Protein AF-A0A495SPI2-F1 (afdb_monomer_lite)

Radius of gyration: 34.05 Å; chains: 1; bounding box: 79×66×116 Å

Foldseek 3Di:
DDVVVLLVVLLVLLLLQLLLLQVLLVLLQPQADLLQLLLLLLLQQAVLLVVLCVVVVDDDDDPLLVLLLLLLQQQRALLSSLLSNLSNQAQLLLLLLLLLLLVLLLVVLLCVVVVDDDDPLLVVLSVLLVVLNVLLCVQQPDPRPPSSSVSSVSSSNSNSNSVSSCVVVVPPDDQSNSSSSSSNSSSVVSPVVSCVPVNDRDDDDPRNVVSSVSSRVRNRNSSSVSNSVSVVRDDPVSSLVSSLSNSVSSNVCSCPPVVGPDDPSNVSSSVSNVSSVVSNDDDPDDDDPPDDPPPDPDPDDDDDDDDDDDDDDDDDDDDDDDDDDDDDDDDDDDDDDDPDDDDDDDDDDDDDDDDDDPPDDDPDDDPWQPVLVVLLVVLVVLLVVLLVLLVVLLVVLPDDDDPDDLVSLVSLLVSLVQVLVQLCLCLVFVVVVCCVQPVVCVVVVVVLVVLSVVLNVLSVVLNVLSVVCVVDDPNVSSVVNSVSSVVNSVSSVVSSVSCSVSSSVSSSPDDGPPPDPDNSGDRPDD

Structure (mmCIF, N/CA/C/O backbone):
data_AF-A0A495SPI2-F1
#
_entry.id   AF-A0A495SPI2-F1
#
loop_
_atom_site.group_PDB
_atom_site.id
_atom_site.type_symbol
_atom_site.label_atom_id
_atom_site.label_alt_id
_atom_site.label_comp_id
_atom_site.label_asym_id
_atom_site.label_entity_id
_atom_site.label_seq_id
_atom_site.pdbx_PDB_ins_code
_atom_site.Cartn_x
_atom_site.Cartn_y
_atom_site.Cartn_z
_atom_site.occupancy
_atom_site.B_iso_or_equiv
_atom_site.auth_seq_id
_atom_site.auth_comp_id
_atom_site.auth_asym_id
_atom_site.auth_atom_id
_atom_site.pdbx_PDB_model_num
ATOM 1 N N . MET A 1 1 ? -23.209 20.870 2.955 1.00 46.62 1 MET A N 1
ATOM 2 C CA . MET A 1 1 ? -22.526 19.973 2.000 1.00 46.62 1 MET A CA 1
ATOM 3 C C . MET A 1 1 ? -22.854 18.555 2.412 1.00 46.62 1 MET A C 1
ATOM 5 O O . MET A 1 1 ? -22.662 18.233 3.578 1.00 46.62 1 MET A O 1
ATOM 9 N N . SER A 1 2 ? -23.469 17.769 1.532 1.00 42.53 2 SER A N 1
ATOM 10 C CA . SER A 1 2 ? -23.944 16.421 1.883 1.00 42.53 2 SER A CA 1
ATOM 11 C C . SER A 1 2 ? -22.758 15.476 2.140 1.00 42.53 2 SER A C 1
ATOM 13 O O . SER A 1 2 ? -21.680 15.668 1.574 1.00 42.53 2 SER A O 1
ATOM 15 N N . SER A 1 3 ? -22.927 14.433 2.960 1.00 52.72 3 SER A N 1
ATOM 16 C CA . SER A 1 3 ? -21.869 13.434 3.221 1.00 52.72 3 SER A CA 1
ATOM 17 C C . SER A 1 3 ? -21.358 12.745 1.939 1.00 52.72 3 SER A C 1
ATOM 19 O O . SER A 1 3 ? -20.235 12.242 1.892 1.00 52.72 3 SER A O 1
ATOM 21 N N . MET A 1 4 ? -22.139 12.786 0.852 1.00 51.81 4 MET A N 1
ATOM 22 C CA . MET A 1 4 ? -21.718 12.351 -0.482 1.00 51.81 4 MET A CA 1
ATOM 23 C C . MET A 1 4 ? -20.670 13.281 -1.114 1.00 51.81 4 MET A C 1
ATOM 25 O O . MET A 1 4 ? -19.678 12.790 -1.651 1.00 51.81 4 MET A O 1
ATOM 29 N N . GLU A 1 5 ? -20.822 14.605 -1.006 1.00 54.84 5 GLU A N 1
ATOM 30 C CA . GLU A 1 5 ? -19.817 15.575 -1.478 1.00 54.84 5 GLU A CA 1
ATOM 31 C C . GLU A 1 5 ? -18.524 15.489 -0.650 1.00 54.84 5 GLU A C 1
ATOM 33 O O . GLU A 1 5 ? -17.414 15.578 -1.184 1.00 54.84 5 GLU A O 1
ATOM 38 N N . ALA A 1 6 ? -18.661 15.250 0.659 1.00 56.28 6 ALA A N 1
ATOM 39 C CA . ALA A 1 6 ? -17.537 15.097 1.579 1.00 56.28 6 ALA A CA 1
ATOM 40 C C . ALA A 1 6 ? -16.719 13.814 1.343 1.00 56.28 6 ALA A C 1
ATOM 42 O O . ALA A 1 6 ? -15.523 13.811 1.641 1.00 56.28 6 ALA A O 1
ATOM 43 N N . ASN A 1 7 ? -17.324 12.763 0.780 1.00 67.62 7 ASN A N 1
ATOM 44 C CA . ASN A 1 7 ? -16.627 11.555 0.330 1.00 67.62 7 ASN A CA 1
ATOM 45 C C . ASN A 1 7 ? -16.029 11.730 -1.073 1.00 67.62 7 ASN A C 1
ATOM 47 O O . ASN A 1 7 ? -14.881 11.349 -1.303 1.00 67.62 7 ASN A O 1
ATOM 51 N N . ALA A 1 8 ? -16.754 12.369 -1.999 1.00 74.50 8 ALA A N 1
ATOM 52 C CA . ALA A 1 8 ? -16.294 12.588 -3.372 1.00 74.50 8 ALA A CA 1
ATOM 53 C C . ALA A 1 8 ? -14.965 13.365 -3.443 1.00 74.50 8 ALA A C 1
ATOM 55 O O . ALA A 1 8 ? -14.090 13.011 -4.234 1.00 74.50 8 ALA A O 1
ATOM 56 N N . ARG A 1 9 ? -14.760 14.357 -2.561 1.00 86.31 9 ARG A N 1
ATOM 57 C CA . ARG A 1 9 ? -13.507 15.140 -2.503 1.00 86.31 9 ARG A CA 1
ATOM 58 C C . ARG A 1 9 ? -12.257 14.303 -2.205 1.00 86.31 9 ARG A C 1
ATOM 60 O O . ARG A 1 9 ? -11.163 14.705 -2.585 1.00 86.31 9 ARG A O 1
ATOM 67 N N . TRP A 1 10 ? -12.401 13.160 -1.530 1.00 89.88 10 TRP A N 1
ATOM 68 C CA . TRP A 1 10 ? -11.277 12.286 -1.178 1.00 89.88 10 TRP A CA 1
ATOM 69 C C . TRP A 1 10 ? -11.071 11.155 -2.183 1.00 89.88 10 TRP A C 1
ATOM 71 O O . TRP A 1 10 ? -9.970 10.613 -2.256 1.00 89.88 10 TRP A O 1
ATOM 81 N N . VAL A 1 11 ? -12.078 10.829 -2.999 1.00 91.75 11 VAL A N 1
ATOM 82 C CA . VAL A 1 11 ? -11.985 9.768 -4.013 1.00 91.75 11 VAL A CA 1
ATOM 83 C C . VAL A 1 11 ? -10.895 10.073 -5.035 1.00 91.75 11 VAL A C 1
ATOM 85 O O . VAL A 1 11 ? -10.032 9.227 -5.253 1.00 91.75 11 VAL A O 1
ATOM 88 N N . LEU A 1 12 ? -10.889 11.274 -5.622 1.00 91.62 12 LEU A N 1
ATOM 89 C CA . LEU A 1 12 ? -9.932 11.624 -6.677 1.00 91.62 12 LEU A CA 1
ATOM 90 C C . LEU A 1 12 ? -8.471 11.636 -6.178 1.00 91.62 12 LEU A C 1
ATOM 92 O O . LEU A 1 12 ? -7.644 10.965 -6.798 1.00 91.62 12 LEU A O 1
ATOM 96 N N . PRO A 1 13 ? -8.129 12.285 -5.043 1.00 93.00 13 PRO A N 1
ATOM 97 C CA . PRO A 1 13 ? -6.793 12.162 -4.463 1.00 93.00 13 PRO A CA 1
ATOM 98 C C . PRO A 1 13 ? -6.424 10.711 -4.146 1.00 93.00 13 PRO A C 1
ATOM 100 O O . PRO A 1 13 ? -5.323 10.278 -4.460 1.00 93.00 13 PRO A O 1
ATOM 103 N N . THR A 1 14 ? -7.341 9.928 -3.573 1.00 93.31 14 THR A N 1
ATOM 104 C CA . THR A 1 14 ? -7.055 8.526 -3.227 1.00 93.31 14 THR A CA 1
ATOM 105 C C . THR A 1 14 ? -6.810 7.673 -4.469 1.00 93.31 14 THR A C 1
ATOM 107 O O . THR A 1 14 ? -5.932 6.819 -4.440 1.00 93.31 14 THR A O 1
ATOM 110 N N . ALA A 1 15 ? -7.540 7.921 -5.561 1.00 95.12 15 ALA A N 1
ATOM 111 C CA . ALA A 1 15 ? -7.383 7.239 -6.844 1.00 95.12 15 ALA A CA 1
ATOM 112 C C . ALA A 1 15 ? -6.045 7.556 -7.532 1.00 95.12 15 ALA A C 1
ATOM 114 O O . ALA A 1 15 ? -5.514 6.702 -8.240 1.00 95.12 15 ALA A O 1
ATOM 115 N N . LEU A 1 16 ? -5.463 8.738 -7.288 1.00 96.50 16 LEU A N 1
ATOM 116 C CA . LEU A 1 16 ? -4.146 9.114 -7.812 1.00 96.50 16 LEU A CA 1
ATOM 117 C C . LEU A 1 16 ? -3.073 8.080 -7.449 1.00 96.50 16 LEU A C 1
ATOM 119 O O . LEU A 1 16 ? -2.232 7.754 -8.279 1.00 96.50 16 LEU A O 1
ATOM 123 N N . ALA A 1 17 ? -3.102 7.560 -6.222 1.00 96.25 17 ALA A N 1
ATOM 124 C CA . ALA A 1 17 ? -2.085 6.640 -5.733 1.00 96.25 17 ALA A CA 1
ATOM 125 C C . ALA A 1 17 ? -2.021 5.321 -6.532 1.00 96.25 17 ALA A C 1
ATOM 127 O O . ALA A 1 17 ? -0.969 5.047 -7.110 1.00 96.25 17 ALA A O 1
ATOM 128 N N . PRO A 1 18 ? -3.104 4.527 -6.655 1.00 96.06 18 PRO A N 1
ATOM 129 C CA . PRO A 1 18 ? -3.091 3.318 -7.466 1.00 96.06 18 PRO A CA 1
ATOM 130 C C . PRO A 1 18 ? -2.877 3.602 -8.957 1.00 96.06 18 PRO A C 1
ATOM 132 O O . PRO A 1 18 ? -2.177 2.824 -9.596 1.00 96.06 18 PRO A O 1
ATOM 135 N N . LEU A 1 19 ? -3.375 4.718 -9.510 1.00 97.69 19 LEU A N 1
ATOM 136 C CA . LEU A 1 19 ? -3.049 5.117 -10.889 1.00 97.69 19 LEU A CA 1
ATOM 137 C C . LEU A 1 19 ? -1.534 5.333 -11.063 1.00 97.69 19 LEU A C 1
ATOM 139 O O . LEU A 1 19 ? -0.933 4.817 -12.002 1.00 97.69 19 LEU A O 1
ATOM 143 N N . ALA A 1 20 ? -0.898 6.055 -10.136 1.00 97.88 20 ALA A N 1
ATOM 144 C CA . ALA A 1 20 ? 0.532 6.333 -10.190 1.00 97.88 20 ALA A CA 1
ATOM 145 C C . ALA A 1 20 ? 1.385 5.075 -9.963 1.00 97.88 20 ALA A C 1
ATOM 147 O O . ALA A 1 20 ? 2.401 4.892 -10.628 1.00 97.88 20 ALA A O 1
ATOM 148 N N . TRP A 1 21 ? 0.969 4.171 -9.070 1.00 96.75 21 TRP A N 1
ATOM 149 C CA . TRP A 1 21 ? 1.623 2.870 -8.897 1.00 96.75 21 TRP A CA 1
ATOM 150 C C . TRP A 1 21 ? 1.516 2.002 -10.152 1.00 96.75 21 TRP A C 1
ATOM 152 O O . TRP A 1 21 ? 2.513 1.412 -10.561 1.00 96.75 21 TRP A O 1
ATOM 162 N N . GLY A 1 22 ? 0.348 1.984 -10.799 1.00 95.62 22 GLY A N 1
ATOM 163 C CA . GLY A 1 22 ? 0.119 1.224 -12.026 1.00 95.62 22 GLY A CA 1
ATOM 164 C C . GLY A 1 22 ? 0.915 1.765 -13.213 1.00 95.62 22 GLY A C 1
ATOM 165 O O . GLY A 1 22 ? 1.506 1.005 -13.975 1.00 95.62 22 GLY A O 1
ATOM 166 N N . ALA A 1 23 ? 1.011 3.086 -13.338 1.00 97.25 23 ALA A N 1
ATOM 167 C CA . ALA A 1 23 ? 1.857 3.719 -14.344 1.00 97.25 23 ALA A CA 1
ATOM 168 C C . ALA A 1 23 ? 3.355 3.532 -14.080 1.00 97.25 23 ALA A C 1
ATOM 170 O O . ALA A 1 23 ? 4.150 3.523 -15.018 1.00 97.25 23 ALA A O 1
ATOM 171 N N . ASN A 1 24 ? 3.753 3.307 -12.827 1.00 97.44 24 ASN A N 1
ATOM 172 C CA . ASN A 1 24 ? 5.152 3.095 -12.492 1.00 97.44 24 ASN A CA 1
ATOM 173 C C . ASN A 1 24 ? 5.740 1.802 -13.082 1.00 97.44 24 ASN A C 1
ATOM 175 O O . ASN A 1 24 ? 6.947 1.769 -13.311 1.00 97.44 24 ASN A O 1
ATOM 179 N N . TYR A 1 25 ? 4.934 0.763 -13.343 1.00 95.31 25 TYR A N 1
ATOM 180 C CA . TYR A 1 25 ? 5.411 -0.432 -14.059 1.00 95.31 25 TYR A CA 1
ATOM 181 C C . TYR A 1 25 ? 5.932 -0.050 -15.446 1.00 95.31 25 TYR A C 1
ATOM 183 O O . TYR A 1 25 ? 7.090 -0.315 -15.753 1.00 95.31 25 TYR A O 1
ATOM 191 N N . TYR A 1 26 ? 5.110 0.678 -16.210 1.00 95.75 26 TYR A N 1
ATOM 192 C CA . TYR A 1 26 ? 5.465 1.177 -17.537 1.00 95.75 26 TYR A CA 1
ATOM 193 C C . TYR A 1 26 ? 6.668 2.120 -17.476 1.00 95.75 26 TYR A C 1
ATOM 195 O O . TYR A 1 26 ? 7.631 1.941 -18.210 1.00 95.75 26 TYR A O 1
ATOM 203 N N . VAL A 1 27 ? 6.659 3.097 -16.559 1.00 97.00 27 VAL A N 1
ATOM 204 C CA . VAL A 1 27 ? 7.773 4.054 -16.438 1.00 97.00 27 VAL A CA 1
ATOM 205 C C . VAL A 1 27 ? 9.096 3.348 -16.130 1.00 97.00 27 VAL A C 1
ATOM 207 O O . VAL A 1 27 ? 10.132 3.729 -16.671 1.00 97.00 27 VAL A O 1
ATOM 210 N N . THR A 1 28 ? 9.060 2.309 -15.292 1.00 96.50 28 THR A N 1
ATOM 211 C CA . THR A 1 28 ? 10.251 1.515 -14.965 1.00 96.50 28 THR A CA 1
ATOM 212 C C . THR A 1 28 ? 10.744 0.730 -16.175 1.00 96.50 28 THR A C 1
ATOM 214 O O . THR A 1 28 ? 11.932 0.794 -16.471 1.00 96.50 28 THR A O 1
ATOM 217 N N . HIS A 1 29 ? 9.846 0.037 -16.877 1.00 94.50 29 HIS A N 1
ATOM 218 C CA . HIS A 1 29 ? 10.182 -0.778 -18.045 1.00 94.50 29 HIS A CA 1
ATOM 219 C C . HIS A 1 29 ? 10.704 0.065 -19.222 1.00 94.50 29 HIS A C 1
ATOM 221 O O . HIS A 1 29 ? 11.728 -0.253 -19.818 1.00 94.50 29 HIS A O 1
ATOM 227 N N . ALA A 1 30 ? 10.029 1.175 -19.533 1.00 94.12 30 ALA A N 1
ATOM 228 C CA . ALA A 1 30 ? 10.292 1.953 -20.740 1.00 94.12 30 ALA A CA 1
ATOM 229 C C . ALA A 1 30 ? 11.447 2.959 -20.602 1.00 94.12 30 ALA A C 1
ATOM 231 O O . ALA A 1 30 ? 12.122 3.249 -21.589 1.00 94.12 30 ALA A O 1
ATOM 232 N N . TYR A 1 31 ? 11.664 3.528 -19.408 1.00 95.50 31 TYR A N 1
ATOM 233 C CA . TYR A 1 31 ? 12.573 4.673 -19.245 1.00 95.50 31 TYR A CA 1
ATOM 234 C C . TYR A 1 31 ? 13.674 4.484 -18.205 1.00 95.50 31 TYR A C 1
ATOM 236 O O . TYR A 1 31 ? 14.594 5.301 -18.180 1.00 95.50 31 TYR A O 1
ATOM 244 N N . LEU A 1 32 ? 13.598 3.475 -17.328 1.00 95.44 32 LEU A N 1
ATOM 245 C CA . LEU A 1 32 ? 14.629 3.265 -16.309 1.00 95.44 32 LEU A CA 1
ATOM 246 C C . LEU A 1 32 ? 15.640 2.182 -16.733 1.00 95.44 32 LEU A C 1
ATOM 248 O O . LEU A 1 32 ? 15.271 1.225 -17.412 1.00 95.44 32 LEU A O 1
ATOM 252 N N . PRO A 1 33 ? 16.922 2.277 -16.330 1.00 93.31 33 PRO A N 1
ATOM 253 C CA . PRO A 1 33 ? 17.959 1.338 -16.770 1.00 93.31 33 PRO A CA 1
ATOM 254 C C . PRO A 1 33 ? 17.793 -0.079 -16.194 1.00 93.31 33 PRO A C 1
ATOM 256 O O . PRO A 1 33 ? 17.866 -0.276 -14.979 1.00 93.31 33 PRO A O 1
ATOM 259 N N . ALA A 1 34 ? 17.657 -1.099 -17.044 1.00 90.12 34 ALA A N 1
ATOM 260 C CA . ALA A 1 34 ? 17.408 -2.479 -16.604 1.00 90.12 34 ALA A CA 1
ATOM 261 C C . ALA A 1 34 ? 18.513 -3.086 -15.716 1.00 90.12 34 ALA A C 1
ATOM 263 O O . ALA A 1 34 ? 18.221 -3.883 -14.827 1.00 90.12 34 ALA A O 1
ATOM 264 N N . GLY A 1 35 ? 19.773 -2.683 -15.916 1.00 91.12 35 GLY A N 1
ATOM 265 C CA . GLY A 1 35 ? 20.934 -3.215 -15.189 1.00 91.12 35 GLY A CA 1
ATOM 266 C C . GLY A 1 35 ? 21.156 -2.655 -13.780 1.00 91.12 35 GLY A C 1
ATOM 267 O O . GLY A 1 35 ? 22.137 -3.031 -13.147 1.00 91.12 35 GLY A O 1
ATOM 268 N N . HIS A 1 36 ? 20.284 -1.762 -13.299 1.00 95.62 36 HIS A N 1
ATOM 269 C CA . HIS A 1 36 ? 20.496 -1.010 -12.057 1.00 95.62 36 HIS A CA 1
ATOM 270 C C . HIS A 1 36 ? 19.317 -1.090 -11.062 1.00 95.62 36 HIS A C 1
ATOM 272 O O . HIS A 1 36 ? 18.789 -0.052 -10.652 1.00 95.62 36 HIS A O 1
ATOM 278 N N . PRO A 1 37 ? 18.827 -2.287 -10.684 1.00 96.62 37 PRO A N 1
ATOM 279 C CA . PRO A 1 37 ? 17.688 -2.424 -9.775 1.00 96.62 37 PRO A CA 1
ATOM 280 C C . PRO A 1 37 ? 17.934 -1.888 -8.354 1.00 96.62 37 PRO A C 1
ATOM 282 O O . PRO A 1 37 ? 17.003 -1.359 -7.740 1.00 96.62 37 PRO A O 1
ATOM 285 N N . LEU A 1 38 ? 19.154 -1.989 -7.817 1.00 97.88 38 LEU A N 1
ATOM 286 C CA . LEU A 1 38 ? 19.506 -1.455 -6.498 1.00 97.88 38 LEU A CA 1
ATOM 287 C C . LEU A 1 38 ? 19.513 0.072 -6.531 1.00 97.88 38 LEU A C 1
ATOM 289 O O . LEU A 1 38 ? 18.854 0.694 -5.696 1.00 97.88 38 LEU A O 1
ATOM 293 N N . TRP A 1 39 ? 20.178 0.686 -7.516 1.00 97.56 39 TRP A N 1
ATOM 294 C CA . TRP A 1 39 ? 20.103 2.136 -7.710 1.00 97.56 39 TRP A CA 1
ATOM 295 C C . TRP A 1 39 ? 18.679 2.601 -8.004 1.00 97.56 39 TRP A C 1
ATOM 297 O O . TRP A 1 39 ? 18.249 3.617 -7.460 1.00 97.56 39 TRP A O 1
ATOM 307 N N . GLY A 1 40 ? 17.919 1.832 -8.785 1.00 96.81 40 GLY A N 1
ATOM 308 C CA . GLY A 1 40 ? 16.515 2.095 -9.068 1.00 96.81 40 GLY A CA 1
ATOM 309 C C . GLY A 1 40 ? 15.676 2.199 -7.793 1.00 96.81 40 GLY A C 1
ATOM 310 O O . GLY A 1 40 ? 14.938 3.167 -7.591 1.00 96.81 40 GLY A O 1
ATOM 311 N N . ALA A 1 41 ? 15.848 1.239 -6.883 1.00 97.81 41 ALA A N 1
ATOM 312 C CA . ALA A 1 41 ? 15.189 1.234 -5.584 1.00 97.81 41 ALA A CA 1
ATOM 313 C C . ALA A 1 41 ? 15.683 2.360 -4.656 1.00 97.81 41 ALA A C 1
ATOM 315 O O . ALA A 1 41 ? 14.860 2.998 -3.998 1.00 97.81 41 ALA A O 1
ATOM 316 N N . VAL A 1 42 ? 16.990 2.653 -4.623 1.00 98.38 42 VAL A N 1
ATOM 317 C CA . VAL A 1 42 ? 17.571 3.748 -3.820 1.00 98.38 42 VAL A CA 1
ATOM 318 C C . VAL A 1 42 ? 17.037 5.106 -4.272 1.00 98.38 42 VAL A C 1
ATOM 320 O O . VAL A 1 42 ? 16.535 5.865 -3.444 1.00 98.38 42 VAL A O 1
ATOM 323 N N . LEU A 1 43 ? 17.103 5.403 -5.573 1.00 97.50 43 LEU A N 1
ATOM 324 C CA . LEU A 1 43 ? 16.685 6.684 -6.152 1.00 97.50 43 LEU A CA 1
ATOM 325 C C . LEU A 1 43 ? 15.173 6.907 -6.041 1.00 97.50 43 LEU A C 1
ATOM 327 O O . LEU A 1 43 ? 14.733 8.053 -5.937 1.00 97.50 43 LEU A O 1
ATOM 331 N N . ARG A 1 44 ? 14.387 5.825 -5.978 1.00 97.56 44 ARG A N 1
ATOM 332 C CA . ARG A 1 44 ? 12.956 5.855 -5.658 1.00 97.56 44 ARG A CA 1
ATOM 333 C C . ARG A 1 44 ? 12.696 6.094 -4.168 1.00 97.56 44 ARG A C 1
ATOM 335 O O . ARG A 1 44 ? 11.924 6.979 -3.806 1.00 97.56 44 ARG A O 1
ATOM 342 N N . ALA A 1 45 ? 13.301 5.283 -3.301 1.00 97.88 45 ALA A N 1
ATOM 343 C CA . ALA A 1 45 ? 12.960 5.220 -1.883 1.00 97.88 45 ALA A CA 1
ATOM 344 C C . ALA A 1 45 ? 13.574 6.346 -1.055 1.00 97.88 45 ALA A C 1
ATOM 346 O O . ALA A 1 45 ? 12.863 7.008 -0.299 1.00 97.88 45 ALA A O 1
ATOM 347 N N . LEU A 1 46 ? 14.888 6.556 -1.170 1.00 98.12 46 LEU A N 1
ATOM 348 C CA . LEU A 1 46 ? 15.623 7.431 -0.262 1.00 98.12 46 LEU A CA 1
ATOM 349 C C . LEU A 1 46 ? 15.179 8.896 -0.396 1.00 98.12 46 LEU A C 1
ATOM 351 O O . LEU A 1 46 ? 14.820 9.484 0.627 1.00 98.12 46 LEU A O 1
ATOM 355 N N . PRO A 1 47 ? 15.100 9.499 -1.601 1.00 98.31 47 PRO A N 1
ATOM 356 C CA . PRO A 1 47 ? 14.688 10.894 -1.706 1.00 98.31 47 PRO A CA 1
ATOM 357 C C . PRO A 1 47 ? 13.209 11.090 -1.343 1.00 98.31 47 PRO A C 1
ATOM 359 O O . PRO A 1 47 ? 12.870 12.082 -0.699 1.00 98.31 47 PRO A O 1
ATOM 362 N N . ALA A 1 48 ? 12.330 10.133 -1.673 1.00 98.06 48 ALA A N 1
ATOM 363 C CA . ALA A 1 48 ? 10.924 10.178 -1.266 1.00 98.06 48 ALA A CA 1
ATOM 364 C C . ALA A 1 48 ? 10.775 10.092 0.262 1.00 98.06 48 ALA A C 1
ATOM 366 O O . ALA A 1 48 ? 9.996 10.839 0.853 1.00 98.06 48 ALA A O 1
ATOM 367 N N . GLY A 1 49 ? 11.548 9.217 0.910 1.00 97.50 49 GLY A N 1
ATOM 368 C CA . GLY A 1 49 ? 11.589 9.078 2.362 1.00 97.50 49 GLY A CA 1
ATOM 369 C C . GLY A 1 49 ? 12.055 10.353 3.053 1.00 97.50 49 GLY A C 1
ATOM 370 O O . GLY A 1 49 ? 11.370 10.829 3.956 1.00 97.50 49 GLY A O 1
ATOM 371 N N . LEU A 1 50 ? 13.155 10.949 2.584 1.00 97.69 50 LEU A N 1
ATOM 372 C CA . LEU A 1 50 ? 13.682 12.208 3.119 1.00 97.69 50 LEU A CA 1
ATOM 373 C C . LEU A 1 50 ? 12.698 13.370 2.931 1.00 97.69 50 LEU A C 1
ATOM 375 O O . LEU A 1 50 ? 12.498 14.155 3.857 1.00 97.69 50 LEU A O 1
ATOM 379 N N . LEU A 1 51 ? 12.037 13.452 1.772 1.00 97.06 51 LEU A N 1
ATOM 380 C CA . LEU A 1 51 ? 11.004 14.453 1.505 1.00 97.06 51 LEU A CA 1
ATOM 381 C C . LEU A 1 51 ? 9.815 14.297 2.462 1.00 97.06 51 LEU A C 1
ATOM 383 O O . LEU A 1 51 ? 9.411 15.259 3.115 1.00 97.06 51 LEU A O 1
ATOM 387 N N . LEU A 1 52 ? 9.274 13.083 2.589 1.00 94.56 52 LEU A N 1
ATOM 388 C CA . LEU A 1 52 ? 8.168 12.815 3.508 1.00 94.56 52 LEU A CA 1
ATOM 389 C C . LEU A 1 52 ? 8.574 13.024 4.970 1.00 94.56 52 LEU A C 1
ATOM 391 O O . LEU A 1 52 ? 7.761 13.493 5.761 1.00 94.56 52 LEU A O 1
ATOM 395 N N . LEU A 1 53 ? 9.825 12.739 5.331 1.00 94.56 53 LEU A N 1
ATOM 396 C CA . LEU A 1 53 ? 10.344 12.965 6.675 1.00 94.56 53 LEU A CA 1
ATOM 397 C C . LEU A 1 53 ? 10.448 14.465 6.983 1.00 94.56 53 LEU A C 1
ATOM 399 O O . LEU A 1 53 ? 10.081 14.895 8.078 1.00 94.56 53 LEU A O 1
ATOM 403 N N . ALA A 1 54 ? 10.876 15.272 6.007 1.00 93.88 54 ALA A N 1
ATOM 404 C CA . ALA A 1 54 ? 10.918 16.730 6.114 1.00 93.88 54 ALA A CA 1
ATOM 405 C C . ALA A 1 54 ? 9.520 17.364 6.255 1.00 93.88 54 ALA A C 1
ATOM 407 O O . ALA A 1 54 ? 9.388 18.421 6.882 1.00 93.88 54 ALA A O 1
ATOM 408 N N . LEU A 1 55 ? 8.483 16.715 5.711 1.00 89.69 55 LEU A N 1
ATOM 409 C CA . LEU A 1 55 ? 7.081 17.116 5.862 1.00 89.69 55 LEU A CA 1
ATOM 410 C C . LEU A 1 55 ? 6.476 16.639 7.190 1.00 89.69 55 LEU A C 1
ATOM 412 O O . LEU A 1 55 ? 5.844 17.424 7.891 1.00 89.69 55 LEU A O 1
ATOM 416 N N . ALA A 1 56 ? 6.686 15.374 7.561 1.00 88.94 56 ALA A N 1
ATOM 417 C CA . ALA A 1 56 ? 6.108 14.780 8.765 1.00 88.94 56 ALA A CA 1
ATOM 418 C C . ALA A 1 56 ? 6.775 15.282 10.055 1.00 88.94 56 ALA A C 1
ATOM 420 O O . ALA A 1 56 ? 6.109 15.401 11.081 1.00 88.94 56 ALA A O 1
ATOM 421 N N . ARG A 1 57 ? 8.088 15.560 10.016 1.00 89.12 57 ARG A N 1
ATOM 422 C CA . ARG A 1 57 ? 8.911 16.115 11.113 1.00 89.12 57 ARG A CA 1
ATOM 423 C C . ARG A 1 57 ? 8.767 15.396 12.459 1.00 89.12 57 ARG A C 1
ATOM 425 O O . ARG A 1 57 ? 8.946 15.995 13.516 1.00 89.12 57 ARG A O 1
ATOM 432 N N . ARG A 1 58 ? 8.468 14.096 12.436 1.00 88.00 58 ARG A N 1
ATOM 433 C CA . ARG A 1 58 ? 8.316 13.257 13.633 1.00 88.00 58 ARG A CA 1
ATOM 434 C C . ARG A 1 58 ? 9.376 12.172 13.652 1.00 88.00 58 ARG A C 1
ATOM 436 O O . ARG A 1 58 ? 9.578 11.479 12.657 1.00 88.00 58 ARG A O 1
ATOM 443 N N . ARG A 1 59 ? 10.053 12.020 14.791 1.00 87.81 59 ARG A N 1
ATOM 444 C CA . ARG A 1 59 ? 11.053 10.966 14.999 1.00 87.81 59 ARG A CA 1
ATOM 445 C C . ARG A 1 59 ? 10.396 9.688 15.539 1.00 87.81 59 ARG A C 1
ATOM 447 O O . ARG A 1 59 ? 9.369 9.785 16.216 1.00 87.81 59 ARG A O 1
ATOM 454 N N . PRO A 1 60 ? 10.964 8.500 15.269 1.00 85.62 60 PRO A N 1
ATOM 455 C CA . PRO A 1 60 ? 10.522 7.266 15.890 1.00 85.62 60 PRO A CA 1
ATOM 456 C C . PRO A 1 60 ? 10.832 7.335 17.387 1.00 85.62 60 PRO A C 1
ATOM 458 O O . PRO A 1 60 ? 11.832 7.924 17.800 1.00 85.62 60 PRO A O 1
ATOM 461 N N . HIS A 1 61 ? 9.986 6.713 18.199 1.00 84.62 61 HIS A N 1
ATOM 462 C CA . HIS A 1 61 ? 10.173 6.604 19.643 1.00 84.62 61 HIS A CA 1
ATOM 463 C C . HIS A 1 61 ? 10.176 5.126 20.049 1.00 84.62 61 HIS A C 1
ATOM 465 O O . HIS A 1 61 ? 9.439 4.309 19.488 1.00 84.62 61 HIS A O 1
ATOM 471 N N . GLY A 1 62 ? 11.045 4.775 20.999 1.00 88.81 62 GLY A N 1
ATOM 472 C CA . GLY A 1 62 ? 11.185 3.415 21.520 1.00 88.81 62 GLY A CA 1
ATOM 473 C C . GLY A 1 62 ? 11.390 2.357 20.419 1.00 88.81 62 GLY A C 1
ATOM 474 O O . GLY A 1 62 ? 12.306 2.494 19.602 1.00 88.81 62 GLY A O 1
ATOM 475 N N . PRO A 1 63 ? 10.548 1.305 20.353 1.00 90.25 63 PRO A N 1
ATOM 476 C CA . PRO A 1 63 ? 10.736 0.187 19.426 1.00 90.25 63 PRO A CA 1
ATOM 477 C C . PRO A 1 63 ? 10.544 0.572 17.951 1.00 90.25 63 PRO A C 1
ATOM 479 O O . PRO A 1 63 ? 10.907 -0.197 17.062 1.00 90.25 63 PRO A O 1
ATOM 482 N N . TRP A 1 64 ? 10.000 1.756 17.653 1.00 90.62 64 TRP A N 1
ATOM 483 C CA . TRP A 1 64 ? 9.767 2.187 16.276 1.00 90.62 64 TRP A CA 1
ATOM 484 C C . TRP A 1 64 ? 11.041 2.430 15.466 1.00 90.62 64 TRP A C 1
ATOM 486 O O . TRP A 1 64 ? 10.957 2.428 14.241 1.00 90.62 64 TRP A O 1
ATOM 496 N N . TRP A 1 65 ? 12.211 2.563 16.098 1.00 92.56 65 TRP A N 1
ATOM 497 C CA . TRP A 1 65 ? 13.490 2.609 15.383 1.00 92.56 65 TRP A CA 1
ATOM 498 C C . TRP A 1 65 ? 13.754 1.319 14.605 1.00 92.56 65 TRP A C 1
ATOM 500 O O . TRP A 1 65 ? 13.848 1.337 13.378 1.00 92.56 65 TRP A O 1
ATOM 510 N N . TRP A 1 66 ? 13.800 0.182 15.301 1.00 94.81 66 TRP A N 1
ATOM 511 C CA . TRP A 1 66 ? 14.070 -1.102 14.656 1.00 94.81 66 TRP A CA 1
ATOM 512 C C . TRP A 1 66 ? 12.862 -1.605 13.859 1.00 94.81 66 TRP A C 1
ATOM 514 O O . TRP A 1 66 ? 13.052 -2.200 12.802 1.00 94.81 66 TRP A O 1
ATOM 524 N N . ARG A 1 67 ? 11.622 -1.327 14.301 1.00 94.62 67 ARG A N 1
ATOM 525 C CA . ARG A 1 67 ? 10.417 -1.689 13.531 1.00 94.62 67 ARG A CA 1
ATOM 526 C C . ARG A 1 67 ? 10.393 -0.966 12.189 1.00 94.62 67 ARG A C 1
ATOM 528 O O . ARG A 1 67 ? 10.138 -1.607 11.179 1.00 94.62 67 ARG A O 1
ATOM 535 N N . SER A 1 68 ? 10.702 0.333 12.151 1.00 94.00 68 SER A N 1
ATOM 536 C CA . SER A 1 68 ? 10.769 1.080 10.885 1.00 94.00 68 SER A CA 1
ATOM 537 C C . SER A 1 68 ? 11.919 0.603 10.003 1.00 94.00 68 SER A C 1
ATOM 539 O O . SER A 1 68 ? 11.744 0.540 8.792 1.00 94.00 68 SER A O 1
ATOM 541 N N . ALA A 1 69 ? 13.061 0.221 10.584 1.00 96.06 69 ALA A N 1
ATOM 542 C CA . ALA A 1 69 ? 14.169 -0.362 9.830 1.00 96.06 69 ALA A CA 1
ATOM 543 C C . ALA A 1 69 ? 13.800 -1.724 9.221 1.00 96.06 69 ALA A C 1
ATOM 545 O O . ALA A 1 69 ? 14.010 -1.939 8.034 1.00 96.06 69 ALA A O 1
ATOM 546 N N . LEU A 1 70 ? 13.181 -2.622 9.994 1.00 97.38 70 LEU A N 1
ATOM 547 C CA . LEU A 1 70 ? 12.746 -3.934 9.509 1.00 97.38 70 LEU A CA 1
ATOM 548 C C . LEU A 1 70 ? 11.626 -3.819 8.469 1.00 97.38 70 LEU A C 1
ATOM 550 O O . LEU A 1 70 ? 11.676 -4.468 7.428 1.00 97.38 70 LEU A O 1
ATOM 554 N N . LEU A 1 71 ? 10.624 -2.976 8.720 1.00 96.25 71 LEU A N 1
ATOM 555 C CA . LEU A 1 71 ? 9.572 -2.710 7.741 1.00 96.25 71 LEU A CA 1
ATOM 556 C C . LEU A 1 71 ? 10.137 -2.014 6.496 1.00 96.25 71 LEU A C 1
ATOM 558 O O . LEU A 1 71 ? 9.722 -2.334 5.389 1.00 96.25 71 LEU A O 1
ATOM 562 N N . GLY A 1 72 ? 11.127 -1.133 6.654 1.00 97.44 72 GLY A N 1
ATOM 563 C CA . GLY A 1 72 ? 11.877 -0.537 5.552 1.00 97.44 72 GLY A CA 1
ATOM 564 C C . GLY A 1 72 ? 12.660 -1.578 4.758 1.00 97.44 72 GLY A C 1
ATOM 565 O O . GLY A 1 72 ? 12.654 -1.540 3.535 1.00 97.44 72 GLY A O 1
ATOM 566 N N . LEU A 1 73 ? 13.260 -2.570 5.411 1.00 97.88 73 LEU A N 1
ATOM 567 C CA . LEU A 1 73 ? 13.921 -3.676 4.725 1.00 97.88 73 LEU A CA 1
ATOM 568 C C . LEU A 1 73 ? 12.922 -4.488 3.879 1.00 97.88 73 LEU A C 1
ATOM 570 O O . LEU A 1 73 ? 13.177 -4.750 2.706 1.00 97.88 73 LEU A O 1
ATOM 574 N N . LEU A 1 74 ? 11.777 -4.860 4.457 1.00 97.31 74 LEU A N 1
ATOM 575 C CA . LEU A 1 74 ? 10.801 -5.748 3.817 1.00 97.31 74 LEU A CA 1
ATOM 576 C C . LEU A 1 74 ? 9.947 -5.045 2.753 1.00 97.31 74 LEU A C 1
ATOM 578 O O . LEU A 1 74 ? 9.849 -5.535 1.632 1.00 97.31 74 LEU A O 1
ATOM 582 N N . ASN A 1 75 ? 9.343 -3.902 3.093 1.00 96.00 75 ASN A N 1
ATOM 583 C CA . ASN A 1 75 ? 8.357 -3.199 2.263 1.00 96.00 75 ASN A CA 1
ATOM 584 C C . ASN A 1 75 ? 8.955 -2.096 1.386 1.00 96.00 75 ASN A C 1
ATOM 586 O O . ASN A 1 75 ? 8.264 -1.607 0.496 1.00 96.00 75 ASN A O 1
ATOM 590 N N . THR A 1 76 ? 10.206 -1.697 1.621 1.00 96.38 76 THR A N 1
ATOM 591 C CA . THR A 1 76 ? 10.895 -0.718 0.771 1.00 96.38 76 THR A CA 1
ATOM 592 C C . THR A 1 76 ? 12.064 -1.369 0.057 1.00 96.38 76 THR A C 1
ATOM 594 O O . THR A 1 76 ? 12.047 -1.457 -1.160 1.00 96.38 76 THR A O 1
ATOM 597 N N . ALA A 1 77 ? 13.082 -1.825 0.786 1.00 97.75 77 ALA A N 1
ATOM 598 C CA . ALA A 1 77 ? 14.352 -2.220 0.198 1.00 97.75 77 ALA A CA 1
ATOM 599 C C . ALA A 1 77 ? 14.208 -3.452 -0.703 1.00 97.75 77 ALA A C 1
ATOM 601 O O . ALA A 1 77 ? 14.299 -3.354 -1.925 1.00 97.75 77 ALA A O 1
ATOM 602 N N . VAL A 1 78 ? 13.927 -4.611 -0.104 1.00 98.12 78 VAL A N 1
ATOM 603 C CA . VAL A 1 78 ? 13.798 -5.874 -0.840 1.00 98.12 78 VAL A CA 1
ATOM 604 C C . VAL A 1 78 ? 12.621 -5.800 -1.812 1.00 98.12 78 VAL A C 1
ATOM 606 O O . VAL A 1 78 ? 12.753 -6.192 -2.969 1.00 98.12 78 VAL A O 1
ATOM 609 N N . PHE A 1 79 ? 11.491 -5.236 -1.376 1.00 97.75 79 PHE A N 1
ATOM 610 C CA . PHE A 1 79 ? 10.314 -5.083 -2.226 1.00 97.75 79 PHE A CA 1
ATOM 611 C C . PHE A 1 79 ? 10.574 -4.227 -3.473 1.00 97.75 79 PHE A C 1
ATOM 613 O O . PHE A 1 79 ? 10.253 -4.683 -4.565 1.00 97.75 79 PHE A O 1
ATOM 620 N N . PHE A 1 80 ? 11.166 -3.030 -3.365 1.00 97.94 80 PHE A N 1
ATOM 621 C CA . PHE A 1 80 ? 11.388 -2.172 -4.539 1.00 97.94 80 PHE A CA 1
ATOM 622 C C . PHE A 1 80 ? 12.416 -2.759 -5.500 1.00 97.94 80 PHE A C 1
ATOM 624 O O . PHE A 1 80 ? 12.219 -2.642 -6.703 1.00 97.94 80 PHE A O 1
ATOM 631 N N . VAL A 1 81 ? 13.462 -3.426 -5.003 1.00 98.25 81 VAL A N 1
ATOM 632 C CA . VAL A 1 81 ? 14.441 -4.114 -5.864 1.00 98.25 81 VAL A CA 1
ATOM 633 C C . VAL A 1 81 ? 13.764 -5.224 -6.667 1.00 98.25 81 VAL A C 1
ATOM 635 O O . VAL A 1 81 ? 13.910 -5.287 -7.886 1.00 98.25 81 VAL A O 1
ATOM 638 N N . LEU A 1 82 ? 12.975 -6.075 -6.004 1.00 97.75 82 LEU A N 1
ATOM 639 C CA . LEU A 1 82 ? 12.253 -7.159 -6.672 1.00 97.75 82 LEU A CA 1
ATOM 640 C C . LEU A 1 82 ? 11.160 -6.635 -7.611 1.00 97.75 82 LEU A C 1
ATOM 642 O O . LEU A 1 82 ? 10.958 -7.201 -8.680 1.00 97.75 82 LEU A O 1
ATOM 646 N N . LEU A 1 83 ? 10.480 -5.546 -7.244 1.00 96.62 83 LEU A N 1
ATOM 647 C CA . LEU A 1 83 ? 9.481 -4.893 -8.087 1.00 96.62 83 LEU A CA 1
ATOM 648 C C . LEU A 1 83 ? 10.116 -4.268 -9.336 1.00 96.62 83 LEU A C 1
ATOM 650 O O . LEU A 1 83 ? 9.547 -4.364 -10.423 1.00 96.62 83 LEU A O 1
ATOM 654 N N . TYR A 1 84 ? 11.299 -3.666 -9.193 1.00 97.31 84 TYR A N 1
ATOM 655 C CA . TYR A 1 84 ? 12.075 -3.135 -10.310 1.00 97.31 84 TYR A CA 1
ATOM 656 C C . TYR A 1 84 ? 12.497 -4.261 -11.253 1.00 97.31 84 TYR A C 1
ATOM 658 O O . TYR A 1 84 ? 12.222 -4.194 -12.445 1.00 97.31 84 TYR A O 1
ATOM 666 N N . LEU A 1 85 ? 13.076 -5.340 -10.714 1.00 96.38 85 LEU A N 1
ATOM 667 C CA . LEU A 1 85 ? 13.429 -6.533 -11.488 1.00 96.38 85 LEU A CA 1
ATOM 668 C C . LEU A 1 85 ? 12.214 -7.126 -12.206 1.00 96.38 85 LEU A C 1
ATOM 670 O O . LEU A 1 85 ? 12.289 -7.417 -13.393 1.00 96.38 85 LEU A O 1
ATOM 674 N N . ALA A 1 86 ? 11.083 -7.274 -11.515 1.00 95.19 86 ALA A N 1
ATOM 675 C CA . ALA A 1 86 ? 9.853 -7.770 -12.120 1.00 95.19 86 ALA A CA 1
ATOM 676 C C . ALA A 1 86 ? 9.388 -6.873 -13.275 1.00 95.19 86 ALA A C 1
ATOM 678 O O . ALA A 1 86 ? 9.021 -7.394 -14.321 1.00 95.19 86 ALA A O 1
ATOM 679 N N . SER A 1 87 ? 9.452 -5.548 -13.111 1.00 94.75 87 SER A N 1
ATOM 680 C CA . SER A 1 87 ? 9.045 -4.586 -14.145 1.00 94.75 87 SER A CA 1
ATOM 681 C C . SER A 1 87 ? 9.988 -4.568 -15.350 1.00 94.75 87 SER A C 1
ATOM 683 O O . SER A 1 87 ? 9.544 -4.260 -16.441 1.00 94.75 87 SER A O 1
ATOM 685 N N . GLN A 1 88 ? 11.269 -4.906 -15.171 1.00 94.56 88 GLN A N 1
ATOM 686 C CA . GLN A 1 88 ? 12.248 -4.974 -16.264 1.00 94.56 88 GLN A CA 1
ATOM 687 C C . GLN A 1 88 ? 12.262 -6.327 -16.988 1.00 94.56 88 GLN A C 1
ATOM 689 O O . GLN A 1 88 ? 12.708 -6.425 -18.126 1.00 94.56 88 GLN A O 1
ATOM 694 N N . LEU A 1 89 ? 11.827 -7.396 -16.315 1.00 92.19 89 LEU A N 1
ATOM 695 C CA . LEU A 1 89 ? 11.873 -8.767 -16.838 1.00 92.19 89 LEU A CA 1
ATOM 696 C C . LEU A 1 89 ? 10.523 -9.265 -17.368 1.00 92.19 89 LEU A C 1
ATOM 698 O O . LEU A 1 89 ? 10.463 -10.342 -17.966 1.00 92.19 89 LEU A O 1
ATOM 702 N N . LEU A 1 90 ? 9.441 -8.535 -17.104 1.00 90.38 90 LEU A N 1
ATOM 703 C CA . LEU A 1 90 ? 8.092 -8.870 -17.540 1.00 90.38 90 LEU A CA 1
ATOM 704 C C . LEU A 1 90 ? 7.514 -7.732 -18.382 1.00 90.38 90 LEU A C 1
ATOM 706 O O . LEU A 1 90 ? 7.727 -6.573 -18.037 1.00 90.38 90 LEU A O 1
ATOM 710 N N . PRO A 1 91 ? 6.678 -8.055 -19.385 1.00 89.94 91 PRO A N 1
ATOM 711 C CA . PRO A 1 91 ? 5.792 -7.072 -19.994 1.00 89.94 91 PRO A CA 1
ATOM 712 C C . PRO A 1 91 ? 4.981 -6.331 -18.924 1.00 89.94 91 PRO A C 1
ATOM 714 O O . PRO A 1 91 ? 4.500 -6.954 -17.965 1.00 89.94 91 PRO A O 1
ATOM 717 N N . THR A 1 92 ? 4.787 -5.025 -19.100 1.00 90.12 92 THR A N 1
ATOM 718 C CA . THR A 1 92 ? 4.110 -4.149 -18.132 1.00 90.12 92 THR A CA 1
ATOM 719 C C . THR A 1 92 ? 2.741 -4.704 -17.712 1.00 90.12 92 THR A C 1
ATOM 721 O O . THR A 1 92 ? 2.421 -4.774 -16.519 1.00 90.12 92 THR A O 1
ATOM 724 N N . SER A 1 93 ? 1.937 -5.167 -18.675 1.00 87.00 93 SER A N 1
ATOM 725 C CA . SER A 1 93 ? 0.613 -5.750 -18.420 1.00 87.00 93 SER A CA 1
ATOM 726 C C . SER A 1 93 ? 0.675 -7.045 -17.597 1.00 87.00 93 SER A C 1
ATOM 728 O O . SER A 1 93 ? -0.187 -7.290 -16.743 1.00 87.00 93 SER A O 1
ATOM 730 N N . ALA A 1 94 ? 1.711 -7.863 -17.802 1.00 86.06 94 ALA A N 1
ATOM 731 C CA . ALA A 1 94 ? 1.926 -9.101 -17.064 1.00 86.06 94 ALA A CA 1
ATOM 732 C C . ALA A 1 94 ? 2.367 -8.817 -15.621 1.00 86.06 94 ALA A C 1
ATOM 734 O O . ALA A 1 94 ? 1.761 -9.356 -14.693 1.00 86.06 94 ALA A O 1
ATOM 735 N N . ALA A 1 95 ? 3.349 -7.928 -15.421 1.00 89.69 95 ALA A N 1
ATOM 736 C CA . ALA A 1 95 ? 3.809 -7.511 -14.093 1.00 89.69 95 ALA A CA 1
ATOM 737 C C . ALA A 1 95 ? 2.650 -6.973 -13.235 1.00 89.69 95 ALA A C 1
ATOM 739 O O . ALA A 1 95 ? 2.440 -7.418 -12.102 1.00 89.69 95 ALA A O 1
ATOM 740 N N . ALA A 1 96 ? 1.840 -6.078 -13.810 1.00 89.75 96 ALA A N 1
ATOM 741 C CA . ALA A 1 96 ? 0.683 -5.491 -13.145 1.00 89.75 96 ALA A CA 1
ATOM 742 C C . ALA A 1 96 ? -0.368 -6.546 -12.753 1.00 89.75 96 ALA A C 1
ATOM 744 O O . ALA A 1 96 ? -0.904 -6.514 -11.643 1.00 89.75 96 ALA A O 1
ATOM 745 N N . THR A 1 97 ? -0.639 -7.513 -13.635 1.00 86.62 97 THR A N 1
ATOM 746 C CA . THR A 1 97 ? -1.643 -8.558 -13.387 1.00 86.62 97 THR A CA 1
ATOM 747 C C . THR A 1 97 ? -1.188 -9.568 -12.336 1.00 86.62 97 THR A C 1
ATOM 749 O O . THR A 1 97 ? -1.992 -9.982 -11.503 1.00 86.62 97 THR A O 1
ATOM 752 N N . VAL A 1 98 ? 0.093 -9.951 -12.324 1.00 87.50 98 VAL A N 1
ATOM 753 C CA . VAL A 1 98 ? 0.638 -10.828 -11.274 1.00 87.50 98 VAL A CA 1
ATOM 754 C C . VAL A 1 98 ? 0.548 -10.126 -9.916 1.00 87.50 98 VAL A C 1
ATOM 756 O O . VAL A 1 98 ? -0.003 -10.690 -8.970 1.00 87.50 98 VAL A O 1
ATOM 759 N N . MET A 1 99 ? 0.993 -8.865 -9.826 1.00 89.50 99 MET A N 1
ATOM 760 C CA . MET A 1 99 ? 0.951 -8.093 -8.577 1.00 89.50 99 MET A CA 1
ATOM 761 C C . MET A 1 99 ? -0.477 -7.801 -8.090 1.00 89.50 99 MET A C 1
ATOM 763 O O . MET A 1 99 ? -0.699 -7.595 -6.891 1.00 89.50 99 MET A O 1
ATOM 767 N N . ALA A 1 100 ? -1.472 -7.826 -8.982 1.00 88.88 100 ALA A N 1
ATOM 768 C CA . ALA A 1 100 ? -2.881 -7.690 -8.618 1.00 88.88 100 ALA A CA 1
ATOM 769 C C . ALA A 1 100 ? -3.328 -8.752 -7.597 1.00 88.88 100 ALA A C 1
ATOM 771 O O . ALA A 1 100 ? -4.221 -8.490 -6.799 1.00 88.88 100 ALA A O 1
ATOM 772 N N . ALA A 1 101 ? -2.675 -9.919 -7.550 1.00 87.94 101 ALA A N 1
ATOM 773 C CA . ALA A 1 101 ? -2.955 -10.967 -6.569 1.00 87.94 101 ALA A CA 1
ATOM 774 C C . ALA A 1 101 ? -2.333 -10.720 -5.175 1.00 87.94 101 ALA A C 1
ATOM 776 O O . ALA A 1 101 ? -2.493 -11.549 -4.275 1.00 87.94 101 ALA A O 1
ATOM 777 N N . SER A 1 102 ? -1.655 -9.589 -4.946 1.00 89.12 102 SER A N 1
ATOM 778 C CA . SER A 1 102 ? -1.078 -9.222 -3.640 1.00 89.12 102 SER A CA 1
ATOM 779 C C . SER A 1 102 ? -2.057 -9.269 -2.453 1.00 89.12 102 SER A C 1
ATOM 781 O O . SER A 1 102 ? -1.636 -9.749 -1.398 1.00 89.12 102 SER A O 1
ATOM 783 N N . PRO A 1 103 ? -3.361 -8.919 -2.563 1.00 85.88 103 PRO A N 1
ATOM 784 C CA . PRO A 1 103 ? -4.293 -9.076 -1.442 1.00 85.88 103 PRO A CA 1
ATOM 785 C C . PRO A 1 103 ? -4.479 -10.539 -1.018 1.00 85.88 103 PRO A C 1
ATOM 787 O O . PRO A 1 103 ? -4.675 -10.824 0.163 1.00 85.88 103 PRO A O 1
ATOM 790 N N . LEU A 1 104 ? -4.383 -11.479 -1.966 1.00 84.12 104 LEU A N 1
ATOM 791 C CA . LEU A 1 104 ? -4.489 -12.915 -1.698 1.00 84.12 104 LEU A CA 1
ATOM 792 C C . LEU A 1 104 ? -3.235 -13.427 -0.989 1.00 84.12 104 LEU A C 1
ATOM 794 O O . LEU A 1 104 ? -3.340 -14.143 0.005 1.00 84.12 104 LEU A O 1
ATOM 798 N N . ALA A 1 105 ? -2.053 -13.007 -1.448 1.00 87.56 105 ALA A N 1
ATOM 799 C CA . ALA A 1 105 ? -0.793 -13.301 -0.769 1.00 87.56 105 ALA A CA 1
ATOM 800 C C . ALA A 1 105 ? -0.786 -12.745 0.665 1.00 87.56 105 ALA A C 1
ATOM 802 O O . ALA A 1 105 ? -0.415 -13.454 1.604 1.00 87.56 105 ALA A O 1
ATOM 803 N N . MET A 1 106 ? -1.281 -11.521 0.858 1.00 87.44 106 MET A N 1
ATOM 804 C CA . MET A 1 106 ? -1.414 -10.902 2.175 1.00 87.44 106 MET A CA 1
ATOM 805 C C . MET A 1 106 ? -2.366 -11.688 3.082 1.00 87.44 106 MET A C 1
ATOM 807 O O . MET A 1 106 ? -2.021 -11.954 4.231 1.00 87.44 106 MET A O 1
ATOM 811 N N . LEU A 1 107 ? -3.526 -12.118 2.574 1.00 85.19 107 LEU A N 1
ATOM 812 C CA . LEU A 1 107 ? -4.472 -12.959 3.314 1.00 85.19 107 LEU A CA 1
ATOM 813 C C . LEU A 1 107 ? -3.833 -14.280 3.769 1.00 85.19 107 LEU A C 1
ATOM 815 O O . LEU A 1 107 ? -3.950 -14.651 4.937 1.00 85.19 107 LEU A O 1
ATOM 819 N N . LEU A 1 108 ? -3.169 -14.992 2.855 1.00 84.94 108 LEU A N 1
ATOM 820 C CA . LEU A 1 108 ? -2.526 -16.277 3.148 1.00 84.94 108 LEU A CA 1
ATOM 821 C C . LEU A 1 108 ? -1.384 -16.114 4.158 1.00 84.94 108 LEU A C 1
ATOM 823 O O . LEU A 1 108 ? -1.251 -16.914 5.082 1.00 84.94 108 LEU A O 1
ATOM 827 N N . THR A 1 109 ? -0.613 -15.036 4.031 1.00 88.50 109 THR A N 1
ATOM 828 C CA . THR A 1 109 ? 0.477 -14.699 4.954 1.00 88.50 109 THR A CA 1
ATOM 829 C C . THR A 1 109 ? -0.060 -14.327 6.338 1.00 88.50 109 THR A C 1
ATOM 831 O O . THR A 1 109 ? 0.465 -14.777 7.356 1.00 88.50 109 THR A O 1
ATOM 834 N N . ALA A 1 110 ? -1.149 -13.554 6.396 1.00 86.50 110 ALA A N 1
ATOM 835 C CA . ALA A 1 110 ? -1.837 -13.221 7.639 1.00 86.50 110 ALA A CA 1
ATOM 836 C C . ALA A 1 110 ? -2.375 -14.478 8.330 1.00 86.50 110 ALA A C 1
ATOM 838 O O . ALA A 1 110 ? -2.214 -14.617 9.542 1.00 86.50 110 ALA A O 1
ATOM 839 N N . TRP A 1 111 ? -2.959 -15.413 7.575 1.00 87.06 111 TRP A N 1
ATOM 840 C CA . TRP A 1 111 ? -3.401 -16.700 8.107 1.00 87.06 111 TRP A CA 1
ATOM 841 C C . TRP A 1 111 ? -2.234 -17.517 8.674 1.00 87.06 111 TRP A C 1
ATOM 843 O O . TRP A 1 111 ? -2.306 -17.938 9.830 1.00 87.06 111 TRP A O 1
ATOM 853 N N . ALA A 1 112 ? -1.150 -17.683 7.911 1.00 86.94 112 ALA A N 1
ATOM 854 C CA . ALA A 1 112 ? 0.021 -18.453 8.329 1.00 86.94 112 ALA A CA 1
ATOM 855 C C . ALA A 1 112 ? 0.674 -17.889 9.603 1.00 86.94 112 ALA A C 1
ATOM 857 O O . ALA A 1 112 ? 1.051 -18.645 10.494 1.00 86.94 112 ALA A O 1
ATOM 858 N N . LEU A 1 113 ? 0.764 -16.560 9.723 1.00 84.44 113 LEU A N 1
ATOM 859 C CA . LEU A 1 113 ? 1.386 -15.903 10.875 1.00 84.44 113 LEU A CA 1
ATOM 860 C C . LEU A 1 113 ? 0.449 -15.767 12.084 1.00 84.44 113 LEU A C 1
ATOM 862 O O . LEU A 1 113 ? 0.932 -15.700 13.214 1.00 84.44 113 LEU A O 1
ATOM 866 N N . ALA A 1 114 ? -0.865 -15.603 11.879 1.00 77.50 114 ALA A N 1
ATOM 867 C CA . ALA A 1 114 ? -1.833 -15.278 12.940 1.00 77.50 114 ALA A CA 1
ATOM 868 C C . ALA A 1 114 ? -2.727 -16.451 13.368 1.00 77.50 114 ALA A C 1
ATOM 870 O O . ALA A 1 114 ? -3.511 -16.292 14.301 1.00 77.50 114 ALA A O 1
ATOM 871 N N . GLY A 1 115 ? -2.669 -17.594 12.681 1.00 73.31 115 GLY A N 1
ATOM 872 C CA . GLY A 1 115 ? -3.367 -18.830 13.052 1.00 73.31 115 GLY A CA 1
ATOM 873 C C . GLY A 1 115 ? -4.894 -18.815 12.896 1.00 73.31 115 GLY A C 1
ATOM 874 O O . GLY A 1 115 ? -5.531 -19.860 13.020 1.00 73.31 115 GLY A O 1
ATOM 875 N N . ARG A 1 116 ? -5.518 -17.669 12.585 1.00 65.44 116 ARG A N 1
ATOM 876 C CA . ARG A 1 116 ? -6.974 -17.576 12.387 1.00 65.44 116 ARG A CA 1
ATOM 877 C C . ARG A 1 116 ? -7.354 -18.031 10.986 1.00 65.44 116 ARG A C 1
ATOM 879 O O . ARG A 1 116 ? -6.963 -17.401 10.005 1.00 65.44 116 ARG A O 1
ATOM 886 N N . ARG A 1 117 ? -8.120 -19.119 10.895 1.00 73.62 117 ARG A N 1
ATOM 887 C CA . ARG A 1 117 ? -8.533 -19.697 9.610 1.00 73.62 117 ARG A CA 1
ATOM 888 C C . ARG A 1 117 ? -9.365 -18.694 8.796 1.00 73.62 117 ARG A C 1
ATOM 890 O O . ARG A 1 117 ? -10.332 -18.151 9.333 1.00 73.62 117 ARG A O 1
ATOM 897 N N . PRO A 1 118 ? -9.025 -18.454 7.517 1.00 75.25 118 PRO A N 1
ATOM 898 C CA . PRO A 1 118 ? -9.809 -17.586 6.655 1.00 75.25 118 PRO A CA 1
ATOM 899 C C . PRO A 1 118 ? -11.176 -18.216 6.373 1.00 75.25 118 PRO A C 1
ATOM 901 O O . PRO A 1 118 ? -11.316 -19.436 6.263 1.00 75.25 118 PRO A O 1
ATOM 904 N N . HIS A 1 119 ? -12.193 -17.367 6.234 1.00 81.00 119 HIS A N 1
ATOM 905 C CA . HIS A 1 119 ? -13.528 -17.801 5.840 1.00 81.00 119 HIS A CA 1
ATOM 906 C C . HIS A 1 119 ? -13.486 -18.497 4.467 1.00 81.00 119 HIS A C 1
ATOM 908 O O . HIS A 1 119 ? -12.695 -18.117 3.600 1.00 81.00 119 HIS A O 1
ATOM 914 N N . ARG A 1 120 ? -14.371 -19.481 4.231 1.00 83.44 120 ARG A N 1
ATOM 915 C CA . ARG A 1 120 ? -14.410 -20.258 2.973 1.00 83.44 120 ARG A CA 1
ATOM 916 C C . ARG A 1 120 ? -14.461 -19.366 1.729 1.00 83.44 120 ARG A C 1
ATOM 918 O O . ARG A 1 120 ? -13.796 -19.656 0.744 1.00 83.44 120 ARG A O 1
ATOM 925 N N . ALA A 1 121 ? -15.190 -18.252 1.801 1.00 81.56 121 ALA A N 1
ATOM 926 C CA . ALA A 1 121 ? -15.268 -17.269 0.717 1.00 81.56 121 ALA A CA 1
ATOM 927 C C . ALA A 1 121 ? -13.894 -16.688 0.331 1.00 81.56 121 ALA A C 1
ATOM 929 O O . ALA A 1 121 ? -13.598 -16.566 -0.854 1.00 81.56 121 ALA A O 1
ATOM 930 N N . HIS A 1 122 ? -13.033 -16.399 1.311 1.00 81.06 122 HIS A N 1
ATOM 931 C CA . HIS A 1 122 ? -11.695 -15.874 1.052 1.00 81.06 122 HIS A CA 1
ATOM 932 C C . HIS A 1 122 ? -10.766 -16.943 0.454 1.00 81.06 122 HIS A C 1
ATOM 934 O O . HIS A 1 122 ? -9.940 -16.629 -0.396 1.00 81.06 122 HIS A O 1
ATOM 940 N N . LEU A 1 123 ? -10.927 -18.213 0.852 1.00 83.94 123 LEU A N 1
ATOM 941 C CA . LEU A 1 123 ? -10.200 -19.339 0.248 1.00 83.94 123 LEU A CA 1
ATOM 942 C C . LEU A 1 123 ? -10.606 -19.555 -1.212 1.00 83.94 123 LEU A C 1
ATOM 944 O O . LEU A 1 123 ? -9.743 -19.711 -2.071 1.00 83.94 123 LEU A O 1
ATOM 948 N N . VAL A 1 124 ? -11.909 -19.511 -1.507 1.00 87.06 124 VAL A N 1
ATOM 949 C CA . VAL A 1 124 ? -12.414 -19.571 -2.886 1.00 87.06 124 VAL A CA 1
ATOM 950 C C . VAL A 1 124 ? -11.876 -18.393 -3.696 1.00 87.06 124 VAL A C 1
ATOM 952 O O . VAL A 1 124 ? -11.356 -18.602 -4.787 1.00 87.06 124 VAL A O 1
ATOM 955 N N . GLY A 1 125 ? -11.923 -17.175 -3.148 1.00 86.06 125 GLY A N 1
ATOM 956 C CA . GLY A 1 125 ? -11.347 -15.991 -3.787 1.00 86.06 125 GLY A CA 1
ATOM 957 C C . GLY A 1 125 ? -9.851 -16.141 -4.087 1.00 86.06 125 GLY A C 1
ATOM 958 O O . GLY A 1 125 ? -9.410 -15.794 -5.182 1.00 86.06 125 GLY A O 1
ATOM 959 N N . ALA A 1 126 ? -9.085 -16.737 -3.168 1.00 84.12 126 ALA A N 1
ATOM 960 C CA . ALA A 1 126 ? -7.668 -17.027 -3.369 1.00 84.12 126 ALA A CA 1
ATOM 961 C C . ALA A 1 126 ? -7.420 -18.024 -4.507 1.00 84.12 126 ALA A C 1
ATOM 963 O O . ALA A 1 126 ? -6.576 -17.768 -5.362 1.00 84.12 126 ALA A O 1
ATOM 964 N N . VAL A 1 127 ? -8.181 -19.121 -4.562 1.00 88.69 127 VAL A N 1
ATOM 965 C CA . VAL A 1 127 ? -8.082 -20.108 -5.650 1.00 88.69 127 VAL A CA 1
ATOM 966 C C . VAL A 1 127 ? -8.445 -19.477 -6.995 1.00 88.69 127 VAL A C 1
ATOM 968 O O . VAL A 1 127 ? -7.707 -19.640 -7.964 1.00 88.69 127 VAL A O 1
ATOM 971 N N . VAL A 1 128 ? -9.541 -18.714 -7.052 1.00 90.19 128 VAL A N 1
ATOM 972 C CA . VAL A 1 128 ? -9.991 -18.028 -8.274 1.00 90.19 128 VAL A CA 1
ATOM 973 C C . VAL A 1 128 ? -8.946 -17.022 -8.753 1.00 90.19 128 VAL A C 1
ATOM 975 O O . VAL A 1 128 ? -8.616 -17.000 -9.937 1.00 90.19 128 VAL A O 1
ATOM 978 N N . GLY A 1 129 ? -8.372 -16.224 -7.851 1.00 86.06 129 GLY A N 1
ATOM 979 C CA . GLY A 1 129 ? -7.356 -15.254 -8.245 1.00 86.06 129 GLY A CA 1
ATOM 980 C C . GLY A 1 129 ? -6.029 -15.893 -8.654 1.00 86.06 129 GLY A C 1
ATOM 981 O O . GLY A 1 129 ? -5.441 -15.462 -9.639 1.00 86.06 129 GLY A O 1
ATOM 982 N N . LEU A 1 130 ? -5.586 -16.965 -7.986 1.00 86.19 130 LEU A N 1
ATOM 983 C CA . LEU A 1 130 ? -4.409 -17.732 -8.419 1.00 86.19 130 LEU A CA 1
ATOM 984 C C . LEU A 1 130 ? -4.617 -18.363 -9.803 1.00 86.19 130 LEU A C 1
ATOM 986 O O . LEU A 1 130 ? -3.714 -18.314 -10.637 1.00 86.19 130 LEU A O 1
ATOM 990 N N . ALA A 1 131 ? -5.812 -18.895 -10.077 1.00 88.81 131 ALA A N 1
ATOM 991 C CA . ALA A 1 131 ? -6.174 -19.383 -11.406 1.00 88.81 131 ALA A CA 1
ATOM 992 C C . ALA A 1 131 ? -6.158 -18.253 -12.450 1.00 88.81 131 ALA A C 1
ATOM 994 O O . ALA A 1 131 ? -5.684 -18.456 -13.566 1.00 88.81 131 ALA A O 1
ATOM 995 N N . GLY A 1 132 ? -6.608 -17.051 -12.077 1.00 87.75 132 GLY A N 1
ATOM 996 C CA . GLY A 1 132 ? -6.514 -15.857 -12.914 1.00 87.75 132 GLY A CA 1
ATOM 997 C C . GLY A 1 132 ? -5.076 -15.481 -13.267 1.00 87.75 132 GLY A C 1
ATOM 998 O O . GLY A 1 132 ? -4.772 -15.285 -14.441 1.00 87.75 132 GLY A O 1
ATOM 999 N N . VAL A 1 133 ? -4.168 -15.469 -12.283 1.00 84.94 133 VAL A N 1
ATOM 1000 C CA . VAL A 1 133 ? -2.731 -15.241 -12.520 1.00 84.94 133 VAL A CA 1
ATOM 1001 C C . VAL A 1 133 ? -2.165 -16.296 -13.472 1.00 84.94 133 VAL A C 1
ATOM 1003 O O . VAL A 1 133 ? -1.521 -15.942 -14.457 1.00 84.94 133 VAL A O 1
ATOM 1006 N N . ALA A 1 134 ? -2.445 -17.581 -13.232 1.00 86.12 134 ALA A N 1
ATOM 1007 C CA . ALA A 1 134 ? -1.990 -18.664 -14.103 1.00 86.12 134 ALA A CA 1
ATOM 1008 C C . ALA A 1 134 ? -2.503 -18.503 -15.546 1.00 86.12 134 ALA A C 1
ATOM 1010 O O . ALA A 1 134 ? -1.742 -18.680 -16.496 1.00 86.12 134 ALA A O 1
ATOM 1011 N N . LEU A 1 135 ? -3.768 -18.111 -15.727 1.00 85.50 135 LEU A N 1
ATOM 1012 C CA . LEU A 1 135 ? -4.355 -17.896 -17.049 1.00 85.50 135 LEU A CA 1
ATOM 1013 C C . LEU A 1 135 ? -3.711 -16.718 -17.794 1.00 85.50 135 LEU A C 1
ATOM 1015 O O . LEU A 1 135 ? -3.458 -16.828 -18.996 1.00 85.50 135 LEU A O 1
ATOM 1019 N N . THR A 1 136 ? -3.393 -15.627 -17.094 1.00 81.44 136 THR A N 1
ATOM 1020 C CA . THR A 1 136 ? -2.655 -14.495 -17.673 1.00 81.44 136 THR A CA 1
ATOM 1021 C C . THR A 1 136 ? -1.287 -14.933 -18.191 1.00 81.44 136 THR A C 1
ATOM 1023 O O . THR A 1 136 ? -0.921 -14.578 -19.311 1.00 81.44 136 THR A O 1
ATOM 1026 N N . LEU A 1 137 ? -0.567 -15.757 -17.423 1.00 78.69 137 LEU A N 1
ATOM 1027 C CA . LEU A 1 137 ? 0.758 -16.275 -17.791 1.00 78.69 137 LEU A CA 1
ATOM 1028 C C . LEU A 1 137 ? 0.719 -17.240 -18.986 1.00 78.69 137 LEU A C 1
ATOM 1030 O O . LEU A 1 137 ? 1.656 -17.294 -19.775 1.00 78.69 137 LEU A O 1
ATOM 1034 N N . LEU A 1 138 ? -0.371 -17.989 -19.158 1.00 80.62 138 LEU A N 1
ATOM 1035 C CA . LEU A 1 138 ? -0.587 -18.806 -20.359 1.00 80.62 138 LEU A CA 1
ATOM 1036 C C . LEU A 1 138 ? -0.953 -17.958 -21.590 1.00 80.62 138 LEU A C 1
ATOM 1038 O O . LEU A 1 138 ? -0.888 -18.444 -22.720 1.00 80.62 138 LEU A O 1
ATOM 1042 N N . GLY A 1 139 ? -1.404 -16.719 -21.375 1.00 73.31 139 GLY A N 1
ATOM 1043 C CA . GLY A 1 139 ? -1.832 -15.786 -22.414 1.00 73.31 139 GLY A CA 1
ATOM 1044 C C . GLY A 1 139 ? -0.707 -14.953 -23.021 1.00 73.31 139 GLY A C 1
ATOM 1045 O O . GLY A 1 139 ? -0.793 -14.614 -24.199 1.00 73.31 139 GLY A O 1
ATOM 1046 N N . THR A 1 140 ? 0.342 -14.665 -22.253 1.00 69.69 140 THR A N 1
ATOM 1047 C CA . THR A 1 140 ? 1.548 -13.968 -22.715 1.00 69.69 140 THR A CA 1
ATOM 1048 C C . THR A 1 140 ? 2.263 -14.813 -23.770 1.00 69.69 140 THR A C 1
ATOM 1050 O O . THR A 1 140 ? 2.880 -15.823 -23.452 1.00 69.69 140 THR A O 1
ATOM 1053 N N . GLY A 1 141 ? 2.152 -14.428 -25.045 1.00 57.19 141 GLY A N 1
ATOM 1054 C CA . GLY A 1 141 ? 2.643 -15.187 -26.207 1.00 57.19 141 GLY A CA 1
ATOM 1055 C C . GLY A 1 141 ? 4.168 -15.289 -26.363 1.00 57.19 141 GLY A C 1
ATOM 1056 O O . GLY A 1 141 ? 4.630 -15.720 -27.415 1.00 57.19 141 GLY A O 1
ATOM 1057 N N . GLY A 1 142 ? 4.942 -14.898 -25.349 1.00 59.38 142 GLY A N 1
ATOM 1058 C CA . GLY A 1 142 ? 6.398 -15.029 -25.292 1.00 59.38 142 GLY A CA 1
ATOM 1059 C C . GLY A 1 142 ? 6.828 -15.855 -24.081 1.00 59.38 142 GLY A C 1
ATOM 1060 O O . GLY A 1 142 ? 6.050 -16.057 -23.149 1.00 59.38 142 GLY A O 1
ATOM 1061 N N . ALA A 1 143 ? 8.074 -16.335 -24.078 1.00 56.25 143 ALA A N 1
ATOM 1062 C CA . ALA A 1 143 ? 8.657 -16.977 -22.907 1.00 56.25 143 ALA A CA 1
ATOM 1063 C C . ALA A 1 143 ? 8.761 -15.946 -21.774 1.00 56.25 143 ALA A C 1
ATOM 1065 O O . ALA A 1 143 ? 9.726 -15.190 -21.697 1.00 56.25 143 ALA A O 1
ATOM 1066 N N . VAL A 1 144 ? 7.743 -15.887 -20.913 1.00 67.56 144 VAL A N 1
ATOM 1067 C CA . VAL A 1 144 ? 7.805 -15.115 -19.675 1.00 67.56 144 VAL A CA 1
ATOM 1068 C C . VAL A 1 144 ? 9.019 -15.609 -18.904 1.00 67.56 144 VAL A C 1
ATOM 1070 O O . VAL A 1 144 ? 9.087 -16.782 -18.527 1.00 67.56 144 VAL A O 1
ATOM 1073 N N . GLY A 1 145 ? 9.997 -14.729 -18.701 1.00 79.62 145 GLY A N 1
ATOM 1074 C CA . GLY A 1 145 ? 11.205 -15.082 -17.976 1.00 79.62 145 GLY A CA 1
ATOM 1075 C C . GLY A 1 145 ? 10.835 -15.533 -16.568 1.00 79.62 145 GLY A C 1
ATOM 1076 O O . GLY A 1 145 ? 10.287 -14.750 -15.790 1.00 79.62 145 GLY A O 1
ATOM 1077 N N . PHE A 1 146 ? 11.159 -16.781 -16.217 1.00 85.75 146 PHE A N 1
ATOM 1078 C CA . PHE A 1 146 ? 10.938 -17.322 -14.870 1.00 85.75 146 PHE A CA 1
ATOM 1079 C C . PHE A 1 146 ? 11.484 -16.381 -13.785 1.00 85.75 146 PHE A C 1
ATOM 1081 O O . PHE A 1 146 ? 10.855 -16.218 -12.744 1.00 85.75 146 PHE A O 1
ATOM 1088 N N . GLY A 1 147 ? 12.601 -15.696 -14.063 1.00 88.81 147 GLY A N 1
ATOM 1089 C CA . GLY A 1 147 ? 13.184 -14.690 -13.175 1.00 88.81 147 GLY A CA 1
ATOM 1090 C C . GLY A 1 147 ? 12.245 -13.524 -12.851 1.00 88.81 147 GLY A C 1
ATOM 1091 O O . GLY A 1 147 ? 12.124 -13.164 -11.684 1.00 88.81 147 GLY A O 1
ATOM 1092 N N . GLY A 1 148 ? 11.528 -12.974 -13.837 1.00 90.56 148 GLY A N 1
ATOM 1093 C CA . GLY A 1 148 ? 10.579 -11.878 -13.616 1.00 90.56 148 GLY A CA 1
ATOM 1094 C C . GLY A 1 148 ? 9.363 -12.316 -12.801 1.00 90.56 148 GLY A C 1
ATOM 1095 O O . GLY A 1 148 ? 8.951 -11.630 -11.865 1.00 90.56 148 GLY A O 1
ATOM 1096 N N . LEU A 1 149 ? 8.837 -13.510 -13.090 1.00 89.81 149 LEU A N 1
ATOM 1097 C CA . LEU A 1 149 ? 7.733 -14.094 -12.327 1.00 89.81 149 LEU A CA 1
ATOM 1098 C C . LEU A 1 149 ? 8.144 -14.403 -10.881 1.00 89.81 149 LEU A C 1
ATOM 1100 O O . LEU A 1 149 ? 7.417 -14.063 -9.948 1.00 89.81 149 LEU A O 1
ATOM 1104 N N . ALA A 1 150 ? 9.319 -15.008 -10.692 1.00 91.81 150 ALA A N 1
ATOM 1105 C CA . ALA A 1 150 ? 9.877 -15.292 -9.377 1.00 91.81 150 ALA A CA 1
ATOM 1106 C C . ALA A 1 150 ? 10.124 -13.999 -8.587 1.00 91.81 150 ALA A C 1
ATOM 1108 O O . ALA A 1 150 ? 9.763 -13.935 -7.414 1.00 91.81 150 ALA A O 1
ATOM 1109 N N . ALA A 1 151 ? 10.655 -12.953 -9.230 1.00 95.06 151 ALA A N 1
ATOM 1110 C CA . ALA A 1 151 ? 10.836 -11.641 -8.615 1.00 95.06 151 ALA A CA 1
ATOM 1111 C C . ALA A 1 151 ? 9.494 -11.026 -8.190 1.00 95.06 151 ALA A C 1
ATOM 1113 O O . ALA A 1 151 ? 9.360 -10.593 -7.049 1.00 95.06 151 ALA A O 1
ATOM 1114 N N . SER A 1 152 ? 8.472 -11.064 -9.053 1.00 93.69 152 SER A N 1
ATOM 1115 C CA . SER A 1 152 ? 7.133 -10.555 -8.733 1.00 93.69 152 SER A CA 1
ATOM 1116 C C . SER A 1 152 ? 6.480 -11.323 -7.578 1.00 93.69 152 SER A C 1
ATOM 1118 O O . SER A 1 152 ? 5.925 -10.716 -6.662 1.00 93.69 152 SER A O 1
ATOM 1120 N N . ALA A 1 153 ? 6.560 -12.656 -7.584 1.00 91.69 153 ALA A N 1
ATOM 1121 C CA . ALA A 1 153 ? 6.019 -13.490 -6.514 1.00 91.69 153 ALA A CA 1
ATOM 1122 C C . ALA A 1 153 ? 6.765 -13.266 -5.187 1.00 91.69 153 ALA A C 1
ATOM 1124 O O . ALA A 1 153 ? 6.135 -13.110 -4.140 1.00 91.69 153 ALA A O 1
ATOM 1125 N N . ALA A 1 154 ? 8.097 -13.182 -5.223 1.00 95.69 154 ALA A N 1
ATOM 1126 C CA . ALA A 1 154 ? 8.912 -12.873 -4.053 1.00 95.69 154 ALA A CA 1
ATOM 1127 C C . ALA A 1 154 ? 8.612 -11.467 -3.508 1.00 95.69 154 ALA A C 1
ATOM 1129 O O . ALA A 1 154 ? 8.465 -11.313 -2.296 1.00 95.69 154 ALA A O 1
ATOM 1130 N N . ALA A 1 155 ? 8.433 -10.467 -4.382 1.00 96.25 155 ALA A N 1
ATOM 1131 C CA . ALA A 1 155 ? 8.030 -9.110 -4.012 1.00 96.25 155 ALA A CA 1
ATOM 1132 C C . ALA A 1 155 ? 6.679 -9.108 -3.280 1.00 96.25 155 ALA A C 1
ATOM 1134 O O . ALA A 1 155 ? 6.536 -8.493 -2.221 1.00 96.25 155 ALA A O 1
ATOM 1135 N N . MET A 1 156 ? 5.688 -9.840 -3.798 1.00 93.75 156 MET A N 1
ATOM 1136 C CA . MET A 1 156 ? 4.385 -9.989 -3.145 1.00 93.75 156 MET A CA 1
ATOM 1137 C C . MET A 1 156 ? 4.496 -10.656 -1.774 1.00 93.75 156 MET A C 1
ATOM 1139 O O . MET A 1 156 ? 3.865 -10.199 -0.824 1.00 93.75 156 MET A O 1
ATOM 1143 N N . LEU A 1 157 ? 5.280 -11.728 -1.646 1.00 93.81 157 LEU A N 1
ATOM 1144 C CA . LEU A 1 157 ? 5.417 -12.464 -0.387 1.00 93.81 157 LEU A CA 1
ATOM 1145 C C . LEU A 1 157 ? 6.160 -11.650 0.677 1.00 93.81 157 LEU A C 1
ATOM 1147 O O . LEU A 1 157 ? 5.682 -11.550 1.807 1.00 93.81 157 LEU A O 1
ATOM 1151 N N . VAL A 1 158 ? 7.289 -11.023 0.325 1.00 96.88 158 VAL A N 1
ATOM 1152 C CA . VAL A 1 158 ? 8.072 -10.215 1.276 1.00 96.88 158 VAL A CA 1
ATOM 1153 C C . VAL A 1 158 ? 7.272 -9.007 1.763 1.00 96.88 158 VAL A C 1
ATOM 1155 O O . VAL A 1 158 ? 7.217 -8.750 2.968 1.00 96.88 158 VAL A O 1
ATOM 1158 N N . SER A 1 159 ? 6.569 -8.325 0.851 1.00 94.81 159 SER A N 1
ATOM 1159 C CA . SER A 1 159 ? 5.704 -7.200 1.210 1.00 94.81 159 SER A CA 1
ATOM 1160 C C . SER A 1 159 ? 4.494 -7.655 2.022 1.00 94.81 159 SER A C 1
ATOM 1162 O O . SER A 1 159 ? 4.121 -6.998 2.987 1.00 94.81 159 SER A O 1
ATOM 1164 N N . SER A 1 160 ? 3.912 -8.820 1.722 1.00 94.12 160 SER A N 1
ATOM 1165 C CA . SER A 1 160 ? 2.818 -9.391 2.518 1.00 94.12 160 SER A CA 1
ATOM 1166 C C . SER A 1 160 ? 3.230 -9.624 3.971 1.00 94.12 160 SER A C 1
ATOM 1168 O O . SER A 1 160 ? 2.481 -9.273 4.882 1.00 94.12 160 SER A O 1
ATOM 1170 N N . VAL A 1 161 ? 4.432 -10.161 4.209 1.00 95.06 161 VAL A N 1
ATOM 1171 C CA . VAL A 1 161 ? 4.972 -10.323 5.569 1.00 95.06 161 VAL A CA 1
ATOM 1172 C C . VAL A 1 161 ? 5.129 -8.959 6.240 1.00 95.06 161 VAL A C 1
ATOM 1174 O O . VAL A 1 161 ? 4.645 -8.766 7.358 1.00 95.06 161 VAL A O 1
ATOM 1177 N N . GLY A 1 162 ? 5.753 -7.996 5.559 1.00 93.94 162 GLY A N 1
ATOM 1178 C CA . GLY A 1 162 ? 5.955 -6.655 6.100 1.00 93.94 162 GLY A CA 1
ATOM 1179 C C . GLY A 1 162 ? 4.640 -5.929 6.406 1.00 93.94 162 GLY A C 1
ATOM 1180 O O . GLY A 1 162 ? 4.507 -5.341 7.475 1.00 93.94 162 GLY A O 1
ATOM 1181 N N . TYR A 1 163 ? 3.628 -6.003 5.538 1.00 90.94 163 TYR A N 1
ATOM 1182 C CA . TYR A 1 163 ? 2.304 -5.423 5.792 1.00 90.94 163 TYR A CA 1
ATOM 1183 C C . TYR A 1 163 ? 1.572 -6.098 6.956 1.00 90.94 163 TYR A C 1
ATOM 1185 O O . TYR A 1 163 ? 0.959 -5.402 7.768 1.00 90.94 163 TYR A O 1
ATOM 1193 N N . VAL A 1 164 ? 1.669 -7.424 7.105 1.00 90.94 164 VAL A N 1
ATOM 1194 C CA . VAL A 1 164 ? 1.098 -8.131 8.264 1.00 90.94 164 VAL A CA 1
ATOM 1195 C C . VAL A 1 164 ? 1.777 -7.695 9.565 1.00 90.94 164 VAL A C 1
ATOM 1197 O O . VAL A 1 164 ? 1.093 -7.457 10.563 1.00 90.94 164 VAL A O 1
ATOM 1200 N N . LEU A 1 165 ? 3.103 -7.537 9.568 1.00 91.75 165 LEU A N 1
ATOM 1201 C CA . LEU A 1 165 ? 3.840 -7.007 10.720 1.00 91.75 165 LEU A CA 1
ATOM 1202 C C . LEU A 1 165 ? 3.469 -5.547 11.015 1.00 91.75 165 LEU A C 1
ATOM 1204 O O . LEU A 1 165 ? 3.207 -5.203 12.168 1.00 91.75 165 LEU A O 1
ATOM 1208 N N . ALA A 1 166 ? 3.360 -4.703 9.987 1.00 89.44 166 ALA A N 1
ATOM 1209 C CA . ALA A 1 166 ? 2.940 -3.311 10.134 1.00 89.44 166 ALA A CA 1
ATOM 1210 C C . ALA A 1 166 ? 1.531 -3.206 10.743 1.00 89.44 166 ALA A C 1
ATOM 1212 O O . ALA A 1 166 ? 1.305 -2.407 11.651 1.00 89.44 166 ALA A O 1
ATOM 1213 N N . ALA A 1 167 ? 0.599 -4.063 10.313 1.00 86.44 167 ALA A N 1
ATOM 1214 C CA . ALA A 1 167 ? -0.754 -4.122 10.861 1.00 86.44 167 ALA A CA 1
ATOM 1215 C C . ALA A 1 167 ? -0.793 -4.567 12.335 1.00 86.44 167 ALA A C 1
ATOM 1217 O O . ALA A 1 167 ? -1.676 -4.126 13.078 1.00 86.44 167 ALA A O 1
ATOM 1218 N N . ARG A 1 168 ? 0.158 -5.416 12.761 1.00 86.94 168 ARG A N 1
ATOM 1219 C CA . ARG A 1 168 ? 0.329 -5.849 14.161 1.00 86.94 168 ARG A CA 1
ATOM 1220 C C . ARG A 1 168 ? 0.927 -4.767 15.050 1.00 86.94 168 ARG A C 1
ATOM 1222 O O . ARG A 1 168 ? 0.575 -4.695 16.218 1.00 86.94 168 ARG A O 1
ATOM 1229 N N . TRP A 1 169 ? 1.828 -3.942 14.523 1.00 87.12 169 TRP A N 1
ATOM 1230 C CA . TRP A 1 169 ? 2.531 -2.921 15.305 1.00 87.12 169 TRP A CA 1
ATOM 1231 C C . TRP A 1 169 ? 1.894 -1.536 15.245 1.00 87.12 169 TRP A C 1
ATOM 1233 O O . TRP A 1 169 ? 2.496 -0.610 15.764 1.00 87.12 169 TRP A O 1
ATOM 1243 N N . ARG A 1 170 ? 0.707 -1.380 14.644 1.00 75.38 170 ARG A N 1
ATOM 1244 C CA . ARG A 1 170 ? 0.077 -0.085 14.311 1.00 75.38 170 ARG A CA 1
ATOM 1245 C C . ARG A 1 170 ? -0.080 0.917 15.465 1.00 75.38 170 ARG A C 1
ATOM 1247 O O . ARG A 1 170 ? -0.239 2.108 15.211 1.00 75.38 170 ARG A O 1
ATOM 1254 N N . GLU A 1 171 ? -0.060 0.461 16.711 1.00 74.94 171 GLU A N 1
ATOM 1255 C CA . GLU A 1 171 ? -0.230 1.312 17.887 1.00 74.94 171 GLU A CA 1
ATOM 1256 C C . GLU A 1 171 ? 0.896 2.350 18.010 1.00 74.94 171 GLU A C 1
ATOM 1258 O O . GLU A 1 171 ? 2.087 2.053 17.885 1.00 74.94 171 GLU A O 1
ATOM 1263 N N . GLY A 1 172 ? 0.519 3.606 18.254 1.00 68.12 172 GLY A N 1
ATOM 1264 C CA . GLY A 1 172 ? 1.487 4.676 18.507 1.00 68.12 172 GLY A CA 1
ATOM 1265 C C . GLY A 1 172 ? 2.087 5.351 17.266 1.00 68.12 172 GLY A C 1
ATOM 1266 O O . GLY A 1 172 ? 2.595 6.463 17.405 1.00 68.12 172 GLY A O 1
ATOM 1267 N N . ALA A 1 173 ? 1.978 4.796 16.053 1.00 74.38 173 ALA A N 1
ATOM 1268 C CA . ALA A 1 173 ? 2.562 5.411 14.853 1.00 74.38 173 ALA A CA 1
ATOM 1269 C C . ALA A 1 173 ? 1.585 6.262 14.037 1.00 74.38 173 ALA A C 1
ATOM 1271 O O . ALA A 1 173 ? 0.481 5.839 13.708 1.00 74.38 173 ALA A O 1
ATOM 1272 N N . ASP A 1 174 ? 2.049 7.441 13.621 1.00 84.69 174 ASP A N 1
ATOM 1273 C CA . ASP A 1 174 ? 1.451 8.142 12.487 1.00 84.69 174 ASP A CA 1
ATOM 1274 C C . ASP A 1 174 ? 1.856 7.420 11.179 1.00 84.69 174 ASP A C 1
ATOM 1276 O O . ASP A 1 174 ? 3.058 7.238 10.961 1.00 84.69 174 ASP A O 1
ATOM 1280 N N . PRO A 1 175 ? 0.915 6.993 10.311 1.00 85.25 175 PRO A N 1
ATOM 1281 C CA . PRO A 1 175 ? 1.229 6.196 9.119 1.00 85.25 175 PRO A CA 1
ATOM 1282 C C . PRO A 1 175 ? 2.188 6.880 8.140 1.00 85.25 175 PRO A C 1
ATOM 1284 O O . PRO A 1 175 ? 3.054 6.218 7.559 1.00 85.25 175 PRO A O 1
ATOM 1287 N N . LEU A 1 176 ? 2.064 8.202 7.974 1.00 88.31 176 LEU A N 1
ATOM 1288 C CA . LEU A 1 176 ? 2.925 8.963 7.073 1.00 88.31 176 LEU A CA 1
ATOM 1289 C C . LEU A 1 176 ? 4.337 9.081 7.655 1.00 88.31 176 LEU A C 1
ATOM 1291 O O . LEU A 1 176 ? 5.308 8.795 6.954 1.00 88.31 176 LEU A O 1
ATOM 1295 N N . ALA A 1 177 ? 4.458 9.399 8.949 1.00 90.38 177 ALA A N 1
ATOM 1296 C CA . ALA A 1 177 ? 5.744 9.390 9.639 1.00 90.38 177 ALA A CA 1
ATOM 1297 C C . ALA A 1 177 ? 6.403 7.999 9.599 1.00 90.38 177 ALA A C 1
ATOM 1299 O O . ALA A 1 177 ? 7.569 7.886 9.223 1.00 90.38 177 ALA A O 1
ATOM 1300 N N . ALA A 1 178 ? 5.667 6.927 9.904 1.00 90.12 178 ALA A N 1
ATOM 1301 C CA . ALA A 1 178 ? 6.189 5.561 9.850 1.00 90.12 178 ALA A CA 1
ATOM 1302 C C . ALA A 1 178 ? 6.655 5.172 8.439 1.00 90.12 178 ALA A C 1
ATOM 1304 O O . ALA A 1 178 ? 7.700 4.541 8.295 1.00 90.12 178 ALA A O 1
ATOM 1305 N N . THR A 1 179 ? 5.921 5.564 7.395 1.00 92.69 179 THR A N 1
ATOM 1306 C CA . THR A 1 179 ? 6.311 5.305 5.998 1.00 92.69 179 THR A CA 1
ATOM 1307 C C . THR A 1 179 ? 7.545 6.115 5.607 1.00 92.69 179 THR A C 1
ATOM 1309 O O . THR A 1 179 ? 8.441 5.582 4.959 1.00 92.69 179 THR A O 1
ATOM 1312 N N . SER A 1 180 ? 7.656 7.369 6.056 1.00 95.81 180 SER A N 1
ATOM 1313 C CA . SER A 1 180 ? 8.840 8.201 5.800 1.00 95.81 180 SER A CA 1
ATOM 1314 C C . SER A 1 180 ? 10.125 7.576 6.362 1.00 95.81 180 SER A C 1
ATOM 1316 O O . SER A 1 180 ? 11.143 7.515 5.668 1.00 95.81 180 SER A O 1
ATOM 1318 N N . TRP A 1 181 ? 10.060 7.002 7.569 1.00 96.25 181 TRP A N 1
ATOM 1319 C CA . TRP A 1 181 ? 11.172 6.265 8.172 1.00 96.25 181 TRP A CA 1
ATOM 1320 C C . TRP A 1 181 ? 11.441 4.913 7.513 1.00 96.25 181 TRP A C 1
ATOM 1322 O O . TRP A 1 181 ? 12.605 4.561 7.359 1.00 96.25 181 TRP A O 1
ATOM 1332 N N . GLN A 1 182 ? 10.417 4.178 7.073 1.00 96.50 182 GLN A N 1
ATOM 1333 C CA . GLN A 1 182 ? 10.599 2.942 6.296 1.00 96.50 182 GLN A CA 1
ATOM 1334 C C . GLN A 1 182 ? 11.289 3.202 4.952 1.00 96.50 182 GLN A C 1
ATOM 1336 O O . GLN A 1 182 ? 12.178 2.449 4.557 1.00 96.50 182 GLN A O 1
ATOM 1341 N N . LEU A 1 183 ? 10.900 4.267 4.249 1.00 97.69 183 LEU A N 1
ATOM 1342 C CA . LEU A 1 183 ? 11.507 4.660 2.977 1.00 97.69 183 LEU A CA 1
ATOM 1343 C C . LEU A 1 183 ? 12.958 5.112 3.167 1.00 97.69 183 LEU A C 1
ATOM 1345 O O . LEU A 1 183 ? 13.849 4.645 2.461 1.00 97.69 183 LEU A O 1
ATOM 1349 N N . THR A 1 184 ? 13.197 5.968 4.164 1.00 98.12 184 THR A N 1
ATOM 1350 C CA . THR A 1 184 ? 14.540 6.471 4.484 1.00 98.12 184 THR A CA 1
ATOM 1351 C C . THR A 1 184 ? 15.460 5.339 4.935 1.00 98.12 184 THR A C 1
ATOM 1353 O O . THR A 1 184 ? 16.544 5.183 4.383 1.00 98.12 184 THR A O 1
ATOM 1356 N N . ALA A 1 185 ? 15.033 4.511 5.895 1.00 97.50 185 ALA A N 1
ATOM 1357 C CA . ALA A 1 185 ? 15.838 3.395 6.388 1.00 97.50 185 ALA A CA 1
ATOM 1358 C C . ALA A 1 185 ? 16.087 2.353 5.292 1.00 97.50 185 ALA A C 1
ATOM 1360 O O . ALA A 1 185 ? 17.229 1.954 5.092 1.00 97.50 185 ALA A O 1
ATOM 1361 N N . GLY A 1 186 ? 15.056 1.964 4.535 1.00 97.56 186 GLY A N 1
ATOM 1362 C CA . GLY A 1 186 ? 15.203 1.019 3.426 1.00 97.56 186 GLY A CA 1
ATOM 1363 C C . GLY A 1 186 ? 16.160 1.529 2.344 1.00 97.56 186 GLY A C 1
ATOM 1364 O O . GLY A 1 186 ? 17.047 0.797 1.915 1.00 97.56 186 GLY A O 1
ATOM 1365 N N . GLY A 1 187 ? 16.039 2.802 1.956 1.00 97.81 187 GLY A N 1
ATOM 1366 C CA . GLY A 1 187 ? 16.946 3.436 0.999 1.00 97.81 187 GLY A CA 1
ATOM 1367 C C . GLY A 1 187 ? 18.392 3.523 1.502 1.00 97.81 187 GLY A C 1
ATOM 1368 O O . GLY A 1 187 ? 19.316 3.201 0.761 1.00 97.81 187 GLY A O 1
ATOM 1369 N N . LEU A 1 188 ? 18.597 3.890 2.773 1.00 98.06 188 LEU A N 1
ATOM 1370 C CA . LEU A 1 188 ? 19.927 3.918 3.395 1.00 98.06 188 LEU A CA 1
ATOM 1371 C C . LEU A 1 188 ? 20.547 2.522 3.516 1.00 98.06 188 LEU A C 1
ATOM 1373 O O . LEU A 1 188 ? 21.751 2.385 3.332 1.00 98.06 188 LEU A O 1
ATOM 1377 N N . MET A 1 189 ? 19.749 1.491 3.804 1.00 97.38 189 MET A N 1
ATOM 1378 C CA . MET A 1 189 ? 20.224 0.105 3.873 1.00 97.38 189 MET A CA 1
ATOM 1379 C C . MET A 1 189 ? 20.618 -0.442 2.496 1.00 97.38 189 MET A C 1
ATOM 1381 O O . MET A 1 189 ? 21.556 -1.229 2.410 1.00 97.38 189 MET A O 1
ATOM 1385 N N . LEU A 1 190 ? 19.935 -0.021 1.425 1.00 96.81 190 LEU A N 1
ATOM 1386 C CA . LEU A 1 190 ? 20.268 -0.425 0.055 1.00 96.81 190 LEU A CA 1
ATOM 1387 C C . LEU A 1 190 ? 21.478 0.302 -0.526 1.00 96.81 190 LEU A C 1
ATOM 1389 O O . LEU A 1 190 ? 22.172 -0.271 -1.361 1.00 96.81 190 LEU A O 1
ATOM 1393 N N . LEU A 1 191 ? 21.726 1.551 -0.125 1.00 97.69 191 LEU A N 1
ATOM 1394 C CA . LEU A 1 191 ? 22.762 2.392 -0.726 1.00 97.69 191 LEU A CA 1
ATOM 1395 C C . LEU A 1 191 ? 24.160 1.729 -0.737 1.00 97.69 191 LEU A C 1
ATOM 1397 O O . LEU A 1 191 ? 24.776 1.711 -1.803 1.00 97.69 191 LEU A O 1
ATOM 1401 N N . PRO A 1 192 ? 24.660 1.116 0.360 1.00 97.75 192 PRO A N 1
ATOM 1402 C CA . PRO A 1 192 ? 25.930 0.391 0.334 1.00 97.75 192 PRO A CA 1
ATOM 1403 C C . PRO A 1 192 ? 25.931 -0.780 -0.651 1.00 97.75 192 PRO A C 1
ATOM 1405 O O . PRO A 1 192 ? 26.922 -0.996 -1.340 1.00 97.75 192 PRO A O 1
ATOM 1408 N N . SER A 1 193 ? 24.823 -1.521 -0.746 1.00 96.81 193 SER A N 1
ATOM 1409 C CA . SER A 1 193 ? 24.690 -2.636 -1.687 1.00 96.81 193 SER A CA 1
ATOM 1410 C C . SER A 1 193 ? 24.676 -2.155 -3.136 1.00 96.81 193 SER A C 1
ATOM 1412 O O . SER A 1 193 ? 25.322 -2.777 -3.971 1.00 96.81 193 SER A O 1
ATOM 1414 N N . ALA A 1 194 ? 24.004 -1.038 -3.434 1.00 97.44 194 ALA A N 1
ATOM 1415 C CA . ALA A 1 194 ? 24.005 -0.435 -4.767 1.00 97.44 194 ALA A CA 1
ATOM 1416 C C . ALA A 1 194 ? 25.427 -0.044 -5.196 1.00 97.44 194 ALA A C 1
ATOM 1418 O O . ALA A 1 194 ? 25.880 -0.434 -6.267 1.00 97.44 194 ALA A O 1
ATOM 1419 N N . VAL A 1 195 ? 26.173 0.629 -4.315 1.00 97.44 195 VAL A N 1
ATOM 1420 C CA . VAL A 1 195 ? 27.567 1.014 -4.584 1.00 97.44 195 VAL A CA 1
ATOM 1421 C C . VAL A 1 195 ? 28.474 -0.212 -4.733 1.00 97.44 195 VAL A C 1
ATOM 1423 O O . VAL A 1 195 ? 29.319 -0.243 -5.623 1.00 97.44 195 VAL A O 1
ATOM 1426 N N . ALA A 1 196 ? 28.312 -1.230 -3.883 1.00 97.56 196 ALA A N 1
ATOM 1427 C CA . ALA A 1 196 ? 29.176 -2.410 -3.887 1.00 97.56 196 ALA A CA 1
ATOM 1428 C C . ALA A 1 196 ? 28.924 -3.360 -5.071 1.00 97.56 196 ALA A C 1
ATOM 1430 O O . ALA A 1 196 ? 29.867 -3.988 -5.546 1.00 97.56 196 ALA A O 1
ATOM 1431 N N . VAL A 1 197 ? 27.671 -3.494 -5.522 1.00 97.00 197 VAL A N 1
ATOM 1432 C CA . VAL A 1 197 ? 27.272 -4.466 -6.556 1.00 97.00 197 VAL A CA 1
ATOM 1433 C C . VAL A 1 197 ? 27.151 -3.821 -7.936 1.00 97.00 197 VAL A C 1
ATOM 1435 O O . VAL A 1 197 ? 27.618 -4.395 -8.914 1.00 97.00 197 VAL A O 1
ATOM 1438 N N . GLU A 1 198 ? 26.537 -2.640 -8.029 1.00 96.62 198 GLU A N 1
ATOM 1439 C CA . GLU A 1 198 ? 26.284 -1.948 -9.304 1.00 96.62 198 GLU A CA 1
ATOM 1440 C C . GLU A 1 198 ? 27.300 -0.834 -9.588 1.00 96.62 198 GLU A C 1
ATOM 1442 O O . GLU A 1 198 ? 27.381 -0.344 -10.713 1.00 96.62 198 GLU A O 1
ATOM 1447 N N . GLY A 1 199 ? 28.102 -0.441 -8.594 1.00 95.31 199 GLY A N 1
ATOM 1448 C CA . GLY A 1 199 ? 29.117 0.594 -8.748 1.00 95.31 199 GLY A CA 1
ATOM 1449 C C . GLY A 1 199 ? 28.516 1.997 -8.789 1.00 95.31 199 GLY A C 1
ATOM 1450 O O . GLY A 1 199 ? 27.711 2.378 -7.935 1.00 95.31 199 GLY A O 1
ATOM 1451 N N . ALA A 1 200 ? 28.950 2.797 -9.765 1.00 93.50 200 ALA A N 1
ATOM 1452 C CA . ALA A 1 200 ? 28.476 4.167 -9.934 1.00 93.50 200 ALA A CA 1
ATOM 1453 C C . ALA A 1 200 ? 26.969 4.210 -10.273 1.00 93.50 200 ALA A C 1
ATOM 1455 O O . ALA A 1 200 ? 26.461 3.275 -10.897 1.00 93.50 200 ALA A O 1
ATOM 1456 N N . PRO A 1 201 ? 26.253 5.291 -9.899 1.00 92.56 201 PRO A N 1
ATOM 1457 C CA . PRO A 1 201 ? 24.875 5.497 -10.330 1.00 92.56 201 PRO A CA 1
ATOM 1458 C C . PRO A 1 201 ? 24.742 5.403 -11.856 1.00 92.56 201 PRO A C 1
ATOM 1460 O O . PRO A 1 201 ? 25.686 5.765 -12.569 1.00 92.56 201 PRO A O 1
ATOM 1463 N N . PRO A 1 202 ? 23.578 4.968 -12.370 1.00 91.19 202 PRO A N 1
ATOM 1464 C CA . PRO A 1 202 ? 23.354 4.904 -13.805 1.00 91.19 202 PRO A CA 1
ATOM 1465 C C . PRO A 1 202 ? 23.526 6.282 -14.463 1.00 91.19 202 PRO A C 1
ATOM 1467 O O . PRO A 1 202 ? 23.280 7.309 -13.821 1.00 91.19 202 PRO A O 1
ATOM 1470 N N . PRO A 1 203 ? 23.910 6.332 -15.750 1.00 87.81 203 PRO A N 1
ATOM 1471 C CA . PRO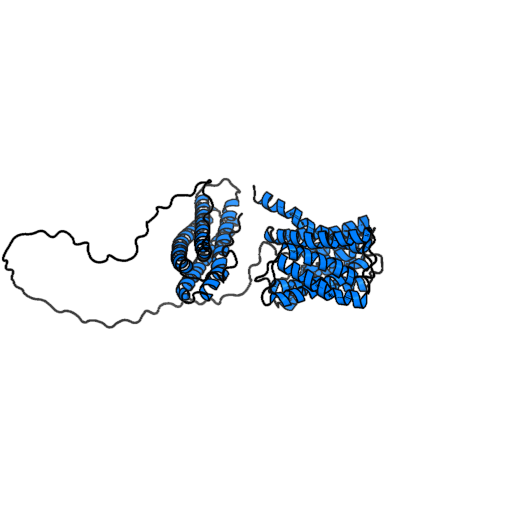 A 1 203 ? 23.954 7.584 -16.490 1.00 87.81 203 PRO A CA 1
ATOM 1472 C C . PRO A 1 203 ? 22.561 8.221 -16.523 1.00 87.81 203 PRO A C 1
ATOM 1474 O O . PRO A 1 203 ? 21.568 7.569 -16.840 1.00 87.81 203 PRO A O 1
ATOM 1477 N N . MET A 1 204 ? 22.499 9.507 -16.184 1.00 91.56 204 MET A N 1
ATOM 1478 C CA . MET A 1 204 ? 21.249 10.255 -16.074 1.00 91.56 204 MET A CA 1
ATOM 1479 C C . MET A 1 204 ? 21.097 11.158 -17.294 1.00 91.56 204 MET A C 1
ATOM 1481 O O . MET A 1 204 ? 21.605 12.280 -17.313 1.00 91.56 204 MET A O 1
ATOM 1485 N N . ASP A 1 205 ? 20.403 10.674 -18.319 1.00 93.75 205 ASP A N 1
ATOM 1486 C CA . ASP A 1 205 ? 19.875 11.547 -19.363 1.00 93.75 205 ASP A CA 1
ATOM 1487 C C . ASP A 1 205 ? 18.583 12.239 -18.883 1.00 93.75 205 ASP A C 1
ATOM 1489 O O . ASP A 1 205 ? 18.043 11.949 -17.809 1.00 93.75 205 ASP A O 1
ATOM 1493 N N . THR A 1 206 ? 18.076 13.199 -19.660 1.00 95.31 206 THR A N 1
ATOM 1494 C CA . THR A 1 206 ? 16.866 13.949 -19.284 1.00 95.31 206 THR A CA 1
ATOM 1495 C C . THR A 1 206 ? 15.657 13.030 -19.101 1.00 95.31 206 THR A C 1
ATOM 1497 O O . THR A 1 206 ? 14.865 13.245 -18.185 1.00 95.31 206 THR A O 1
ATOM 1500 N N . SER A 1 207 ? 15.531 11.992 -19.932 1.00 95.31 207 SER A N 1
ATOM 1501 C CA . SER A 1 207 ? 14.430 11.027 -19.863 1.00 95.31 207 SER A CA 1
ATOM 1502 C C . SER A 1 207 ? 14.462 10.225 -18.559 1.00 95.31 207 SER A C 1
ATOM 1504 O O . SER A 1 207 ? 13.482 10.206 -17.814 1.00 95.31 207 SER A O 1
ATOM 1506 N N . THR A 1 208 ? 15.614 9.644 -18.225 1.00 95.38 208 THR A N 1
ATOM 1507 C CA . THR A 1 208 ? 15.840 8.870 -16.997 1.00 95.38 208 THR A CA 1
ATOM 1508 C C . THR A 1 208 ? 15.652 9.741 -15.758 1.00 95.38 208 THR A C 1
ATOM 1510 O O . THR A 1 208 ? 15.031 9.318 -14.782 1.00 95.38 208 THR A O 1
ATOM 1513 N N . LEU A 1 209 ? 16.119 10.994 -15.797 1.00 96.25 209 LEU A N 1
ATOM 1514 C CA . LEU A 1 209 ? 15.925 11.946 -14.704 1.00 96.25 209 LEU A CA 1
ATOM 1515 C C . LEU A 1 209 ? 14.439 12.249 -14.465 1.00 96.25 209 LEU A C 1
ATOM 1517 O O . LEU A 1 209 ? 13.995 12.247 -13.315 1.00 96.25 209 LEU A O 1
ATOM 1521 N N . LEU A 1 210 ? 13.660 12.478 -15.526 1.00 97.44 210 LEU A N 1
ATOM 1522 C CA . LEU A 1 210 ? 12.214 12.693 -15.420 1.00 97.44 210 LEU A CA 1
ATOM 1523 C C . LEU A 1 210 ? 11.487 11.433 -14.934 1.00 97.44 210 LEU A C 1
ATOM 1525 O O . LEU A 1 210 ? 10.587 11.538 -14.100 1.00 97.44 210 LEU A O 1
ATOM 1529 N N . ALA A 1 211 ? 11.899 10.249 -15.390 1.00 97.25 211 ALA A N 1
ATOM 1530 C CA . ALA A 1 211 ? 11.334 8.972 -14.964 1.00 97.25 211 ALA A CA 1
ATOM 1531 C C . ALA A 1 211 ? 11.600 8.677 -13.476 1.00 97.25 211 ALA A C 1
ATOM 1533 O O . ALA A 1 211 ? 10.686 8.266 -12.751 1.00 97.25 211 ALA A O 1
ATOM 1534 N N . PHE A 1 212 ? 12.809 8.959 -12.976 1.00 97.44 212 PHE A N 1
ATOM 1535 C CA . PHE A 1 212 ? 13.097 8.910 -11.541 1.00 97.44 212 PHE A CA 1
ATOM 1536 C C . PHE A 1 212 ? 12.334 9.990 -10.772 1.00 97.44 212 PHE A C 1
ATOM 1538 O O . PHE A 1 212 ? 11.755 9.698 -9.729 1.00 97.44 212 PHE A O 1
ATOM 1545 N N . GLY A 1 213 ? 12.251 11.212 -11.306 1.00 97.81 213 GLY A N 1
ATOM 1546 C CA . GLY A 1 213 ? 11.458 12.294 -10.722 1.00 97.81 213 GLY A CA 1
ATOM 1547 C C . GLY A 1 213 ? 9.991 11.900 -10.537 1.00 97.81 213 GLY A C 1
ATOM 1548 O O . GLY A 1 213 ? 9.442 12.046 -9.444 1.00 97.81 213 GLY A O 1
ATOM 1549 N N . TYR A 1 214 ? 9.377 11.312 -11.564 1.00 98.25 214 TYR A N 1
ATOM 1550 C CA . TYR A 1 214 ? 8.036 10.740 -11.493 1.00 98.25 214 TYR A CA 1
ATOM 1551 C C . TYR A 1 214 ? 7.945 9.622 -10.445 1.00 98.25 214 TYR A C 1
ATOM 1553 O O . TYR A 1 214 ? 7.079 9.666 -9.566 1.00 98.25 214 TYR A O 1
ATOM 1561 N N . SER A 1 215 ? 8.857 8.648 -10.504 1.00 97.69 215 SER A N 1
ATOM 1562 C CA . SER A 1 215 ? 8.860 7.475 -9.622 1.00 97.69 215 SER A CA 1
ATOM 1563 C C . SER A 1 215 ? 8.932 7.867 -8.146 1.00 97.69 215 SER A C 1
ATOM 1565 O O . SER A 1 215 ? 8.224 7.313 -7.303 1.00 97.69 215 SER A O 1
ATOM 1567 N N . THR A 1 216 ? 9.765 8.853 -7.831 1.00 98.12 216 THR A N 1
ATOM 1568 C CA . THR A 1 216 ? 10.045 9.317 -6.473 1.00 98.12 216 THR A CA 1
ATOM 1569 C C . THR A 1 216 ? 8.984 10.292 -5.971 1.00 98.12 216 THR A C 1
ATOM 1571 O O . THR A 1 216 ? 8.429 10.104 -4.887 1.00 98.12 216 THR A O 1
ATOM 1574 N N . LEU A 1 217 ? 8.668 11.334 -6.743 1.00 98.12 217 LEU A N 1
ATOM 1575 C CA . LEU A 1 217 ? 7.783 12.406 -6.283 1.00 98.12 217 LEU A CA 1
ATOM 1576 C C . LEU A 1 217 ? 6.310 12.021 -6.414 1.00 98.12 217 LEU A C 1
ATOM 1578 O O . LEU A 1 217 ? 5.545 12.211 -5.471 1.00 98.12 217 LEU A O 1
ATOM 1582 N N . ILE A 1 218 ? 5.917 11.457 -7.557 1.00 98.19 218 ILE A N 1
ATOM 1583 C CA . ILE A 1 218 ? 4.511 11.187 -7.875 1.00 98.19 218 ILE A CA 1
ATOM 1584 C C . ILE A 1 218 ? 4.124 9.785 -7.414 1.00 98.19 218 ILE A C 1
ATOM 1586 O O . ILE A 1 218 ? 3.262 9.638 -6.549 1.00 98.19 218 ILE A O 1
ATOM 1590 N N . ALA A 1 219 ? 4.801 8.757 -7.927 1.00 97.56 219 ALA A N 1
ATOM 1591 C CA . ALA A 1 219 ? 4.448 7.362 -7.665 1.00 97.56 219 ALA A CA 1
ATOM 1592 C C . ALA A 1 219 ? 4.872 6.852 -6.277 1.00 97.56 219 ALA A C 1
ATOM 1594 O O . ALA A 1 219 ? 4.505 5.735 -5.909 1.00 97.56 219 ALA A O 1
ATOM 1595 N N . THR A 1 220 ? 5.630 7.633 -5.501 1.00 97.81 220 THR A N 1
ATOM 1596 C CA . THR A 1 220 ? 6.028 7.269 -4.130 1.00 97.81 220 THR A CA 1
ATOM 1597 C C . THR A 1 220 ? 5.547 8.306 -3.122 1.00 97.81 220 THR A C 1
ATOM 1599 O O . THR A 1 220 ? 4.609 8.024 -2.381 1.00 97.81 220 THR A O 1
ATOM 1602 N N . ALA A 1 221 ? 6.141 9.503 -3.081 1.00 96.94 221 ALA A N 1
ATOM 1603 C CA . ALA A 1 221 ? 5.854 10.474 -2.023 1.00 96.94 221 ALA A CA 1
ATOM 1604 C C . ALA A 1 221 ? 4.391 10.958 -2.036 1.00 96.94 221 ALA A C 1
ATOM 1606 O O . ALA A 1 221 ? 3.674 10.791 -1.044 1.00 96.94 221 ALA A O 1
ATOM 1607 N N . LEU A 1 222 ? 3.933 11.512 -3.164 1.00 96.88 222 LEU A N 1
ATOM 1608 C CA . LEU A 1 222 ? 2.568 12.017 -3.311 1.00 96.88 222 LEU A CA 1
ATOM 1609 C C . LEU A 1 222 ? 1.538 10.886 -3.227 1.00 96.88 222 LEU A C 1
ATOM 1611 O O . LEU A 1 222 ? 0.562 11.011 -2.492 1.00 96.88 222 LEU A O 1
ATOM 1615 N N . ALA A 1 223 ? 1.781 9.762 -3.911 1.00 97.00 223 ALA A N 1
ATOM 1616 C CA . ALA A 1 223 ? 0.907 8.593 -3.862 1.00 97.00 223 ALA A CA 1
ATOM 1617 C C . ALA A 1 223 ? 0.686 8.090 -2.425 1.00 97.00 223 ALA A C 1
ATOM 1619 O O . ALA A 1 223 ? -0.460 7.914 -2.018 1.00 97.00 223 ALA A O 1
ATOM 1620 N N . PHE A 1 224 ? 1.741 7.919 -1.617 1.00 94.69 224 PHE A N 1
ATOM 1621 C CA . PHE A 1 224 ? 1.570 7.503 -0.222 1.00 94.69 224 PHE A CA 1
ATOM 1622 C C . PHE A 1 224 ? 0.802 8.536 0.606 1.00 94.69 224 PHE A C 1
ATOM 1624 O O . PHE A 1 224 ? -0.101 8.158 1.354 1.00 94.69 224 PHE A O 1
ATOM 1631 N N . ALA A 1 225 ? 1.109 9.828 0.461 1.00 92.94 225 ALA A N 1
ATOM 1632 C CA . ALA A 1 225 ? 0.399 10.885 1.179 1.00 92.94 225 ALA A CA 1
ATOM 1633 C C . ALA A 1 225 ? -1.105 10.888 0.851 1.00 92.94 225 ALA A C 1
ATOM 1635 O O . ALA A 1 225 ? -1.939 10.880 1.758 1.00 92.94 225 ALA A O 1
ATOM 1636 N N . CYS A 1 226 ? -1.452 10.826 -0.436 1.00 94.50 226 CYS A N 1
ATOM 1637 C CA . CYS A 1 226 ? -2.833 10.769 -0.901 1.00 94.50 226 CYS A CA 1
ATOM 1638 C C . CYS A 1 226 ? -3.548 9.484 -0.465 1.00 94.50 226 CYS A C 1
ATOM 1640 O O . CYS A 1 226 ? -4.691 9.544 -0.015 1.00 94.50 226 CYS A O 1
ATOM 1642 N N . TRP A 1 227 ? -2.878 8.332 -0.545 1.00 94.19 227 TRP A N 1
ATOM 1643 C CA . TRP A 1 227 ? -3.439 7.048 -0.131 1.00 94.19 227 TRP A CA 1
ATOM 1644 C C . TRP A 1 227 ? -3.763 7.013 1.363 1.00 94.19 227 TRP A C 1
ATOM 1646 O O . TRP A 1 227 ? -4.866 6.627 1.749 1.00 94.19 227 TRP A O 1
ATOM 1656 N N . PHE A 1 228 ? -2.836 7.460 2.218 1.00 89.62 228 PHE A N 1
ATOM 1657 C CA . PHE A 1 228 ? -3.077 7.507 3.660 1.00 89.62 228 PHE A CA 1
ATOM 1658 C C . PHE A 1 228 ? -4.113 8.562 4.044 1.00 89.62 228 PHE A C 1
ATOM 1660 O O . PHE A 1 228 ? -4.898 8.322 4.960 1.00 89.62 228 PHE A O 1
ATOM 1667 N N . ALA A 1 229 ? -4.167 9.699 3.345 1.00 88.25 229 ALA A N 1
ATOM 1668 C CA . ALA A 1 229 ? -5.254 10.658 3.516 1.00 88.25 229 ALA A CA 1
ATOM 1669 C C . ALA A 1 229 ? -6.611 10.019 3.173 1.00 88.25 229 ALA A C 1
ATOM 1671 O O . ALA A 1 229 ? -7.556 10.136 3.949 1.00 88.25 229 ALA A O 1
ATOM 1672 N N . GLY A 1 230 ? -6.677 9.263 2.074 1.00 86.75 230 GLY A N 1
ATOM 1673 C CA . GLY A 1 230 ? -7.842 8.478 1.677 1.00 86.75 230 GLY A CA 1
ATOM 1674 C C . GLY A 1 230 ? -8.273 7.454 2.718 1.00 86.75 230 GLY A C 1
ATOM 1675 O O . GLY A 1 230 ? -9.429 7.445 3.125 1.00 86.75 230 GLY A O 1
ATOM 1676 N N . LEU A 1 231 ? -7.341 6.635 3.214 1.00 86.12 231 LEU A N 1
ATOM 1677 C CA . LEU A 1 231 ? -7.606 5.625 4.249 1.00 86.12 231 LEU A CA 1
ATOM 1678 C C . LEU A 1 231 ? -8.174 6.207 5.549 1.00 86.12 231 LEU A C 1
ATOM 1680 O O . LEU A 1 231 ? -8.881 5.505 6.266 1.00 86.12 231 LEU A O 1
ATOM 1684 N N . ARG A 1 232 ? -7.865 7.470 5.866 1.00 86.44 232 ARG A N 1
ATOM 1685 C CA . ARG A 1 232 ? -8.387 8.157 7.058 1.00 86.44 232 ARG A CA 1
ATOM 1686 C C . ARG A 1 232 ? -9.813 8.674 6.882 1.00 86.44 232 ARG A C 1
ATOM 1688 O O . ARG A 1 232 ? -10.457 8.949 7.885 1.00 86.44 232 ARG A O 1
ATOM 1695 N N . GLN A 1 233 ? -10.266 8.850 5.642 1.00 87.94 233 GLN A N 1
ATOM 1696 C CA . GLN A 1 233 ? -11.497 9.582 5.324 1.00 87.94 233 GLN A CA 1
ATOM 1697 C C . GLN A 1 233 ? -12.534 8.733 4.584 1.00 87.94 233 GLN A C 1
ATOM 1699 O O . GLN A 1 233 ? -13.719 9.044 4.617 1.00 87.94 233 GLN A O 1
ATOM 1704 N N . LEU A 1 234 ? -12.107 7.669 3.904 1.00 83.44 234 LEU A N 1
ATOM 1705 C CA . LEU A 1 234 ? -12.963 6.800 3.108 1.00 83.44 234 LEU A CA 1
ATOM 1706 C C . LEU A 1 234 ? -13.125 5.427 3.776 1.00 83.44 234 LEU A C 1
ATOM 1708 O O . LEU A 1 234 ? -12.178 4.906 4.368 1.00 83.44 234 LEU A O 1
ATOM 1712 N N . PRO A 1 235 ? -14.290 4.772 3.619 1.00 83.12 235 PRO A N 1
ATOM 1713 C CA . PRO A 1 235 ? -14.469 3.395 4.059 1.00 83.12 235 PRO A CA 1
ATOM 1714 C C . PRO A 1 235 ? -13.439 2.456 3.415 1.00 83.12 235 PRO A C 1
ATOM 1716 O O . PRO A 1 235 ? -13.173 2.549 2.215 1.00 83.12 235 PRO A O 1
ATOM 1719 N N . ALA A 1 236 ? -12.937 1.480 4.178 1.00 76.12 236 ALA A N 1
ATOM 1720 C CA . ALA A 1 236 ? -11.935 0.519 3.701 1.00 76.12 236 ALA A CA 1
ATOM 1721 C C . ALA A 1 236 ? -12.360 -0.223 2.417 1.00 76.12 236 ALA A C 1
ATOM 1723 O O . ALA A 1 236 ? -11.530 -0.475 1.549 1.00 76.12 236 ALA A O 1
ATOM 1724 N N . GLY A 1 237 ? -13.658 -0.520 2.260 1.00 78.56 237 GLY A N 1
ATOM 1725 C CA . GLY A 1 237 ? -14.198 -1.114 1.032 1.00 78.56 237 GLY A CA 1
ATOM 1726 C C . GLY A 1 237 ? -14.044 -0.206 -0.194 1.00 78.56 237 GLY A C 1
ATOM 1727 O O . GLY A 1 237 ? -13.639 -0.679 -1.250 1.00 78.56 237 GLY A O 1
ATOM 1728 N N . THR A 1 238 ? -14.289 1.101 -0.050 1.00 83.38 238 THR A N 1
ATOM 1729 C CA . THR A 1 238 ? -14.103 2.088 -1.127 1.00 83.38 238 THR A CA 1
ATOM 1730 C C . THR A 1 238 ? -12.635 2.199 -1.512 1.00 83.38 238 THR A C 1
ATOM 1732 O O . THR A 1 238 ? -12.306 2.137 -2.691 1.00 83.38 238 THR A O 1
ATOM 1735 N N . VAL A 1 239 ? -11.736 2.310 -0.530 1.00 83.88 239 VAL A N 1
ATOM 1736 C CA . VAL A 1 239 ? -10.290 2.384 -0.793 1.00 83.88 239 VAL A CA 1
ATOM 1737 C C . VAL A 1 239 ? -9.778 1.090 -1.435 1.00 83.88 239 VAL A C 1
ATOM 1739 O O . VAL A 1 239 ? -8.985 1.143 -2.371 1.00 83.88 239 VAL A O 1
ATOM 1742 N N . GLY A 1 240 ? -10.290 -0.068 -1.005 1.00 84.25 240 GLY A N 1
ATOM 1743 C CA . GLY A 1 240 ? -10.005 -1.359 -1.632 1.00 84.25 240 GLY A CA 1
ATOM 1744 C C . GLY A 1 240 ? -10.428 -1.415 -3.104 1.00 84.25 240 GLY A C 1
ATOM 1745 O O . GLY A 1 240 ? -9.653 -1.878 -3.937 1.00 84.25 240 GLY A O 1
ATOM 1746 N N . LEU A 1 241 ? -11.610 -0.882 -3.443 1.00 85.19 241 LEU A N 1
ATOM 1747 C CA . LEU A 1 241 ? -12.069 -0.762 -4.832 1.00 85.19 241 LEU A CA 1
ATOM 1748 C C . LEU A 1 241 ? -11.198 0.200 -5.647 1.00 85.19 241 LEU A C 1
ATOM 1750 O O . LEU A 1 241 ? -10.826 -0.129 -6.769 1.00 85.19 241 LEU A O 1
ATOM 1754 N N . LEU A 1 242 ? -10.819 1.353 -5.084 1.00 90.31 242 LEU A N 1
ATOM 1755 C CA . LEU A 1 242 ? -9.893 2.283 -5.742 1.00 90.31 242 LEU A CA 1
ATOM 1756 C C . LEU A 1 242 ? -8.525 1.641 -5.987 1.00 90.31 242 LEU A C 1
ATOM 1758 O O . LEU A 1 242 ? -7.916 1.885 -7.023 1.00 90.31 242 LEU A O 1
ATOM 1762 N N . GLY A 1 243 ? -8.067 0.765 -5.089 1.00 88.69 243 GLY A N 1
ATOM 1763 C CA . GLY A 1 243 ? -6.837 -0.008 -5.263 1.00 88.69 243 GLY A CA 1
ATOM 1764 C C . GLY A 1 243 ? -6.809 -0.856 -6.540 1.00 88.69 243 GLY A C 1
ATOM 1765 O O . GLY A 1 243 ? -5.733 -1.071 -7.098 1.00 88.69 243 GLY A O 1
ATOM 1766 N N . LEU A 1 244 ? -7.971 -1.273 -7.062 1.00 86.94 244 LEU A N 1
ATOM 1767 C CA . LEU A 1 244 ? -8.064 -2.009 -8.328 1.00 86.94 244 LEU A CA 1
ATOM 1768 C C . LEU A 1 244 ? -7.617 -1.169 -9.534 1.00 86.94 244 LEU A C 1
ATOM 1770 O O . LEU A 1 244 ? -7.235 -1.740 -10.549 1.00 86.94 244 LEU A O 1
ATOM 1774 N N . LEU A 1 245 ? -7.575 0.164 -9.429 1.00 92.50 245 LEU A N 1
ATOM 1775 C CA . LEU A 1 245 ? -7.056 1.030 -10.495 1.00 92.50 245 LEU A CA 1
ATOM 1776 C C . LEU A 1 245 ? -5.582 0.754 -10.823 1.00 92.50 245 LEU A C 1
ATOM 1778 O O . LEU A 1 245 ? -5.159 1.013 -11.947 1.00 92.50 245 LEU A O 1
ATOM 1782 N N . ASN A 1 246 ? -4.810 0.204 -9.882 1.00 93.44 246 ASN A N 1
ATOM 1783 C CA . ASN A 1 246 ? -3.395 -0.110 -10.075 1.00 93.44 246 ASN A CA 1
ATOM 1784 C C . ASN A 1 246 ? -3.170 -1.126 -11.210 1.00 93.44 246 ASN A C 1
ATOM 1786 O O . ASN A 1 246 ? -2.561 -0.761 -12.220 1.00 93.44 246 ASN A O 1
ATOM 1790 N N . PRO A 1 247 ? -3.701 -2.361 -11.134 1.00 90.56 247 PRO A N 1
ATOM 1791 C CA . PRO A 1 247 ? -3.545 -3.310 -12.228 1.00 90.56 247 PRO A CA 1
ATOM 1792 C C . PRO A 1 247 ? -4.237 -2.873 -13.522 1.00 90.56 247 PRO A C 1
ATOM 1794 O O . PRO A 1 247 ? -3.699 -3.133 -14.595 1.00 90.56 247 PRO A O 1
ATOM 1797 N N . LEU A 1 248 ? -5.372 -2.161 -13.450 1.00 90.94 248 LEU A N 1
ATOM 1798 C CA . LEU A 1 248 ? -6.017 -1.617 -14.652 1.00 90.94 248 LEU A CA 1
ATOM 1799 C C . LEU A 1 248 ? -5.106 -0.628 -15.390 1.00 90.94 248 LEU A C 1
ATOM 1801 O O . LEU A 1 248 ? -4.996 -0.695 -16.610 1.00 90.94 248 LEU A O 1
ATOM 1805 N N . THR A 1 249 ? -4.433 0.262 -14.661 1.00 94.56 249 THR A N 1
ATOM 1806 C CA . THR A 1 249 ? -3.537 1.262 -15.259 1.00 94.56 249 THR A CA 1
ATOM 1807 C C . THR A 1 249 ? -2.299 0.612 -15.858 1.00 94.56 249 THR A C 1
ATOM 1809 O O . THR A 1 249 ? -1.919 0.954 -16.973 1.00 94.56 249 THR A O 1
ATOM 1812 N N . GLY A 1 250 ? -1.701 -0.357 -15.157 1.00 91.44 250 GLY A N 1
ATOM 1813 C CA . GLY A 1 250 ? -0.552 -1.097 -15.679 1.00 91.44 250 GLY A CA 1
ATOM 1814 C C . GLY A 1 250 ? -0.888 -1.856 -16.965 1.00 91.44 250 GLY A C 1
ATOM 1815 O O . GLY A 1 250 ? -0.162 -1.756 -17.946 1.00 91.44 250 GLY A O 1
ATOM 1816 N N . VAL A 1 251 ? -2.034 -2.540 -17.014 1.00 89.88 251 VAL A N 1
ATOM 1817 C CA . VAL A 1 251 ? -2.498 -3.212 -18.238 1.00 89.88 251 VAL A CA 1
ATOM 1818 C C . VAL A 1 251 ? -2.796 -2.212 -19.354 1.00 89.88 251 VAL A C 1
ATOM 1820 O O . VAL A 1 251 ? -2.360 -2.418 -20.483 1.00 89.88 251 VAL A O 1
ATOM 1823 N N . LEU A 1 252 ? -3.498 -1.115 -19.064 1.00 92.56 252 LEU A N 1
ATOM 1824 C CA . LEU A 1 252 ? -3.827 -0.106 -20.071 1.00 92.56 252 LEU A CA 1
ATOM 1825 C C . LEU A 1 252 ? -2.565 0.502 -20.696 1.00 92.56 252 LEU A C 1
ATOM 1827 O O . LEU A 1 252 ? -2.466 0.586 -21.914 1.00 92.56 252 LEU A O 1
ATOM 1831 N N . LEU A 1 253 ? -1.588 0.897 -19.880 1.00 93.12 253 LEU A N 1
ATOM 1832 C CA . LEU A 1 253 ? -0.352 1.491 -20.388 1.00 93.12 253 LEU A CA 1
ATOM 1833 C C . LEU A 1 253 ? 0.543 0.450 -21.065 1.00 93.12 253 LEU A C 1
ATOM 1835 O O . LEU A 1 253 ? 1.093 0.739 -22.122 1.00 93.12 253 LEU A O 1
ATOM 1839 N N . GLY A 1 254 ? 0.613 -0.773 -20.530 1.00 88.19 254 GLY A N 1
ATOM 1840 C CA . GLY A 1 254 ? 1.325 -1.882 -21.167 1.00 88.19 254 GLY A CA 1
ATOM 1841 C C . GLY A 1 254 ? 0.805 -2.181 -22.576 1.00 88.19 254 GLY A C 1
ATOM 1842 O O . GLY A 1 254 ? 1.563 -2.360 -23.520 1.00 88.19 254 GLY A O 1
ATOM 1843 N N . THR A 1 255 ? -0.514 -2.166 -22.749 1.00 87.81 255 THR A N 1
ATOM 1844 C CA . THR A 1 255 ? -1.147 -2.485 -24.037 1.00 87.81 255 THR A CA 1
ATOM 1845 C C . THR A 1 255 ? -1.133 -1.337 -25.031 1.00 87.81 255 THR A C 1
ATOM 1847 O O . THR A 1 255 ? -0.894 -1.560 -26.214 1.00 87.81 255 THR A O 1
ATOM 1850 N N . VAL A 1 256 ? -1.394 -0.112 -24.569 1.00 90.12 256 VAL A N 1
ATOM 1851 C CA . VAL A 1 256 ? -1.514 1.058 -25.448 1.00 90.12 256 VAL A CA 1
ATOM 1852 C C . VAL A 1 256 ? -0.154 1.665 -25.782 1.00 90.12 256 VAL A C 1
ATOM 1854 O O . VAL A 1 256 ? 0.039 2.096 -26.916 1.00 90.12 256 VAL A O 1
ATOM 1857 N N . LEU A 1 257 ? 0.770 1.731 -24.818 1.00 89.75 257 LEU A N 1
ATOM 1858 C CA . LEU A 1 257 ? 2.058 2.412 -24.990 1.00 89.75 257 LEU A CA 1
ATOM 1859 C C . LEU A 1 257 ? 3.215 1.443 -25.253 1.00 89.75 257 LEU A C 1
ATOM 1861 O O . LEU A 1 257 ? 4.020 1.711 -26.137 1.00 89.75 257 LEU A O 1
ATOM 1865 N N . ASP A 1 258 ? 3.278 0.326 -24.523 1.00 81.25 258 ASP A N 1
ATOM 1866 C CA . ASP A 1 258 ? 4.330 -0.699 -24.688 1.00 81.25 258 ASP A CA 1
ATOM 1867 C C . ASP A 1 258 ? 4.034 -1.659 -25.858 1.00 81.25 258 ASP A C 1
ATOM 1869 O O . ASP A 1 258 ? 4.911 -2.383 -26.325 1.00 81.25 258 ASP A O 1
ATOM 1873 N N . GLY A 1 259 ? 2.792 -1.664 -26.358 1.00 80.00 259 GLY A N 1
ATOM 1874 C CA . GLY A 1 259 ? 2.359 -2.562 -27.428 1.00 80.00 259 GLY A CA 1
ATOM 1875 C C . GLY A 1 259 ? 2.248 -4.026 -26.990 1.00 80.00 259 GLY A C 1
ATOM 1876 O O . GLY A 1 259 ? 2.303 -4.918 -27.840 1.00 80.00 259 GLY A O 1
ATOM 1877 N N . ASP A 1 260 ? 2.089 -4.286 -25.686 1.00 81.38 260 ASP A N 1
ATOM 1878 C CA . ASP A 1 260 ? 1.916 -5.634 -25.149 1.00 81.38 260 ASP A CA 1
ATOM 1879 C C . ASP A 1 260 ? 0.767 -6.356 -25.864 1.00 81.38 260 ASP A C 1
ATOM 1881 O O . ASP A 1 260 ? -0.371 -5.876 -25.915 1.00 81.38 260 ASP A O 1
ATOM 1885 N N . ALA A 1 261 ? 1.034 -7.569 -26.352 1.00 74.69 261 ALA A N 1
ATOM 1886 C CA . ALA A 1 261 ? -0.019 -8.435 -26.858 1.00 74.69 261 ALA A CA 1
ATOM 1887 C C . ALA A 1 261 ? -0.964 -8.798 -25.703 1.00 74.69 261 ALA A C 1
ATOM 1889 O O . ALA A 1 261 ? -0.614 -9.613 -24.848 1.00 74.69 261 ALA A O 1
ATOM 1890 N N . PHE A 1 262 ? -2.156 -8.197 -25.682 1.00 77.00 262 PHE A N 1
ATOM 1891 C CA . PHE A 1 262 ? -3.202 -8.479 -24.701 1.00 77.00 262 PHE A CA 1
ATOM 1892 C C . PHE A 1 262 ? -4.352 -9.230 -25.347 1.00 77.00 262 PHE A C 1
ATOM 1894 O O . PHE A 1 262 ? -5.263 -8.668 -25.955 1.00 77.00 262 PHE A O 1
ATOM 1901 N N . GLY A 1 263 ? -4.266 -10.548 -25.244 1.00 82.88 263 GLY A N 1
ATOM 1902 C CA . GLY A 1 263 ? -5.258 -11.470 -25.754 1.00 82.88 263 GLY A CA 1
ATOM 1903 C C . GLY A 1 263 ? -6.367 -11.768 -24.751 1.00 82.88 263 GLY A C 1
ATOM 1904 O O . GLY A 1 263 ? -6.312 -11.446 -23.562 1.00 82.88 263 GLY A O 1
ATOM 1905 N N . VAL A 1 264 ? -7.358 -12.514 -25.239 1.00 85.94 264 VAL A N 1
ATOM 1906 C CA . VAL A 1 264 ? -8.531 -12.968 -24.474 1.00 85.94 264 VAL A CA 1
ATOM 1907 C C . VAL A 1 264 ? -8.142 -13.655 -23.157 1.00 85.94 264 VAL A C 1
ATOM 1909 O O . VAL A 1 264 ? -8.812 -13.470 -22.144 1.00 85.94 264 VAL A O 1
ATOM 1912 N N . ARG A 1 265 ? -7.031 -14.407 -23.139 1.00 85.88 265 ARG A N 1
ATOM 1913 C CA . ARG A 1 265 ? -6.533 -15.104 -21.941 1.00 85.88 265 ARG A CA 1
ATOM 1914 C C . ARG A 1 265 ? -6.054 -14.146 -20.843 1.00 85.88 265 ARG A C 1
ATOM 1916 O O . ARG A 1 265 ? -6.392 -14.369 -19.688 1.00 85.88 265 ARG A O 1
ATOM 1923 N N . GLN A 1 266 ? -5.338 -13.070 -21.180 1.00 84.31 266 GLN A N 1
ATOM 1924 C CA . GLN A 1 266 ? -4.916 -12.066 -20.189 1.00 84.31 266 GLN A CA 1
ATOM 1925 C C . GLN A 1 266 ? -6.113 -11.267 -19.663 1.00 84.31 266 GLN A C 1
ATOM 1927 O O . GLN A 1 266 ? -6.205 -11.035 -18.460 1.00 84.31 266 GLN A O 1
ATOM 1932 N N . GLY A 1 267 ? -7.076 -10.932 -20.530 1.00 87.06 267 GLY A N 1
ATOM 1933 C CA . GLY A 1 267 ? -8.334 -10.301 -20.114 1.00 87.06 267 GLY A CA 1
ATOM 1934 C C . GLY A 1 267 ? -9.143 -11.170 -19.147 1.00 87.06 267 GLY A C 1
ATOM 1935 O O . GLY A 1 267 ? -9.559 -10.703 -18.087 1.00 87.06 267 GLY A O 1
ATOM 1936 N N . ALA A 1 268 ? -9.310 -12.455 -19.469 1.00 89.81 268 ALA A N 1
ATOM 1937 C CA . ALA A 1 268 ? -9.978 -13.415 -18.593 1.00 89.81 268 ALA A CA 1
ATOM 1938 C C . ALA A 1 268 ? -9.212 -13.626 -17.275 1.00 89.81 268 ALA A C 1
ATOM 1940 O O . ALA A 1 268 ? -9.824 -13.691 -16.210 1.00 89.81 268 ALA A O 1
ATOM 1941 N N . GLY A 1 269 ? -7.879 -13.688 -17.328 1.00 88.44 269 GLY A N 1
ATOM 1942 C CA . GLY A 1 269 ? -7.030 -13.817 -16.147 1.00 88.44 269 GLY A CA 1
ATOM 1943 C C . GLY A 1 269 ? -7.150 -12.620 -15.202 1.00 88.44 269 GLY A C 1
ATOM 1944 O O . GLY A 1 269 ? -7.403 -12.809 -14.012 1.00 88.44 269 GLY A O 1
ATOM 1945 N N . LEU A 1 270 ? -7.089 -11.392 -15.728 1.00 88.12 270 LEU A N 1
ATOM 1946 C CA . LEU A 1 270 ? -7.330 -10.167 -14.959 1.00 88.12 270 LEU A CA 1
ATOM 1947 C C . LEU A 1 270 ? -8.726 -10.172 -14.319 1.00 88.12 270 LEU A C 1
ATOM 1949 O O . LEU A 1 270 ? -8.848 -9.914 -13.123 1.00 88.12 270 LEU A O 1
ATOM 1953 N N . ALA A 1 271 ? -9.767 -10.535 -15.078 1.00 90.75 271 ALA A N 1
ATOM 1954 C CA . ALA A 1 271 ? -11.133 -10.619 -14.564 1.00 90.75 271 ALA A CA 1
ATOM 1955 C C . ALA A 1 271 ? -11.265 -11.632 -13.412 1.00 90.75 271 ALA A C 1
ATOM 1957 O O . ALA A 1 271 ? -11.934 -11.350 -12.414 1.00 90.75 271 ALA A O 1
ATOM 1958 N N . LEU A 1 272 ? -10.598 -12.787 -13.507 1.00 90.62 272 LEU A N 1
ATOM 1959 C CA . LEU A 1 272 ? -10.556 -13.780 -12.432 1.00 90.62 272 LEU A CA 1
ATOM 1960 C C . LEU A 1 272 ? -9.811 -13.253 -11.202 1.00 90.62 272 LEU A C 1
ATOM 1962 O O . LEU A 1 272 ? -10.310 -13.414 -10.090 1.00 90.62 272 LEU A O 1
ATOM 1966 N N . VAL A 1 273 ? -8.673 -12.568 -11.373 1.00 87.81 273 VAL A N 1
ATOM 1967 C CA . VAL A 1 273 ? -7.953 -11.940 -10.251 1.00 87.81 273 VAL A CA 1
ATOM 1968 C C . VAL A 1 273 ? -8.835 -10.915 -9.546 1.00 87.81 273 VAL A C 1
ATOM 1970 O O . VAL A 1 273 ? -9.014 -10.996 -8.330 1.00 87.81 273 VAL A O 1
ATOM 1973 N N . THR A 1 274 ? -9.457 -10.001 -10.292 1.00 87.56 274 THR A N 1
ATOM 1974 C CA . THR A 1 274 ? -10.371 -9.003 -9.727 1.00 87.56 274 THR A CA 1
ATOM 1975 C C . THR A 1 274 ? -11.547 -9.665 -9.011 1.00 87.56 274 THR A C 1
ATOM 1977 O O . THR A 1 274 ? -11.857 -9.302 -7.879 1.00 87.56 274 THR A O 1
ATOM 1980 N N . THR A 1 275 ? -12.159 -10.689 -9.611 1.00 89.12 275 THR A N 1
ATOM 1981 C CA . THR A 1 275 ? -13.261 -11.443 -8.990 1.00 89.12 275 THR A CA 1
ATOM 1982 C C . THR A 1 275 ? -12.814 -12.123 -7.696 1.00 89.12 275 THR A C 1
ATOM 1984 O O . THR A 1 275 ? -13.514 -12.046 -6.687 1.00 89.12 275 THR A O 1
ATOM 1987 N N . GLY A 1 276 ? -11.631 -12.740 -7.686 1.00 85.50 276 GLY A N 1
ATOM 1988 C CA . GLY A 1 276 ? -11.051 -13.365 -6.500 1.00 85.50 276 GLY A CA 1
ATOM 1989 C C . GLY A 1 276 ? -10.853 -12.376 -5.348 1.00 85.50 276 GLY A C 1
ATOM 1990 O O . GLY A 1 276 ? -11.208 -12.681 -4.208 1.00 85.50 276 GLY A O 1
ATOM 1991 N N . ILE A 1 277 ? -10.374 -11.164 -5.650 1.00 84.00 277 ILE A N 1
ATOM 1992 C CA . ILE A 1 277 ? -10.233 -10.073 -4.672 1.00 84.00 277 ILE A CA 1
ATOM 1993 C C . ILE A 1 277 ? -11.604 -9.637 -4.145 1.00 84.00 277 ILE A C 1
ATOM 1995 O O . ILE A 1 277 ? -11.777 -9.515 -2.934 1.00 84.00 277 ILE A O 1
ATOM 1999 N N . LEU A 1 278 ? -12.592 -9.446 -5.026 1.00 85.50 278 LEU A N 1
ATOM 2000 C CA . LEU A 1 278 ? -13.945 -9.025 -4.643 1.00 85.50 278 LEU A CA 1
ATOM 2001 C C . LEU A 1 278 ? -14.652 -10.061 -3.757 1.00 85.50 278 LEU A C 1
ATOM 2003 O O . LEU A 1 278 ? -15.333 -9.688 -2.805 1.00 85.50 278 LEU A O 1
ATOM 2007 N N . LEU A 1 279 ? -14.457 -11.359 -4.016 1.00 84.00 279 LEU A N 1
ATOM 2008 C CA . LEU A 1 279 ? -14.941 -12.440 -3.145 1.00 84.00 279 LEU A CA 1
ATOM 2009 C C . LEU A 1 279 ? -14.235 -12.461 -1.778 1.00 84.00 279 LEU A C 1
ATOM 2011 O O . LEU A 1 279 ? -14.801 -12.953 -0.800 1.00 84.00 279 LEU A O 1
ATOM 2015 N N . GLY A 1 280 ? -13.006 -11.942 -1.729 1.00 70.19 280 GLY A N 1
ATOM 2016 C CA . GLY A 1 280 ? -12.197 -11.763 -0.528 1.00 70.19 280 GLY A CA 1
ATOM 2017 C C . GLY A 1 280 ? -12.571 -10.541 0.317 1.00 70.19 280 GLY A C 1
ATOM 2018 O O . GLY A 1 280 ? -12.103 -10.433 1.450 1.00 70.19 280 GLY A O 1
ATOM 2019 N N . LEU A 1 281 ? -13.391 -9.620 -0.201 1.00 73.06 281 LEU A N 1
ATOM 2020 C CA . LEU A 1 281 ? -13.837 -8.459 0.564 1.00 73.06 281 LEU A CA 1
ATOM 2021 C C . LEU A 1 281 ? -14.875 -8.876 1.622 1.00 73.06 281 LEU A C 1
ATOM 2023 O O . LEU A 1 281 ? -15.752 -9.698 1.335 1.00 73.06 281 LEU A O 1
ATOM 2027 N N . PRO A 1 282 ? -14.835 -8.288 2.833 1.00 61.56 282 PRO A N 1
ATOM 2028 C CA . PRO A 1 282 ? -15.855 -8.518 3.847 1.00 61.56 282 PRO A CA 1
ATOM 2029 C C . PRO A 1 282 ? -17.245 -8.192 3.288 1.00 61.56 282 PRO A C 1
ATOM 2031 O O . PRO A 1 282 ? -17.537 -7.043 2.947 1.00 61.56 282 PRO A O 1
ATOM 2034 N N . ARG A 1 283 ? -18.119 -9.199 3.186 1.00 56.44 283 ARG A N 1
ATOM 2035 C CA . ARG A 1 283 ? -19.518 -8.976 2.809 1.00 56.44 283 ARG A CA 1
ATOM 2036 C C . ARG A 1 283 ? -20.215 -8.221 3.939 1.00 56.44 283 ARG A C 1
ATOM 2038 O O . ARG A 1 283 ? -20.242 -8.684 5.077 1.00 56.44 283 ARG A O 1
ATOM 2045 N N . ARG A 1 284 ? -20.808 -7.066 3.620 1.00 45.19 284 ARG A N 1
ATOM 2046 C CA . ARG A 1 284 ? -21.817 -6.433 4.477 1.00 45.19 284 ARG A CA 1
ATOM 2047 C C . ARG A 1 284 ? -23.048 -7.345 4.487 1.00 45.19 284 ARG A C 1
ATOM 2049 O O . ARG A 1 284 ? -23.829 -7.318 3.546 1.00 45.19 284 ARG A O 1
ATOM 2056 N N . GLY A 1 285 ? -23.170 -8.174 5.522 1.00 37.19 285 GLY A N 1
ATOM 2057 C CA . GLY A 1 285 ? -24.362 -8.977 5.805 1.00 37.19 285 GLY A CA 1
ATOM 2058 C C . GLY A 1 285 ? -24.096 -10.478 5.930 1.00 37.19 285 GLY A C 1
ATOM 2059 O O . GLY A 1 285 ? -23.660 -11.123 4.979 1.00 37.19 285 GLY A O 1
ATOM 2060 N N . GLY A 1 286 ? -24.426 -11.034 7.102 1.00 33.75 286 GLY A N 1
ATOM 2061 C CA . GLY A 1 286 ? -24.863 -12.430 7.210 1.00 33.75 286 GLY A CA 1
ATOM 2062 C C . GLY A 1 286 ? -23.943 -13.446 7.888 1.00 33.75 286 GLY A C 1
ATOM 2063 O O . GLY A 1 286 ? -24.237 -14.633 7.797 1.00 33.75 286 GLY A O 1
ATOM 2064 N N . ALA A 1 287 ? -22.875 -13.054 8.585 1.00 29.80 287 ALA A N 1
ATOM 2065 C CA . ALA A 1 287 ? -22.133 -14.006 9.417 1.00 29.80 287 ALA A CA 1
ATOM 2066 C C . ALA A 1 287 ? -22.708 -14.030 10.843 1.00 29.80 287 ALA A C 1
ATOM 2068 O O . ALA A 1 287 ? -22.201 -13.358 11.739 1.00 29.80 287 ALA A O 1
ATOM 2069 N N . ARG A 1 288 ? -23.772 -14.819 11.044 1.00 34.06 288 ARG A N 1
ATOM 2070 C CA . ARG A 1 288 ? -24.053 -15.420 12.357 1.00 34.06 288 ARG A CA 1
ATOM 2071 C C . ARG A 1 288 ? -22.783 -16.172 12.790 1.00 34.06 288 ARG A C 1
ATOM 2073 O O . ARG A 1 288 ? -22.289 -16.979 12.000 1.00 34.06 288 ARG A O 1
ATOM 2080 N N . PRO A 1 289 ? -22.242 -15.957 13.998 1.00 31.61 289 PRO A N 1
ATOM 2081 C CA . PRO A 1 289 ? -21.313 -16.909 14.576 1.00 31.61 289 PRO A CA 1
ATOM 2082 C C . PRO A 1 289 ? -22.126 -18.156 14.938 1.00 31.61 289 PRO A C 1
ATOM 2084 O O . PRO A 1 289 ? -22.790 -18.200 15.970 1.00 31.61 289 PRO A O 1
ATOM 2087 N N . ASP A 1 290 ? -22.128 -19.153 14.057 1.00 33.34 290 ASP A N 1
ATOM 2088 C CA . ASP A 1 290 ? -22.588 -20.488 14.421 1.00 33.34 290 ASP A CA 1
ATOM 2089 C C . ASP A 1 290 ? -21.631 -21.072 15.469 1.00 33.34 290 ASP A C 1
ATOM 2091 O O . ASP A 1 290 ? -20.440 -21.255 15.216 1.00 33.34 290 ASP A O 1
ATOM 2095 N N . GLY A 1 291 ? -22.190 -21.412 16.631 1.00 35.22 291 GLY A N 1
ATOM 2096 C CA . GLY A 1 291 ? -21.742 -22.580 17.383 1.00 35.22 291 GLY A CA 1
ATOM 2097 C C . GLY A 1 291 ? -20.675 -22.379 18.457 1.00 35.22 291 GLY A C 1
ATOM 2098 O O . GLY A 1 291 ? -19.769 -23.198 18.555 1.00 35.22 291 GLY A O 1
ATOM 2099 N N . ALA A 1 292 ? -20.832 -21.394 19.337 1.00 28.12 292 ALA A N 1
ATOM 2100 C CA . ALA A 1 292 ? -20.523 -21.620 20.749 1.00 28.12 292 ALA A CA 1
ATOM 2101 C C . ALA A 1 292 ? -21.840 -21.472 21.509 1.00 28.12 292 ALA A C 1
ATOM 2103 O O . ALA A 1 292 ? -22.266 -20.360 21.804 1.00 28.12 292 ALA A O 1
ATOM 2104 N N . ARG A 1 293 ? -22.537 -22.592 21.743 1.00 25.64 293 ARG A N 1
ATOM 2105 C CA . ARG A 1 293 ? -23.611 -22.637 22.742 1.00 25.64 293 ARG A CA 1
ATOM 2106 C C . ARG A 1 293 ? -22.983 -22.185 24.065 1.00 25.64 293 ARG A C 1
ATOM 2108 O O . ARG A 1 293 ? -22.080 -22.882 24.526 1.00 25.64 293 ARG A O 1
ATOM 2115 N N . PRO A 1 294 ? -23.422 -21.076 24.680 1.00 30.58 294 PRO A N 1
ATOM 2116 C CA . PRO A 1 294 ? -23.240 -20.926 26.107 1.00 30.58 294 PRO A CA 1
ATOM 2117 C C . PRO A 1 294 ? -24.058 -22.057 26.719 1.00 30.58 294 PRO A C 1
ATOM 2119 O O . PRO A 1 294 ? -25.258 -22.183 26.458 1.00 30.58 294 PRO A O 1
ATOM 2122 N N . GLU A 1 295 ? -23.389 -22.941 27.441 1.00 29.81 295 GLU A N 1
ATOM 2123 C CA . GLU A 1 295 ? -24.055 -23.842 28.360 1.00 29.81 295 GLU A CA 1
ATOM 2124 C C . GLU A 1 295 ? -24.939 -22.978 29.260 1.00 29.81 295 GLU A C 1
ATOM 2126 O O . GLU A 1 295 ? -24.462 -22.076 29.949 1.00 29.81 295 GLU A O 1
ATOM 2131 N N . ALA A 1 296 ? -26.251 -23.154 29.119 1.00 28.34 296 ALA A N 1
ATOM 2132 C CA . ALA A 1 296 ? -27.232 -22.440 29.904 1.00 28.34 296 ALA A CA 1
ATOM 2133 C C . ALA A 1 296 ? -27.043 -22.859 31.362 1.00 28.34 296 ALA A C 1
ATOM 2135 O O . ALA A 1 296 ? -27.488 -23.933 31.760 1.00 28.34 296 ALA A O 1
ATOM 2136 N N . ALA A 1 297 ? -26.383 -22.014 32.151 1.00 28.66 297 ALA A N 1
ATOM 2137 C CA . ALA A 1 297 ? -26.531 -22.053 33.591 1.00 28.66 297 ALA A CA 1
ATOM 2138 C C . ALA A 1 297 ? -28.004 -21.741 33.890 1.00 28.66 297 ALA A C 1
ATOM 2140 O O . ALA A 1 297 ? -28.474 -20.617 33.698 1.00 28.66 297 ALA A O 1
ATOM 2141 N N . GLN A 1 298 ? -28.748 -22.780 34.263 1.00 28.03 298 GLN A N 1
ATOM 2142 C CA . GLN A 1 298 ? -30.083 -22.658 34.830 1.00 28.03 298 GLN A CA 1
ATOM 2143 C C . GLN A 1 298 ? -30.031 -21.741 36.064 1.00 28.03 298 GLN A C 1
ATOM 2145 O O . GLN A 1 298 ? -29.100 -21.856 36.862 1.00 28.03 298 GLN A O 1
ATOM 2150 N N . PRO A 1 299 ? -31.012 -20.844 36.250 1.00 29.42 299 PRO A N 1
ATOM 2151 C CA . PRO A 1 299 ? -31.177 -20.141 37.510 1.00 29.42 299 PRO A CA 1
ATOM 2152 C C . PRO A 1 299 ? -31.766 -21.121 38.527 1.00 29.42 299 PRO A C 1
ATOM 2154 O O . PRO A 1 299 ? -32.977 -21.348 38.540 1.00 29.42 299 PRO A O 1
ATOM 2157 N N . ASP A 1 300 ? -30.911 -21.719 39.357 1.00 28.50 300 ASP A N 1
ATOM 2158 C CA . ASP A 1 300 ? -31.378 -22.416 40.550 1.00 28.50 300 ASP A CA 1
ATOM 2159 C C . ASP A 1 300 ? -31.850 -21.399 41.592 1.00 28.50 300 ASP A C 1
ATOM 2161 O O . ASP A 1 300 ? -31.233 -20.364 41.862 1.00 28.50 300 ASP A O 1
ATOM 2165 N N . ALA A 1 301 ? -33.026 -21.707 42.114 1.00 27.52 301 ALA A N 1
ATOM 2166 C CA . ALA A 1 301 ? -33.807 -20.929 43.043 1.00 27.52 301 ALA A CA 1
ATOM 2167 C C . ALA A 1 301 ? -33.143 -20.789 44.427 1.00 27.52 301 ALA A C 1
ATOM 2169 O O . ALA A 1 301 ? -32.512 -21.714 44.923 1.00 27.52 301 ALA A O 1
ATOM 2170 N N . LEU A 1 302 ? -33.405 -19.638 45.059 1.00 29.06 302 LEU A N 1
ATOM 2171 C CA . LEU A 1 302 ? -33.620 -19.441 46.502 1.00 29.06 302 LEU A CA 1
ATOM 2172 C C . LEU A 1 302 ? -32.665 -20.149 47.488 1.00 29.06 302 LEU A C 1
ATOM 2174 O O . LEU A 1 302 ? -32.896 -21.289 47.869 1.00 29.06 302 LEU A O 1
ATOM 2178 N N . HIS A 1 303 ? -31.763 -19.370 48.097 1.00 26.77 303 HIS A N 1
ATOM 2179 C CA . HIS A 1 303 ? -31.468 -19.501 49.530 1.00 26.77 303 HIS A CA 1
ATOM 2180 C C . HIS A 1 303 ? -31.306 -18.112 50.189 1.00 26.77 303 HIS A C 1
ATOM 2182 O O . HIS A 1 303 ? -30.658 -17.241 49.604 1.00 26.77 303 HIS A O 1
ATOM 2188 N N . PRO A 1 304 ? -31.929 -17.876 51.363 1.00 28.47 304 PRO A N 1
ATOM 2189 C CA . PRO A 1 304 ? -31.966 -16.580 52.040 1.00 28.47 304 PRO A CA 1
ATOM 2190 C C . PRO A 1 304 ? -30.705 -16.304 52.879 1.00 28.47 304 PRO A C 1
ATOM 2192 O O . PRO A 1 304 ? -29.945 -17.212 53.216 1.00 28.47 304 PRO A O 1
ATOM 2195 N N . ALA A 1 305 ? -30.509 -15.024 53.202 1.00 27.83 305 ALA A N 1
ATOM 2196 C CA . ALA A 1 305 ? -29.449 -14.502 54.063 1.00 27.83 305 ALA A CA 1
ATOM 2197 C C . ALA A 1 305 ? -29.523 -15.054 55.506 1.00 27.83 305 ALA A C 1
ATOM 2199 O O . ALA A 1 305 ? -30.617 -15.383 55.962 1.00 27.83 305 ALA A O 1
ATOM 2200 N N . PRO A 1 306 ? -28.397 -15.131 56.243 1.00 30.98 306 PRO A N 1
ATOM 2201 C CA . PRO A 1 306 ? -28.406 -15.502 57.654 1.00 30.98 306 PRO A CA 1
ATOM 2202 C C . PRO A 1 306 ? -28.806 -14.326 58.563 1.00 30.98 306 PRO A C 1
ATOM 2204 O O . PRO A 1 306 ? -28.273 -13.221 58.446 1.00 30.98 306 PRO A O 1
ATOM 2207 N N . ASP A 1 307 ? -29.734 -14.621 59.474 1.00 29.42 307 ASP A N 1
ATOM 2208 C CA . ASP A 1 307 ? -30.347 -13.728 60.459 1.00 29.42 307 ASP A CA 1
ATOM 2209 C C . ASP A 1 307 ? -29.398 -13.268 61.581 1.00 29.42 307 ASP A C 1
ATOM 2211 O O . ASP A 1 307 ? -28.515 -13.995 62.046 1.00 29.42 307 ASP A O 1
ATOM 2215 N N . ALA A 1 308 ? -29.645 -12.040 62.045 1.00 29.06 308 ALA A N 1
ATOM 2216 C CA . ALA A 1 308 ? -29.154 -11.480 63.301 1.00 29.06 308 ALA A CA 1
ATOM 2217 C C . ALA A 1 308 ? -30.028 -11.956 64.486 1.00 29.06 308 ALA A C 1
ATOM 2219 O O . ALA A 1 308 ? -31.212 -12.217 64.285 1.00 29.06 308 ALA A O 1
ATOM 2220 N N . PRO A 1 309 ? -29.492 -12.062 65.718 1.00 31.67 309 PRO A N 1
ATOM 2221 C CA . PRO A 1 309 ? -30.224 -12.640 66.844 1.00 31.67 309 PRO A CA 1
ATOM 2222 C C . PRO A 1 309 ? -31.246 -11.686 67.491 1.00 31.67 309 PRO A C 1
ATOM 2224 O O . PRO A 1 309 ? -31.003 -10.486 67.638 1.00 31.67 309 PRO A O 1
ATOM 2227 N N . ASP A 1 310 ? -32.355 -12.297 67.913 1.00 30.48 310 ASP A N 1
ATOM 2228 C CA . ASP A 1 310 ? -33.573 -11.732 68.500 1.00 30.48 310 ASP A CA 1
ATOM 2229 C C . ASP A 1 310 ? -33.390 -10.963 69.822 1.00 30.48 310 ASP A C 1
ATOM 2231 O O . ASP A 1 310 ? -32.615 -11.342 70.705 1.00 30.48 310 ASP A O 1
ATOM 2235 N N . ALA A 1 311 ? -34.212 -9.922 69.986 1.00 28.89 311 ALA A N 1
ATOM 2236 C CA . ALA A 1 311 ? -34.532 -9.290 71.265 1.00 28.89 311 ALA A CA 1
ATOM 2237 C C . ALA A 1 311 ? -35.845 -9.881 71.828 1.00 28.89 311 ALA A C 1
ATOM 2239 O O . ALA A 1 311 ? -36.779 -10.085 71.052 1.00 28.89 311 ALA A O 1
ATOM 2240 N N . PRO A 1 312 ? -35.955 -10.138 73.146 1.00 34.25 312 PRO A N 1
ATOM 2241 C CA . PRO A 1 312 ? -37.142 -10.756 73.732 1.00 34.25 312 PRO A CA 1
ATOM 2242 C C . PRO A 1 312 ? -38.231 -9.754 74.154 1.00 34.25 312 PRO A C 1
ATOM 2244 O O . PRO A 1 312 ? -37.976 -8.575 74.407 1.00 34.25 312 PRO A O 1
ATOM 2247 N N . ASP A 1 313 ? -39.439 -10.311 74.246 1.00 31.45 313 ASP A N 1
ATOM 2248 C CA . ASP A 1 313 ? -40.749 -9.720 74.523 1.00 31.45 313 ASP A CA 1
ATOM 2249 C C . ASP A 1 313 ? -40.854 -8.764 75.727 1.00 31.45 313 ASP A C 1
ATOM 2251 O O . ASP A 1 313 ? -40.231 -8.931 76.777 1.00 31.45 313 ASP A O 1
ATOM 2255 N N . ALA A 1 314 ? -41.756 -7.789 75.580 1.00 31.03 314 ALA A N 1
ATOM 2256 C CA . ALA A 1 314 ? -42.232 -6.903 76.638 1.00 31.03 314 ALA A CA 1
ATOM 2257 C C . ALA A 1 314 ? -43.322 -7.561 77.507 1.00 31.03 314 ALA A C 1
ATOM 2259 O O . ALA A 1 314 ? -44.159 -8.294 76.978 1.00 31.03 314 ALA A O 1
ATOM 2260 N N . PRO A 1 315 ? -43.417 -7.188 78.798 1.00 34.41 315 PRO A N 1
ATOM 2261 C CA . PRO A 1 315 ? -44.661 -7.305 79.549 1.00 34.41 315 PRO A CA 1
ATOM 2262 C C . PRO A 1 315 ? -45.177 -5.959 80.105 1.00 34.41 315 PRO A C 1
ATOM 2264 O O . PRO A 1 315 ? -44.411 -5.088 80.512 1.00 34.41 315 PRO A O 1
ATOM 2267 N N . ASP A 1 316 ? -46.507 -5.848 80.083 1.00 31.52 316 ASP A N 1
ATOM 2268 C CA . ASP A 1 316 ? -47.468 -5.091 80.906 1.00 31.52 316 ASP A CA 1
ATOM 2269 C C . ASP A 1 316 ? -47.051 -3.841 81.721 1.00 31.52 316 ASP A C 1
ATOM 2271 O O . ASP A 1 316 ? -46.184 -3.855 82.592 1.00 31.52 316 ASP A O 1
ATOM 2275 N N . ALA A 1 317 ? -47.828 -2.765 81.526 1.00 34.25 317 ALA A N 1
ATOM 2276 C CA . ALA A 1 317 ? -47.892 -1.571 82.381 1.00 34.25 317 ALA A CA 1
ATOM 2277 C C . ALA A 1 317 ? -48.600 -1.860 83.727 1.00 34.25 317 ALA A C 1
ATOM 2279 O O . ALA A 1 317 ? -49.426 -2.775 83.789 1.00 34.25 317 ALA A O 1
ATOM 2280 N N . PRO A 1 318 ? -48.388 -1.049 84.795 1.00 38.94 318 PRO A N 1
ATOM 2281 C CA . PRO A 1 318 ? -49.318 0.077 85.019 1.00 38.94 318 PRO A CA 1
ATOM 2282 C C . PRO A 1 318 ? -48.785 1.317 85.801 1.00 38.94 318 PRO A C 1
ATOM 2284 O O . PRO A 1 318 ? -47.758 1.277 86.468 1.00 38.94 318 PRO A O 1
ATOM 2287 N N . ALA A 1 319 ? -49.624 2.371 85.787 1.00 29.06 319 ALA A N 1
ATOM 2288 C CA . ALA A 1 319 ? -49.822 3.458 86.774 1.00 29.06 319 ALA A CA 1
ATOM 2289 C C . ALA A 1 319 ? -48.818 4.644 86.883 1.00 29.06 319 ALA A C 1
ATOM 2291 O O . ALA A 1 319 ? -47.619 4.476 87.052 1.00 29.06 319 ALA A O 1
ATOM 2292 N N . GLY A 1 320 ? -49.366 5.877 86.835 1.00 25.77 320 GLY A N 1
ATOM 2293 C CA . GLY A 1 320 ? -48.680 7.171 87.074 1.00 25.77 320 GLY A CA 1
ATOM 2294 C C . GLY A 1 320 ? -48.383 7.464 88.565 1.00 25.77 320 GLY A C 1
ATOM 2295 O O . GLY A 1 320 ? -48.328 6.504 89.328 1.00 25.77 320 GLY A O 1
ATOM 2296 N N . PRO A 1 321 ? -48.261 8.731 89.054 1.00 43.28 321 PRO A N 1
ATOM 2297 C CA . PRO A 1 321 ? -48.538 10.025 88.403 1.00 43.28 321 PRO A CA 1
ATOM 2298 C C . PRO A 1 321 ? -47.491 11.162 88.630 1.00 43.28 321 PRO A C 1
ATOM 2300 O O . PRO A 1 321 ? -46.646 11.112 89.515 1.00 43.28 321 PRO A O 1
ATOM 2303 N N . SER A 1 322 ? -47.707 12.285 87.923 1.00 29.30 322 SER A N 1
ATOM 2304 C CA . SER A 1 322 ? -47.513 13.691 88.362 1.00 29.30 322 SER A CA 1
ATOM 2305 C C . SER A 1 322 ? -46.103 14.273 88.613 1.00 29.30 322 SER A C 1
ATOM 2307 O O . SER A 1 322 ? -45.394 13.844 89.514 1.00 29.30 322 SER A O 1
ATOM 2309 N N . ARG A 1 323 ? -45.784 15.400 87.946 1.00 30.44 323 ARG A N 1
ATOM 2310 C CA . ARG A 1 323 ? -45.715 16.769 88.533 1.00 30.44 323 ARG A CA 1
ATOM 2311 C C . ARG A 1 323 ? -44.960 17.756 87.626 1.00 30.44 323 ARG A C 1
ATOM 2313 O O . ARG A 1 323 ? -43.822 17.520 87.246 1.00 30.44 323 ARG A O 1
ATOM 2320 N N . VAL A 1 324 ? -45.597 18.901 87.380 1.00 39.22 324 VAL A N 1
ATOM 2321 C CA . VAL A 1 324 ? -44.974 20.198 87.045 1.00 39.22 324 VAL A CA 1
ATOM 2322 C C . VAL A 1 324 ? -44.934 21.025 88.344 1.00 39.22 324 VAL A C 1
ATOM 2324 O O . VAL A 1 324 ? -45.836 20.869 89.172 1.00 39.22 324 VAL A O 1
ATOM 2327 N N . PRO A 1 325 ? -43.875 21.815 88.587 1.00 40.66 325 PRO A N 1
ATOM 2328 C CA . PRO A 1 325 ? -44.032 23.277 88.733 1.00 40.66 325 PRO A CA 1
ATOM 2329 C C . PRO A 1 325 ? -42.887 24.017 88.003 1.00 40.66 325 PRO A C 1
ATOM 2331 O O . PRO A 1 325 ? -41.741 23.584 88.036 1.00 40.66 325 PRO A O 1
ATOM 2334 N N . ASP A 1 326 ? -43.135 24.988 87.128 1.00 30.88 326 ASP A N 1
ATOM 2335 C CA . ASP A 1 326 ? -43.545 26.386 87.351 1.00 30.88 326 ASP A CA 1
ATOM 2336 C C . ASP A 1 326 ? -42.551 27.235 88.173 1.00 30.88 326 ASP A C 1
ATOM 2338 O O . ASP A 1 326 ? -42.217 26.898 89.310 1.00 30.88 326 ASP A O 1
ATOM 2342 N N . GLY A 1 327 ? -42.119 28.369 87.601 1.00 28.58 327 GLY A N 1
ATOM 2343 C CA . GLY A 1 327 ? -41.479 29.448 88.358 1.00 28.58 327 GLY A CA 1
ATOM 2344 C C . GLY A 1 327 ? -40.372 30.268 87.672 1.00 28.58 327 GLY A C 1
ATOM 2345 O O . GLY A 1 327 ? -39.195 30.004 87.894 1.00 28.58 327 GLY A O 1
ATOM 2346 N N . ARG A 1 328 ? -40.799 31.389 87.059 1.00 30.75 328 ARG A N 1
ATOM 2347 C CA . ARG A 1 328 ? -40.178 32.746 87.001 1.00 30.75 328 ARG A CA 1
ATOM 2348 C C . ARG A 1 328 ? -39.603 33.252 85.657 1.00 30.75 328 ARG A C 1
ATOM 2350 O O . ARG A 1 328 ? -38.565 32.816 85.179 1.00 30.75 328 ARG A O 1
ATOM 2357 N N . LEU A 1 329 ? -40.284 34.282 85.139 1.00 31.48 329 LEU A N 1
ATOM 2358 C CA . LEU A 1 329 ? -39.890 35.291 84.129 1.00 31.48 329 LEU A CA 1
ATOM 2359 C C . LEU A 1 329 ? -39.276 36.546 84.831 1.00 31.48 329 LEU A C 1
ATOM 2361 O O . LEU A 1 329 ? -39.402 36.630 86.055 1.00 31.48 329 LEU A O 1
ATOM 2365 N N . PRO A 1 330 ? -38.919 37.648 84.123 1.00 44.62 330 PRO A N 1
ATOM 2366 C CA . PRO A 1 330 ? -37.782 37.974 83.222 1.00 44.62 330 PRO A CA 1
ATOM 2367 C C . PRO A 1 330 ? -36.987 39.194 83.844 1.00 44.62 330 PRO A C 1
ATOM 2369 O O . PRO A 1 330 ? -37.099 39.320 85.065 1.00 44.62 330 PRO A O 1
ATOM 2372 N N . PRO A 1 331 ? -36.239 40.129 83.175 1.00 44.22 331 PRO A N 1
ATOM 2373 C CA . PRO A 1 331 ? -35.982 40.370 81.742 1.00 44.22 331 PRO A CA 1
ATOM 2374 C C . PRO A 1 331 ? -34.542 40.827 81.337 1.00 44.22 331 PRO A C 1
ATOM 2376 O O . PRO A 1 331 ? -33.633 40.942 82.149 1.00 44.22 331 PRO A O 1
ATOM 2379 N N . GLU A 1 332 ? -34.423 41.138 80.038 1.00 29.02 332 GLU A N 1
ATOM 2380 C CA . GLU A 1 332 ? -33.521 42.106 79.379 1.00 29.02 332 GLU A CA 1
ATOM 2381 C C . GLU A 1 332 ? -32.188 41.689 78.724 1.00 29.02 332 GLU A C 1
ATOM 2383 O O . GLU A 1 332 ? -31.390 40.900 79.217 1.00 29.02 332 GLU A O 1
ATOM 2388 N N . ALA A 1 333 ? -31.973 42.406 77.612 1.00 29.66 333 ALA A N 1
ATOM 2389 C CA . ALA A 1 333 ? -30.748 42.699 76.873 1.00 29.66 333 ALA A CA 1
ATOM 2390 C C . ALA A 1 333 ? -30.398 41.767 75.701 1.00 29.66 333 ALA A C 1
ATOM 2392 O O . ALA A 1 333 ? -30.120 40.578 75.829 1.00 29.66 333 ALA A O 1
ATOM 2393 N N . GLY A 1 334 ? -30.444 42.372 74.511 1.00 34.00 334 GLY A N 1
AT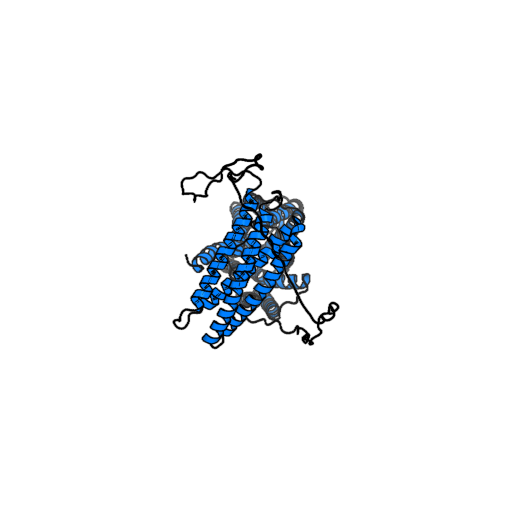OM 2394 C CA . GLY A 1 334 ? -30.448 41.708 73.220 1.00 34.00 334 GLY A CA 1
ATOM 2395 C C . GLY A 1 334 ? -29.163 40.968 72.867 1.00 34.00 334 GLY A C 1
ATOM 2396 O O . GLY A 1 334 ? -28.051 41.391 73.177 1.00 34.00 334 GLY A O 1
ATOM 2397 N N . ARG A 1 335 ? -29.336 39.887 72.105 1.00 31.58 335 ARG A N 1
ATOM 2398 C CA . ARG A 1 335 ? -28.264 39.246 71.348 1.00 31.58 335 ARG A CA 1
ATOM 2399 C C . ARG A 1 335 ? -28.514 39.436 69.862 1.00 31.58 335 ARG A C 1
ATOM 2401 O O . ARG A 1 335 ? -29.409 38.836 69.280 1.00 31.58 335 ARG A O 1
ATOM 2408 N N . ARG A 1 336 ? -27.693 40.319 69.297 1.00 32.25 336 ARG A N 1
ATOM 2409 C CA . ARG A 1 336 ? -27.296 40.312 67.893 1.00 32.25 336 ARG A CA 1
ATOM 2410 C C . ARG A 1 336 ? -26.380 39.110 67.656 1.00 32.25 336 ARG A C 1
ATOM 2412 O O . ARG A 1 336 ? -25.579 38.770 68.529 1.00 32.25 336 ARG A O 1
ATOM 2419 N N . ASP A 1 337 ? -26.508 38.518 66.477 1.00 33.47 337 ASP A N 1
ATOM 2420 C CA . ASP A 1 337 ? -25.616 37.502 65.922 1.00 33.47 337 ASP A CA 1
ATOM 2421 C C . ASP A 1 337 ? -24.136 37.904 66.013 1.00 33.47 337 ASP A C 1
ATOM 2423 O O . ASP A 1 337 ? -23.788 39.028 65.636 1.00 33.47 337 ASP A O 1
ATOM 2427 N N . PRO A 1 338 ? -23.233 36.989 66.404 1.00 33.22 338 PRO A N 1
ATOM 2428 C CA . PRO A 1 338 ? -21.820 37.130 66.127 1.00 33.22 338 PRO A CA 1
ATOM 2429 C C . PRO A 1 338 ? -21.405 36.156 65.023 1.00 33.22 338 PRO A C 1
ATOM 2431 O O . PRO A 1 338 ? -20.921 35.048 65.248 1.00 33.22 338 PRO A O 1
ATOM 2434 N N . MET A 1 339 ? -21.530 36.661 63.802 1.00 28.02 339 MET A N 1
ATOM 2435 C CA . MET A 1 339 ? -20.531 36.484 62.760 1.00 28.02 339 MET A CA 1
ATOM 2436 C C . MET A 1 339 ? -19.214 37.098 63.266 1.00 28.02 339 MET A C 1
ATOM 2438 O O . MET A 1 339 ? -19.055 38.310 63.194 1.00 28.02 339 MET A O 1
ATOM 2442 N N . ALA A 1 340 ? -18.305 36.297 63.832 1.00 28.73 340 ALA A N 1
ATOM 2443 C CA . ALA A 1 340 ? -16.889 36.648 64.023 1.00 28.73 340 ALA A CA 1
ATOM 2444 C C . ALA A 1 340 ? -16.113 35.485 64.662 1.00 28.73 340 ALA A C 1
ATOM 2446 O O . ALA A 1 340 ? -16.076 35.385 65.882 1.00 28.73 340 ALA A O 1
ATOM 2447 N N . ALA A 1 341 ? -15.485 34.633 63.843 1.00 27.61 341 ALA A N 1
ATOM 2448 C CA . ALA A 1 341 ? -14.151 34.058 64.100 1.00 27.61 341 ALA A CA 1
ATOM 2449 C C . ALA A 1 341 ? -13.804 32.979 63.059 1.00 27.61 341 ALA A C 1
ATOM 2451 O O . ALA A 1 341 ? -13.707 31.800 63.374 1.00 27.61 341 ALA A O 1
ATOM 2452 N N . ALA A 1 342 ? -13.599 33.391 61.809 1.00 28.70 342 ALA A N 1
ATOM 2453 C CA . ALA A 1 342 ? -12.748 32.666 60.861 1.00 28.70 342 ALA A CA 1
ATOM 2454 C C . ALA A 1 342 ? -12.304 33.625 59.744 1.00 28.70 342 ALA A C 1
ATOM 2456 O O . ALA A 1 342 ? -12.502 33.376 58.561 1.00 28.70 342 ALA A O 1
ATOM 2457 N N . SER A 1 343 ? -11.744 34.778 60.124 1.00 24.75 343 SER A N 1
ATOM 2458 C CA . SER A 1 343 ? -10.992 35.621 59.195 1.00 24.75 343 SER A CA 1
ATOM 2459 C C . SER A 1 343 ? -9.509 35.310 59.360 1.00 24.75 343 SER A C 1
ATOM 2461 O O . SER A 1 343 ? -8.966 35.577 60.435 1.00 24.75 343 SER A O 1
ATOM 2463 N N . ARG A 1 344 ? -8.875 34.790 58.304 1.00 28.59 344 ARG A N 1
ATOM 2464 C CA . ARG A 1 344 ? -7.596 35.260 57.729 1.00 28.59 344 ARG A CA 1
ATOM 2465 C C . ARG A 1 344 ? -6.945 34.151 56.897 1.00 28.59 344 ARG A C 1
ATOM 2467 O O . ARG A 1 344 ? -6.107 33.419 57.405 1.00 28.59 344 ARG A O 1
ATOM 2474 N N . ALA A 1 345 ? -7.320 34.084 55.620 1.00 28.02 345 ALA A N 1
ATOM 2475 C CA . ALA A 1 345 ? -6.398 33.946 54.484 1.00 28.02 345 ALA A CA 1
ATOM 2476 C C . ALA A 1 345 ? -7.199 33.860 53.169 1.00 28.02 345 ALA A C 1
ATOM 2478 O O . ALA A 1 345 ? -7.976 32.929 52.991 1.00 28.02 345 ALA A O 1
ATOM 2479 N N . GLY A 1 346 ? -6.974 34.809 52.250 1.00 26.70 346 GLY A N 1
ATOM 2480 C CA . GLY A 1 346 ? -7.250 34.636 50.816 1.00 26.70 346 GLY A CA 1
ATOM 2481 C C . GLY A 1 346 ? -8.453 35.388 50.236 1.00 26.70 346 GLY A C 1
ATOM 2482 O O . GLY A 1 346 ? -9.440 34.762 49.868 1.00 26.70 346 GLY A O 1
ATOM 2483 N N . ASP A 1 347 ? -8.340 36.711 50.087 1.00 27.97 347 ASP A N 1
ATOM 2484 C CA . ASP A 1 347 ? -9.206 37.513 49.209 1.00 27.97 347 ASP A CA 1
ATOM 2485 C C . ASP A 1 347 ? -8.691 37.466 47.758 1.00 27.97 347 ASP A C 1
ATOM 2487 O O . ASP A 1 347 ? -7.544 37.821 47.482 1.00 27.97 347 ASP A O 1
ATOM 2491 N N . GLY A 1 348 ? -9.566 37.080 46.827 1.00 26.80 348 GLY A N 1
ATOM 2492 C CA . GLY A 1 348 ? -9.409 37.229 45.378 1.00 26.80 348 GLY A CA 1
ATOM 2493 C C . GLY A 1 348 ? -10.797 37.216 44.710 1.00 26.80 348 GLY A C 1
ATOM 2494 O O . GLY A 1 348 ? -11.632 36.388 45.081 1.00 26.80 348 GLY A O 1
ATOM 2495 N N . PRO A 1 349 ? -11.116 38.145 43.788 1.00 29.70 349 PRO A N 1
ATOM 2496 C CA . PRO A 1 349 ? -12.498 38.448 43.419 1.00 29.70 349 PRO A CA 1
ATOM 2497 C C . PRO A 1 349 ? -13.131 37.373 42.523 1.00 29.70 349 PRO A C 1
ATOM 2499 O O . PRO A 1 349 ? -12.591 37.004 41.482 1.00 29.70 349 PRO A O 1
ATOM 2502 N N . ARG A 1 350 ? -14.340 36.929 42.892 1.00 29.88 350 ARG A N 1
ATOM 2503 C CA . ARG A 1 350 ? -15.222 36.096 42.059 1.00 29.88 350 ARG A CA 1
ATOM 2504 C C . ARG A 1 350 ? -15.677 36.895 40.830 1.00 29.88 350 ARG A C 1
ATOM 2506 O O . ARG A 1 350 ? -16.612 37.687 40.920 1.00 29.88 350 ARG A O 1
ATOM 2513 N N . GLN A 1 351 ? -15.025 36.701 39.685 1.00 29.94 351 GLN A N 1
ATOM 2514 C C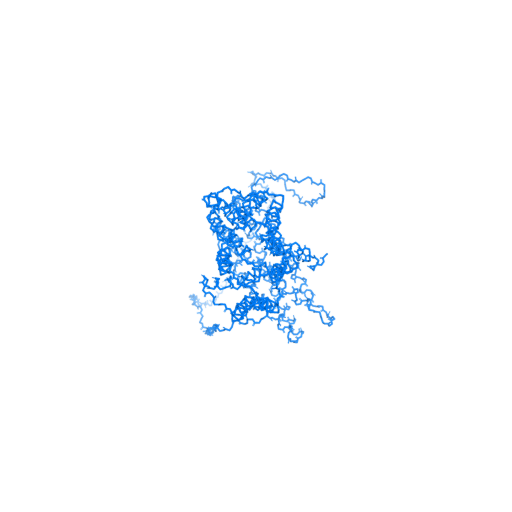A . GLN A 1 351 ? -15.501 37.234 38.407 1.00 29.94 351 GLN A CA 1
ATOM 2515 C C . GLN A 1 351 ? -16.640 36.367 37.859 1.00 29.94 351 GLN A C 1
ATOM 2517 O O . GLN A 1 351 ? -16.499 35.161 37.664 1.00 29.94 351 GLN A O 1
ATOM 2522 N N . ALA A 1 352 ? -17.782 37.006 37.611 1.00 27.02 352 ALA A N 1
ATOM 2523 C CA . ALA A 1 352 ? -18.891 36.435 36.863 1.00 27.02 352 ALA A CA 1
ATOM 2524 C C . ALA A 1 352 ? -18.458 36.182 35.410 1.00 27.02 352 ALA A C 1
ATOM 2526 O O . ALA A 1 352 ? -18.010 37.101 34.723 1.00 27.02 352 ALA A O 1
ATOM 2527 N N . TRP A 1 353 ? -18.603 34.942 34.944 1.00 26.64 353 TRP A N 1
ATOM 2528 C CA . TRP A 1 353 ? -18.313 34.556 33.565 1.00 26.64 353 TRP A CA 1
ATOM 2529 C C . TRP A 1 353 ? -19.193 35.339 32.575 1.00 26.64 353 TRP A C 1
ATOM 2531 O O . TRP A 1 353 ? -20.421 35.301 32.653 1.00 26.64 353 TRP A O 1
ATOM 2541 N N . ARG A 1 354 ? -18.559 36.030 31.621 1.00 26.44 354 ARG A N 1
ATOM 2542 C CA . ARG A 1 354 ? -19.190 36.589 30.414 1.00 26.44 354 ARG A CA 1
ATOM 2543 C C . ARG A 1 354 ? -18.729 35.788 29.195 1.00 26.44 354 ARG A C 1
ATOM 2545 O O . ARG A 1 354 ? -17.585 35.350 29.148 1.00 26.44 354 ARG A O 1
ATOM 2552 N N . CYS A 1 355 ? -19.612 35.610 28.211 1.00 23.44 355 CYS A N 1
ATOM 2553 C CA . CYS A 1 355 ? -19.247 35.016 26.921 1.00 23.44 355 CYS A CA 1
ATOM 2554 C C . CYS A 1 355 ? -18.268 35.931 26.155 1.00 23.44 355 CYS A C 1
ATOM 2556 O O . CYS A 1 355 ? -18.561 37.126 26.048 1.00 23.44 355 CYS A O 1
ATOM 2558 N N . PRO A 1 356 ? -17.162 35.404 25.595 1.00 31.66 356 PRO A N 1
ATOM 2559 C CA . PRO A 1 356 ? -16.255 36.177 24.745 1.00 31.66 356 PRO A CA 1
ATOM 2560 C C . PRO A 1 356 ? -16.932 36.597 23.434 1.00 31.66 356 PRO A C 1
ATOM 2562 O O . PRO A 1 356 ? -17.707 35.832 22.858 1.00 31.66 356 PRO A O 1
ATOM 2565 N N . THR A 1 357 ? -16.617 37.798 22.944 1.00 36.03 357 THR A N 1
ATOM 2566 C CA . THR A 1 357 ? -17.029 38.271 21.606 1.00 36.03 357 THR A CA 1
ATOM 2567 C C . THR A 1 357 ? -15.814 38.359 20.681 1.00 36.03 357 THR A C 1
ATOM 2569 O O . THR A 1 357 ? -14.685 38.416 21.157 1.00 36.03 357 THR A O 1
ATOM 2572 N N . GLU A 1 358 ? -16.032 38.374 19.359 1.00 35.00 358 GLU A N 1
ATOM 2573 C CA . GLU A 1 358 ? -15.026 38.236 18.278 1.00 35.00 358 GLU A CA 1
ATOM 2574 C C . GLU A 1 358 ? -13.877 39.279 18.246 1.00 35.00 358 GLU A C 1
ATOM 2576 O O . GLU A 1 358 ? -13.119 39.331 17.280 1.00 35.00 358 GLU A O 1
ATOM 2581 N N . ARG A 1 359 ? -13.720 40.125 19.271 1.00 32.62 359 ARG A N 1
ATOM 2582 C CA . ARG A 1 359 ? -12.670 41.156 19.356 1.00 32.62 359 ARG A CA 1
ATOM 2583 C C . ARG A 1 359 ? -11.718 41.022 20.546 1.00 32.62 359 ARG A C 1
ATOM 2585 O O . ARG A 1 359 ? -10.851 41.882 20.689 1.00 32.62 359 ARG A O 1
ATOM 2592 N N . ASP A 1 360 ? -11.824 39.971 21.355 1.00 30.78 360 ASP A N 1
ATOM 2593 C CA . ASP A 1 360 ? -10.871 39.758 22.448 1.00 30.78 360 ASP A CA 1
ATOM 2594 C C . ASP A 1 360 ? -9.576 39.084 21.942 1.00 30.78 360 ASP A C 1
ATOM 2596 O O . ASP A 1 360 ? -9.644 38.079 21.227 1.00 30.78 360 ASP A O 1
ATOM 2600 N N . PRO A 1 361 ? -8.381 39.608 22.284 1.00 31.95 361 PRO A N 1
ATOM 2601 C CA . PRO A 1 361 ? -7.122 38.936 21.975 1.00 31.95 361 PRO A CA 1
ATOM 2602 C C . PRO A 1 361 ? -7.030 37.606 22.748 1.00 31.95 361 PRO A C 1
ATOM 2604 O O . PRO A 1 361 ? -7.497 37.533 23.888 1.00 31.95 361 PRO A O 1
ATOM 2607 N N . PRO A 1 362 ? -6.433 36.546 22.166 1.00 32.16 362 PRO A N 1
ATOM 2608 C CA . PRO A 1 362 ? -6.380 35.243 22.817 1.00 32.16 362 PRO A CA 1
ATOM 2609 C C . PRO A 1 362 ? -5.604 35.346 24.141 1.00 32.16 362 PRO A C 1
ATOM 2611 O O . PRO A 1 362 ? -4.518 35.936 24.159 1.00 32.16 362 PRO A O 1
ATOM 2614 N N . PRO A 1 363 ? -6.126 34.788 25.249 1.00 34.97 363 PRO A N 1
ATOM 2615 C CA . PRO A 1 363 ? -5.420 34.810 26.518 1.00 34.97 363 PRO A CA 1
ATOM 2616 C C . PRO A 1 363 ? -4.122 34.012 26.383 1.00 34.97 363 PRO A C 1
ATOM 2618 O O . PRO A 1 363 ? -4.112 32.863 25.939 1.00 34.97 363 PRO A O 1
ATOM 2621 N N . VAL A 1 364 ? -3.014 34.655 26.745 1.00 33.12 364 VAL A N 1
ATOM 2622 C CA . VAL A 1 364 ? -1.686 34.042 26.806 1.00 33.12 364 VAL A CA 1
ATOM 2623 C C . VAL A 1 364 ? -1.730 32.935 27.861 1.00 33.12 364 VAL A C 1
ATOM 2625 O O . VAL A 1 364 ? -1.986 33.196 29.035 1.00 33.12 364 VAL A O 1
ATOM 2628 N N . ALA A 1 365 ? -1.543 31.694 27.414 1.00 31.89 365 ALA A N 1
ATOM 2629 C CA . ALA A 1 365 ? -1.636 30.492 28.231 1.00 31.89 365 ALA A CA 1
ATOM 2630 C C . ALA A 1 365 ? -0.462 30.378 29.220 1.00 31.89 365 ALA A C 1
ATOM 2632 O O . ALA A 1 365 ? 0.699 30.454 28.817 1.00 31.89 365 ALA A O 1
ATOM 2633 N N . SER A 1 366 ? -0.770 30.139 30.498 1.00 31.75 366 SER A N 1
ATOM 2634 C CA . SER A 1 366 ? 0.186 29.556 31.450 1.00 31.75 366 SER A CA 1
ATOM 2635 C C . SER A 1 366 ? 0.388 28.062 31.134 1.00 31.75 366 SER A C 1
ATOM 2637 O O . SER A 1 366 ? -0.579 27.425 30.709 1.00 31.75 366 SER A O 1
ATOM 2639 N N . PRO A 1 367 ? 1.591 27.482 31.323 1.00 39.41 367 PRO A N 1
ATOM 2640 C CA . PRO A 1 367 ? 1.972 26.274 30.585 1.00 39.41 367 PRO A CA 1
ATOM 2641 C C . PRO A 1 367 ? 1.364 24.945 31.060 1.00 39.41 367 PRO A C 1
ATOM 2643 O O . PRO A 1 367 ? 1.207 24.078 30.213 1.00 39.41 367 PRO A O 1
ATOM 2646 N N . ASP A 1 368 ? 0.959 24.777 32.325 1.00 41.94 368 ASP A N 1
ATOM 2647 C CA . ASP A 1 368 ? 0.793 23.407 32.866 1.00 41.94 368 ASP A CA 1
ATOM 2648 C C . ASP A 1 368 ? -0.661 22.931 33.100 1.00 41.94 368 ASP A C 1
ATOM 2650 O O . ASP A 1 368 ? -0.935 21.740 33.017 1.00 41.94 368 ASP A O 1
ATOM 2654 N N . ASN A 1 369 ? -1.647 23.821 33.281 1.00 40.25 369 ASN A N 1
ATOM 2655 C CA . ASN A 1 369 ? -3.043 23.421 33.596 1.00 40.25 369 ASN A CA 1
ATOM 2656 C C . ASN A 1 369 ? -3.999 23.468 32.384 1.00 40.25 369 ASN A C 1
ATOM 2658 O O . ASN A 1 369 ? -5.206 23.258 32.509 1.00 40.25 369 ASN A O 1
ATOM 2662 N N . GLY A 1 370 ? -3.488 23.816 31.200 1.00 44.56 370 GLY A N 1
ATOM 2663 C CA . GLY A 1 370 ? -4.315 24.082 30.019 1.00 44.56 370 GLY A CA 1
ATOM 2664 C C . GLY A 1 370 ? -4.819 22.826 29.304 1.00 44.56 370 GLY A C 1
ATOM 2665 O O . GLY A 1 370 ? -5.888 22.860 28.694 1.00 44.56 370 GLY A O 1
ATOM 2666 N N . ARG A 1 371 ? -4.071 21.714 29.358 1.00 51.22 371 ARG A N 1
ATOM 2667 C CA . ARG A 1 371 ? -4.400 20.483 28.615 1.00 51.22 371 ARG A CA 1
ATOM 2668 C C . ARG A 1 371 ? -5.411 19.592 29.332 1.00 51.22 371 ARG A C 1
ATOM 2670 O O . ARG A 1 371 ? -6.282 19.031 28.671 1.00 51.22 371 ARG A O 1
ATOM 2677 N N . THR A 1 372 ? -5.348 19.504 30.656 1.00 52.19 372 THR A N 1
ATOM 2678 C CA . THR A 1 372 ? -6.298 18.725 31.464 1.00 52.19 372 THR A CA 1
ATOM 2679 C C . THR A 1 372 ? -7.680 19.376 31.504 1.00 52.19 372 THR A C 1
ATOM 2681 O O . THR A 1 372 ? -8.680 18.718 31.207 1.00 52.19 372 THR A O 1
ATOM 2684 N N . ALA A 1 373 ? -7.730 20.696 31.705 1.00 53.19 373 ALA A N 1
ATOM 2685 C CA . ALA A 1 373 ? -8.958 21.478 31.576 1.00 53.19 373 ALA A CA 1
ATOM 2686 C C . ALA A 1 373 ? -9.558 21.371 30.157 1.00 53.19 373 ALA A C 1
ATOM 2688 O O . ALA A 1 373 ? -10.778 21.308 29.990 1.00 53.19 373 ALA A O 1
ATOM 2689 N N . ALA A 1 374 ? -8.715 21.284 29.117 1.00 61.81 374 ALA A N 1
ATOM 2690 C CA . ALA A 1 374 ? -9.172 21.050 27.747 1.00 61.81 374 ALA A CA 1
ATOM 2691 C C . ALA A 1 374 ? -9.767 19.644 27.542 1.00 61.81 374 ALA A C 1
ATOM 2693 O O . ALA A 1 374 ? -10.694 19.498 26.747 1.00 61.81 374 ALA A O 1
ATOM 2694 N N . LEU A 1 375 ? -9.287 18.623 28.257 1.00 68.25 375 LEU A N 1
ATOM 2695 C CA . LEU A 1 375 ? -9.788 17.249 28.164 1.00 68.25 375 LEU A CA 1
ATOM 2696 C C . LEU A 1 375 ? -11.140 17.073 28.873 1.00 68.25 375 LEU A C 1
ATOM 2698 O O . LEU A 1 375 ? -12.070 16.529 28.279 1.00 68.25 375 LEU A O 1
ATOM 2702 N N . SER A 1 376 ? -11.286 17.620 30.084 1.00 71.44 376 SER A N 1
ATOM 2703 C CA . SER A 1 376 ? -12.573 17.702 30.799 1.00 71.44 376 SER A CA 1
ATOM 2704 C C . SER A 1 376 ? -13.635 18.443 29.964 1.00 71.44 376 SER A C 1
ATOM 2706 O O . SER A 1 376 ? -14.783 18.004 29.818 1.00 71.44 376 SER A O 1
ATOM 2708 N N . LEU A 1 377 ? -13.225 19.528 29.297 1.00 73.25 377 LEU A N 1
ATOM 2709 C CA . LEU A 1 377 ? -14.077 20.258 28.361 1.00 73.25 377 LEU A CA 1
ATOM 2710 C C . LEU A 1 377 ? -14.454 19.420 27.129 1.00 73.25 377 LEU A C 1
ATOM 2712 O O . LEU A 1 377 ? -15.614 19.439 26.716 1.00 73.25 377 LEU A O 1
ATOM 2716 N N . GLN A 1 378 ? -13.508 18.682 26.539 1.00 76.81 378 GLN A N 1
ATOM 2717 C CA . GLN A 1 378 ? -13.786 17.795 25.405 1.00 76.81 378 GLN A CA 1
ATOM 2718 C C . GLN A 1 378 ? -14.788 16.694 25.770 1.00 76.81 378 GLN A C 1
ATOM 2720 O O . GLN A 1 378 ? -15.705 16.447 24.987 1.00 76.81 378 GLN A O 1
ATOM 2725 N N . LEU A 1 379 ? -14.659 16.098 26.957 1.00 83.31 379 LEU A N 1
ATOM 2726 C CA . LEU A 1 379 ? -15.586 15.093 27.486 1.00 83.31 379 LEU A CA 1
ATOM 2727 C C . LEU A 1 379 ? -16.991 15.672 27.678 1.00 83.31 379 LEU A C 1
ATOM 2729 O O . LEU A 1 379 ? -17.989 15.132 27.213 1.00 83.31 379 LEU A O 1
ATOM 2733 N N . THR A 1 380 ? -17.079 16.871 28.243 1.00 83.06 380 THR A N 1
ATOM 2734 C CA . THR A 1 380 ? -18.371 17.547 28.396 1.00 83.06 380 THR A CA 1
ATOM 2735 C C . THR A 1 380 ? -19.025 17.845 27.035 1.00 83.06 380 THR A C 1
ATOM 2737 O O . THR A 1 380 ? -20.241 17.710 26.865 1.00 83.06 380 THR A O 1
ATOM 2740 N N . LEU A 1 381 ? -18.240 18.260 26.033 1.00 81.69 381 LEU A N 1
ATOM 2741 C CA . LEU A 1 381 ? -18.744 18.529 24.681 1.00 81.69 381 LEU A CA 1
ATOM 2742 C C . LEU A 1 381 ? -19.207 17.250 23.971 1.00 81.69 381 LEU A C 1
ATOM 2744 O O . LEU A 1 381 ? -20.256 17.269 23.322 1.00 81.69 381 LEU A O 1
ATOM 2748 N N . ALA A 1 382 ? -18.472 16.151 24.143 1.00 79.69 382 ALA A N 1
ATOM 2749 C CA . ALA A 1 382 ? -18.852 14.817 23.694 1.00 79.69 382 ALA A CA 1
ATOM 2750 C C . ALA A 1 382 ? -20.250 14.428 24.165 1.00 79.69 382 ALA A C 1
ATOM 2752 O O . ALA A 1 382 ? -21.141 14.122 23.367 1.00 79.69 382 ALA A O 1
ATOM 2753 N N . HIS A 1 383 ? -20.452 14.491 25.480 1.00 91.88 383 HIS A N 1
ATOM 2754 C CA . HIS A 1 383 ? -21.688 14.050 26.096 1.00 91.88 383 HIS A CA 1
ATOM 2755 C C . HIS A 1 383 ? -22.857 14.939 25.697 1.00 91.88 383 HIS A C 1
ATOM 2757 O O . HIS A 1 383 ? -23.960 14.443 25.481 1.00 91.88 383 HIS A O 1
ATOM 2763 N N . ARG A 1 384 ? -22.645 16.254 25.546 1.00 89.44 384 ARG A N 1
ATOM 2764 C CA . ARG A 1 384 ? -23.686 17.157 25.025 1.00 89.44 384 ARG A CA 1
ATOM 2765 C C . ARG A 1 384 ? -24.132 16.759 23.620 1.00 89.44 384 ARG A C 1
ATOM 2767 O O . ARG A 1 384 ? -25.332 16.736 23.352 1.00 89.44 384 ARG A O 1
ATOM 2774 N N . GLU A 1 385 ? -23.196 16.418 22.740 1.00 85.50 385 GLU A N 1
ATOM 2775 C CA . GLU A 1 385 ? -23.515 15.982 21.378 1.00 85.50 385 GLU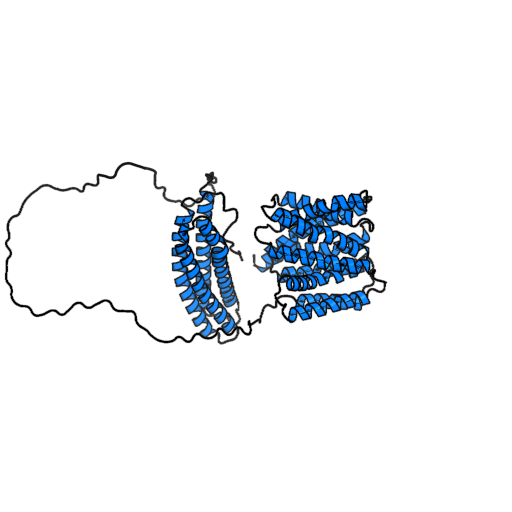 A CA 1
ATOM 2776 C C . GLU A 1 385 ? -24.236 14.624 21.363 1.00 85.50 385 GLU A C 1
ATOM 2778 O O . GLU A 1 385 ? -25.217 14.453 20.636 1.00 85.50 385 GLU A O 1
ATOM 2783 N N . LEU A 1 386 ? -23.818 13.672 22.200 1.00 89.31 386 LEU A N 1
ATOM 2784 C CA . LEU A 1 386 ? -24.483 12.371 22.327 1.00 89.31 386 LEU A CA 1
ATOM 2785 C C . LEU A 1 386 ? -25.903 12.504 22.892 1.00 89.31 386 LEU A C 1
ATOM 2787 O O . LEU A 1 386 ? -26.833 11.910 22.341 1.00 89.31 386 LEU A O 1
ATOM 2791 N N . ARG A 1 387 ? -26.100 13.346 23.916 1.00 91.56 387 ARG A N 1
ATOM 2792 C CA . ARG A 1 387 ? -27.429 13.696 24.447 1.00 91.56 387 ARG A CA 1
ATOM 2793 C C . ARG A 1 387 ? -28.321 14.300 23.359 1.00 91.56 387 ARG A C 1
ATOM 2795 O O . ARG A 1 387 ? -29.471 13.885 23.214 1.00 91.56 387 ARG A O 1
ATOM 2802 N N . ARG A 1 388 ? -27.789 15.227 22.549 1.00 91.00 388 ARG A N 1
ATOM 2803 C CA . ARG A 1 388 ? -28.518 15.841 21.425 1.00 91.00 388 ARG A CA 1
ATOM 2804 C C . ARG A 1 388 ? -28.955 14.796 20.395 1.00 91.00 388 ARG A C 1
ATOM 2806 O O . ARG A 1 388 ? -30.132 14.752 20.043 1.00 91.00 388 ARG A O 1
ATOM 2813 N N . ARG A 1 389 ? -28.044 13.925 19.946 1.00 89.00 389 ARG A N 1
ATOM 2814 C CA . ARG A 1 389 ? -28.357 12.863 18.969 1.00 89.00 389 ARG A CA 1
ATOM 2815 C C . ARG A 1 389 ? -29.394 11.874 19.496 1.00 89.00 389 ARG A C 1
ATOM 2817 O O . ARG A 1 389 ? -30.291 11.487 18.752 1.00 89.00 389 ARG A O 1
ATOM 2824 N N . LEU A 1 390 ? -29.309 11.490 20.771 1.00 90.44 390 LEU A N 1
ATOM 2825 C CA . LEU A 1 390 ? -30.302 10.614 21.394 1.00 90.44 390 LEU A CA 1
ATOM 2826 C C . LEU A 1 390 ? -31.690 11.267 21.426 1.00 90.44 390 LEU A C 1
ATOM 2828 O O . LEU A 1 390 ? -32.681 10.623 21.078 1.00 90.44 390 LEU A O 1
ATOM 2832 N N . ALA A 1 391 ? -31.766 12.549 21.796 1.00 87.62 391 ALA A N 1
ATOM 2833 C CA . ALA A 1 391 ? -33.019 13.299 21.790 1.00 87.62 391 ALA A CA 1
ATOM 2834 C C . ALA A 1 391 ? -33.631 13.377 20.380 1.00 87.62 391 ALA A C 1
ATOM 2836 O O . ALA A 1 391 ? -34.839 13.211 20.222 1.00 87.62 391 ALA A O 1
ATOM 2837 N N . GLU A 1 392 ? -32.804 13.553 19.347 1.00 85.31 392 GLU A N 1
ATOM 2838 C CA . GLU A 1 392 ? -33.245 13.567 17.948 1.00 85.31 392 GLU A CA 1
ATOM 2839 C C . GLU A 1 392 ? -33.783 12.215 17.478 1.00 85.31 392 GLU A C 1
ATOM 2841 O O . GLU A 1 392 ? -34.845 12.160 16.855 1.00 85.31 392 GLU A O 1
ATOM 2846 N N . VAL A 1 393 ? -33.095 11.112 17.789 1.00 86.62 393 VAL A N 1
ATOM 2847 C CA . VAL A 1 393 ? -33.573 9.764 17.439 1.00 86.62 393 VAL A CA 1
ATOM 2848 C C . VAL A 1 393 ? -34.910 9.476 18.133 1.00 86.62 393 VAL A C 1
ATOM 2850 O O . VAL A 1 393 ? -35.850 9.023 17.478 1.00 86.62 393 VAL A O 1
ATOM 2853 N N . ARG A 1 394 ? -35.038 9.815 19.423 1.00 87.38 394 ARG A N 1
ATOM 2854 C CA . ARG A 1 394 ? -36.280 9.635 20.198 1.00 87.38 394 ARG A CA 1
ATOM 2855 C C . ARG A 1 394 ? -37.430 10.495 19.669 1.00 87.38 394 ARG A C 1
ATOM 2857 O O . ARG A 1 394 ? -38.530 9.988 19.468 1.00 87.38 394 ARG A O 1
ATOM 2864 N N . ALA A 1 395 ? -37.182 11.769 19.362 1.00 83.81 395 ALA A N 1
ATOM 2865 C CA . ALA A 1 395 ? -38.207 12.673 18.836 1.00 83.81 395 ALA A CA 1
ATOM 2866 C C . ALA A 1 395 ? -38.749 12.227 17.466 1.00 83.81 395 ALA A C 1
ATOM 2868 O O . ALA A 1 395 ? -39.936 12.393 17.181 1.00 83.81 395 ALA A O 1
ATOM 2869 N N . ASN A 1 396 ? -37.898 11.645 16.618 1.00 80.12 396 ASN A N 1
ATOM 2870 C CA . ASN A 1 396 ? -38.305 11.160 15.299 1.00 80.12 396 ASN A CA 1
ATOM 2871 C C . ASN A 1 396 ? -39.014 9.793 15.340 1.00 80.12 396 ASN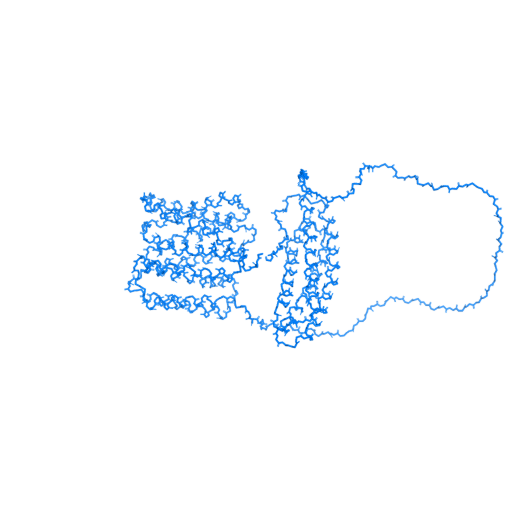 A C 1
ATOM 2873 O O . ASN A 1 396 ? -39.745 9.464 14.405 1.00 80.12 396 ASN A O 1
ATOM 2877 N N . LEU A 1 397 ? -38.859 9.014 16.417 1.00 76.25 397 LEU A N 1
ATOM 2878 C CA . LEU A 1 397 ? -39.612 7.771 16.609 1.00 76.25 397 LEU A CA 1
ATOM 2879 C C . LEU A 1 397 ? -41.107 8.024 16.840 1.00 76.25 397 LEU A C 1
ATOM 2881 O O . LEU A 1 397 ? -41.914 7.248 16.329 1.00 76.25 397 LEU A O 1
ATOM 2885 N N . GLY A 1 398 ? -41.464 9.132 17.499 1.00 65.25 398 GLY A N 1
ATOM 2886 C CA . GLY A 1 398 ? -42.847 9.510 17.823 1.00 65.25 398 GLY A CA 1
ATOM 2887 C C . GLY A 1 398 ? -43.629 10.255 16.730 1.00 65.25 398 GLY A C 1
ATOM 2888 O O . GLY A 1 398 ? -44.742 10.706 16.995 1.00 65.25 398 GLY A O 1
ATOM 2889 N N . ARG A 1 399 ? -43.079 10.432 15.517 1.00 70.12 399 ARG A N 1
ATOM 2890 C CA . ARG A 1 399 ? -43.757 11.142 14.411 1.00 70.12 399 ARG A CA 1
ATOM 2891 C C . ARG A 1 399 ? -44.352 10.172 13.369 1.00 70.12 399 ARG A C 1
ATOM 2893 O O . ARG A 1 399 ? -43.648 9.244 12.965 1.00 70.12 399 ARG A O 1
ATOM 2900 N N . PRO A 1 400 ? -45.593 10.402 12.881 1.00 58.50 400 PRO A N 1
ATOM 2901 C CA . PRO A 1 400 ? -46.182 9.637 11.776 1.00 58.50 400 PRO A CA 1
ATOM 2902 C C . PRO A 1 400 ? -45.369 9.782 10.486 1.00 58.50 400 PRO A C 1
ATOM 2904 O O . PRO A 1 400 ? -44.837 10.859 10.206 1.00 58.50 400 PRO A O 1
ATOM 2907 N N . ARG A 1 401 ? -45.286 8.712 9.686 1.00 62.59 401 ARG A N 1
ATOM 2908 C CA . ARG A 1 401 ? -44.413 8.652 8.506 1.00 62.59 401 ARG A CA 1
ATOM 2909 C C . ARG A 1 401 ? -45.157 8.693 7.166 1.00 62.59 401 ARG A C 1
ATOM 2911 O O . ARG A 1 401 ? -46.196 8.051 7.044 1.00 62.59 401 ARG A O 1
ATOM 2918 N N . PRO A 1 402 ? -44.578 9.317 6.121 1.00 56.41 402 PRO A N 1
ATOM 2919 C CA . PRO A 1 402 ? -44.818 8.902 4.744 1.00 56.41 402 PRO A CA 1
ATOM 2920 C C . PRO A 1 402 ? -44.127 7.553 4.455 1.00 56.41 402 PRO A C 1
ATOM 2922 O O . PRO A 1 402 ? -43.094 7.231 5.047 1.00 56.41 402 PRO A O 1
ATOM 2925 N N . ALA A 1 403 ? -44.708 6.748 3.563 1.00 49.25 403 ALA A N 1
ATOM 2926 C CA . ALA A 1 403 ? -44.239 5.394 3.261 1.00 49.25 403 ALA A CA 1
ATOM 2927 C C . ALA A 1 403 ? -42.836 5.372 2.611 1.00 49.25 403 ALA A C 1
ATOM 2929 O O . ALA A 1 403 ? -42.579 6.134 1.680 1.00 49.25 403 ALA A O 1
ATOM 2930 N N . GLY A 1 404 ? -41.965 4.456 3.062 1.00 55.22 404 GLY A N 1
ATOM 2931 C CA . GLY A 1 404 ? -40.703 4.106 2.382 1.00 55.22 404 GLY A CA 1
ATOM 2932 C C . GLY A 1 404 ? -39.428 4.808 2.861 1.00 55.22 404 GLY A C 1
ATOM 2933 O O . GLY A 1 404 ? -38.437 4.834 2.141 1.00 55.22 404 GLY A O 1
ATOM 2934 N N . ASP A 1 405 ? -39.428 5.404 4.047 1.00 58.19 405 ASP A N 1
ATOM 2935 C CA . ASP A 1 405 ? -38.287 6.180 4.517 1.00 58.19 405 ASP A CA 1
ATOM 2936 C C . ASP A 1 405 ? -37.401 5.310 5.456 1.00 58.19 405 ASP A C 1
ATOM 2938 O O . ASP A 1 405 ? -37.762 5.001 6.583 1.00 58.19 405 ASP A O 1
ATOM 2942 N N . ASP A 1 406 ? -36.222 4.865 5.016 1.00 61.88 406 ASP A N 1
ATOM 2943 C CA . ASP A 1 406 ? -35.280 4.042 5.816 1.00 61.88 406 ASP A CA 1
ATOM 2944 C C . ASP A 1 406 ? -34.345 4.891 6.703 1.00 61.88 406 ASP A C 1
ATOM 2946 O O . ASP A 1 406 ? -33.525 4.380 7.481 1.00 61.88 406 ASP A O 1
ATOM 2950 N N . HIS A 1 407 ? -34.467 6.222 6.625 1.00 69.94 407 HIS A N 1
ATOM 2951 C CA . HIS A 1 407 ? -33.533 7.127 7.283 1.00 69.94 407 HIS A CA 1
ATOM 2952 C C . HIS A 1 407 ? -33.560 7.004 8.811 1.00 69.94 407 HIS A C 1
ATOM 2954 O O . HIS A 1 407 ? -32.497 7.023 9.421 1.00 69.94 407 HIS A O 1
ATOM 2960 N N . LEU A 1 408 ? -34.715 6.826 9.459 1.00 73.31 408 LEU A N 1
ATOM 2961 C CA . LEU A 1 408 ? -34.791 6.741 10.925 1.00 73.31 408 LEU A CA 1
ATOM 2962 C C . LEU A 1 408 ? -33.993 5.567 11.518 1.00 73.31 408 LEU A C 1
ATOM 2964 O O . LEU A 1 408 ? -33.242 5.763 12.473 1.00 73.31 408 LEU A O 1
ATOM 2968 N N . LEU A 1 409 ? -34.115 4.368 10.937 1.00 77.00 409 LEU A N 1
ATOM 2969 C CA . LEU A 1 409 ? -33.375 3.183 11.390 1.00 77.00 409 LEU A CA 1
ATOM 2970 C C . LEU A 1 409 ? -31.867 3.388 11.186 1.00 77.00 409 LEU A C 1
ATOM 2972 O O . LEU A 1 409 ? -31.063 3.065 12.058 1.00 77.00 409 LEU A O 1
ATOM 2976 N N . THR A 1 410 ? -31.490 4.039 10.082 1.00 79.38 410 THR A N 1
ATOM 2977 C CA . THR A 1 410 ? -30.101 4.424 9.804 1.00 79.38 410 THR A CA 1
ATOM 2978 C C . THR A 1 410 ? -29.556 5.395 10.859 1.00 79.38 410 THR A C 1
ATOM 2980 O O . THR A 1 410 ? -28.447 5.195 11.353 1.00 79.38 410 THR A O 1
ATOM 2983 N N . HIS A 1 411 ? -30.332 6.408 11.264 1.00 82.00 411 HIS A N 1
ATOM 2984 C CA . HIS A 1 411 ? -29.935 7.348 12.323 1.00 82.00 411 HIS A CA 1
ATOM 2985 C C . HIS A 1 411 ? -29.822 6.657 13.689 1.00 82.00 411 HIS A C 1
ATOM 2987 O O . HIS A 1 411 ? -28.884 6.937 14.435 1.00 82.00 411 HIS A O 1
ATOM 2993 N N . CYS A 1 412 ? -30.724 5.720 14.000 1.00 84.69 412 CYS A N 1
ATOM 2994 C CA . CYS A 1 412 ? -30.664 4.930 15.229 1.00 84.69 412 CYS A CA 1
ATOM 2995 C C . CYS A 1 412 ? -29.378 4.085 15.293 1.00 84.69 412 CYS A C 1
ATOM 2997 O O . CYS A 1 412 ? -28.638 4.150 16.278 1.00 84.69 412 CYS A O 1
ATOM 2999 N N . LEU A 1 413 ? -29.040 3.368 14.213 1.00 84.81 413 LEU A N 1
ATOM 3000 C CA . LEU A 1 413 ? -27.806 2.575 14.130 1.00 84.81 413 LEU A CA 1
ATOM 3001 C C . LEU A 1 413 ? -26.541 3.443 14.167 1.00 84.81 413 LEU A C 1
ATOM 3003 O O . LEU A 1 413 ? -25.551 3.070 14.806 1.00 84.81 413 LEU A O 1
ATOM 3007 N N . ALA A 1 414 ? -26.566 4.607 13.512 1.00 81.50 414 ALA A N 1
ATOM 3008 C CA . ALA A 1 414 ? -25.466 5.566 13.543 1.00 81.50 414 ALA A CA 1
ATOM 3009 C C . ALA A 1 414 ? -25.228 6.105 14.962 1.00 81.50 414 ALA A C 1
ATOM 3011 O O . ALA A 1 414 ? -24.082 6.157 15.410 1.00 81.50 414 ALA A O 1
ATOM 3012 N N . PHE A 1 415 ? -26.295 6.434 15.695 1.00 88.12 415 PHE A N 1
ATOM 3013 C CA . PHE A 1 415 ? -26.209 6.817 17.103 1.00 88.12 415 PHE A CA 1
ATOM 3014 C C . PHE A 1 415 ? -25.629 5.687 17.964 1.00 88.12 415 PHE A C 1
ATOM 3016 O O . PHE A 1 415 ? -24.668 5.920 18.694 1.00 88.12 415 PHE A O 1
ATOM 3023 N N . CYS A 1 416 ? -26.132 4.454 17.816 1.00 88.25 416 CYS A N 1
ATOM 3024 C CA . CYS A 1 416 ? -25.608 3.306 18.560 1.00 88.25 416 CYS A CA 1
ATOM 3025 C C . CYS A 1 416 ? -24.109 3.102 18.301 1.00 88.25 416 CYS A C 1
ATOM 3027 O O . CYS A 1 416 ? -23.361 2.741 19.201 1.00 88.25 416 CYS A O 1
ATOM 3029 N N . THR A 1 417 ? -23.656 3.307 17.063 1.00 82.25 417 THR A N 1
ATOM 3030 C CA . THR A 1 417 ? -22.234 3.205 16.700 1.00 82.25 417 THR A CA 1
ATOM 3031 C C . THR A 1 417 ? -21.412 4.325 17.337 1.00 82.25 417 THR A C 1
ATOM 3033 O O . THR A 1 417 ? -20.350 4.060 17.891 1.00 82.25 417 THR A O 1
ATOM 3036 N N . ALA A 1 418 ? -21.910 5.565 17.302 1.00 81.06 418 ALA A N 1
ATOM 3037 C CA . ALA A 1 418 ? -21.234 6.710 17.904 1.00 81.06 418 ALA A CA 1
ATOM 3038 C C . ALA A 1 418 ? -21.057 6.544 19.421 1.00 81.06 418 ALA A C 1
ATOM 3040 O O . ALA A 1 418 ? -19.958 6.763 19.920 1.00 81.06 418 ALA A O 1
ATOM 3041 N N . LEU A 1 419 ? -22.101 6.101 20.131 1.00 87.69 419 LEU A N 1
ATOM 3042 C CA . LEU A 1 419 ? -22.034 5.891 21.578 1.00 87.69 419 LEU A CA 1
ATOM 3043 C C . LEU A 1 419 ? -21.098 4.734 21.957 1.00 87.69 419 LEU A C 1
ATOM 3045 O O . LEU A 1 419 ? -20.339 4.851 22.909 1.00 87.69 419 LEU A O 1
ATOM 3049 N N . THR A 1 420 ? -21.089 3.636 21.192 1.00 83.06 420 THR A N 1
ATOM 3050 C CA . THR A 1 420 ? -20.129 2.542 21.425 1.00 83.06 420 THR A CA 1
ATOM 3051 C C . THR A 1 420 ? -18.684 2.989 21.230 1.00 83.06 420 THR A C 1
ATOM 3053 O O . THR A 1 420 ? -17.838 2.641 22.044 1.00 83.06 420 THR A O 1
ATOM 3056 N N . ASN A 1 421 ? -18.394 3.769 20.187 1.00 77.75 421 ASN A N 1
ATOM 3057 C CA . ASN A 1 421 ? -17.035 4.258 19.951 1.00 77.75 421 ASN A CA 1
ATOM 3058 C C . ASN A 1 421 ? -16.572 5.242 21.034 1.00 77.75 421 ASN A C 1
ATOM 3060 O O . ASN A 1 421 ? -15.389 5.268 21.352 1.00 77.75 421 ASN A O 1
ATOM 3064 N N . HIS A 1 422 ? -17.494 6.046 21.569 1.00 85.62 422 HIS A N 1
ATOM 3065 C CA . HIS A 1 422 ? -17.233 6.966 22.675 1.00 85.62 422 HIS A CA 1
ATOM 3066 C C . HIS A 1 422 ? -16.767 6.204 23.926 1.00 85.62 422 HIS A C 1
ATOM 3068 O O . HIS A 1 422 ? -15.615 6.370 24.317 1.00 85.62 422 HIS A O 1
ATOM 3074 N N . HIS A 1 423 ? -17.573 5.263 24.434 1.00 89.06 423 HIS A N 1
ATOM 3075 C CA . HIS A 1 423 ? -17.208 4.476 25.624 1.00 89.06 423 HIS A CA 1
ATOM 3076 C C . HIS A 1 423 ? -15.967 3.596 25.412 1.00 89.06 423 HIS A C 1
ATOM 3078 O O . HIS A 1 423 ? -15.131 3.479 26.298 1.00 89.06 423 HIS A O 1
ATOM 3084 N N . GLN A 1 424 ? -15.781 3.012 24.220 1.00 79.00 424 GLN A N 1
ATOM 3085 C CA . GLN A 1 424 ? -14.545 2.270 23.920 1.00 79.00 424 GLN A CA 1
ATOM 3086 C C . GLN A 1 424 ? -13.309 3.178 23.923 1.00 79.00 424 GLN A C 1
ATOM 3088 O O . GLN A 1 424 ? -12.237 2.765 24.356 1.00 79.00 424 GLN A O 1
ATOM 3093 N N . GLY A 1 425 ? -13.447 4.416 23.439 1.00 74.69 425 GLY A N 1
ATOM 3094 C CA . GLY A 1 425 ? -12.378 5.411 23.502 1.00 74.69 425 GLY A CA 1
ATOM 3095 C C . GLY A 1 425 ? -12.013 5.791 24.938 1.00 74.69 425 GLY A C 1
ATOM 3096 O O . GLY A 1 425 ? -10.841 6.043 25.230 1.00 74.69 425 GLY A O 1
ATOM 3097 N N . GLU A 1 426 ? -12.992 5.789 25.837 1.00 84.19 426 GLU A N 1
ATOM 3098 C CA . GLU A 1 426 ? -12.779 5.996 27.267 1.00 84.19 426 GLU A CA 1
ATOM 3099 C C . GLU A 1 426 ? -12.100 4.793 27.917 1.00 84.19 426 GLU A C 1
ATOM 3101 O O . GLU A 1 426 ? -11.029 4.963 28.498 1.00 84.19 426 GLU A O 1
ATOM 3106 N N . ASP A 1 427 ? -12.637 3.586 27.733 1.00 81.44 427 ASP A N 1
ATOM 3107 C CA . ASP A 1 427 ? -12.119 2.346 28.323 1.00 81.44 427 ASP A CA 1
ATOM 3108 C C . ASP A 1 427 ? -10.666 2.069 27.917 1.00 81.44 427 ASP A C 1
ATOM 3110 O O . ASP A 1 427 ? -9.781 1.910 28.765 1.00 81.44 427 ASP A O 1
ATOM 3114 N N . ASP A 1 428 ? -10.406 2.049 26.607 1.00 74.94 428 ASP A N 1
ATOM 3115 C CA . ASP A 1 428 ? -9.108 1.657 26.052 1.00 74.94 428 ASP A CA 1
ATOM 3116 C C . ASP A 1 428 ? -8.090 2.811 26.073 1.00 74.94 428 ASP A C 1
ATOM 3118 O O . ASP A 1 428 ? -6.876 2.593 25.978 1.00 74.94 428 ASP A O 1
ATOM 3122 N N . GLY A 1 429 ? -8.576 4.053 26.160 1.00 76.69 429 GLY A N 1
ATOM 3123 C CA . GLY A 1 429 ? -7.784 5.273 26.037 1.00 76.69 429 GLY A CA 1
ATOM 3124 C C . GLY A 1 429 ? -7.696 6.058 27.340 1.00 76.69 429 GLY A C 1
ATOM 3125 O O . GLY A 1 429 ? -6.685 5.980 28.046 1.00 76.69 429 GLY A O 1
ATOM 3126 N N . LEU A 1 430 ? -8.733 6.854 27.618 1.00 81.56 430 LEU A N 1
ATOM 3127 C CA . LEU A 1 430 ? -8.765 7.816 28.726 1.00 81.56 430 LEU A CA 1
ATOM 3128 C C . LEU A 1 430 ? -8.549 7.137 30.083 1.00 81.56 430 LEU A C 1
ATOM 3130 O O . LEU A 1 430 ? -7.645 7.512 30.829 1.00 81.56 430 LEU A O 1
ATOM 3134 N N . PHE A 1 431 ? -9.353 6.124 30.393 1.00 86.88 431 PHE A N 1
ATOM 3135 C CA . PHE A 1 431 ? -9.359 5.429 31.676 1.00 86.88 431 PHE A CA 1
ATOM 3136 C C . PHE A 1 431 ? -8.099 4.597 31.859 1.00 86.88 431 PHE A C 1
ATOM 3138 O O . PHE A 1 431 ? -7.471 4.651 32.916 1.00 86.88 431 PHE A O 1
ATOM 3145 N N . ALA A 1 432 ? -7.665 3.893 30.811 1.00 76.75 432 ALA A N 1
ATOM 3146 C CA . ALA A 1 432 ? -6.408 3.158 30.831 1.00 76.75 432 ALA A CA 1
ATOM 3147 C C . ALA A 1 432 ? -5.210 4.072 31.139 1.00 76.75 432 ALA A C 1
ATOM 3149 O O . ALA A 1 432 ? -4.262 3.638 31.796 1.00 76.75 432 ALA A O 1
ATOM 3150 N N . GLN A 1 433 ? -5.223 5.325 30.669 1.00 76.69 433 GLN A N 1
ATOM 3151 C CA . GLN A 1 433 ? -4.193 6.304 31.007 1.00 76.69 433 GLN A CA 1
ATOM 3152 C C . GLN A 1 433 ? -4.361 6.872 32.419 1.00 76.69 433 GLN A C 1
ATOM 3154 O O . GLN A 1 433 ? -3.384 6.885 33.168 1.00 76.69 433 GLN A O 1
ATOM 3159 N N . LEU A 1 434 ? -5.580 7.242 32.817 1.00 79.12 434 LEU A N 1
ATOM 3160 C CA . LEU A 1 434 ? -5.858 7.733 34.167 1.00 79.12 434 LEU A CA 1
ATOM 3161 C C . LEU A 1 434 ? -5.474 6.718 35.243 1.00 79.12 434 LEU A C 1
ATOM 3163 O O . LEU A 1 434 ? -4.887 7.106 36.238 1.00 79.12 434 LEU A O 1
ATOM 3167 N N . LEU A 1 435 ? -5.706 5.420 35.035 1.00 81.50 435 LEU A N 1
ATOM 3168 C CA . LEU A 1 435 ? -5.293 4.380 35.985 1.00 81.50 435 LEU A CA 1
ATOM 3169 C C . LEU A 1 435 ? -3.774 4.252 36.130 1.00 81.50 435 LEU A C 1
ATOM 3171 O O . LEU A 1 435 ? -3.301 3.849 37.191 1.00 81.50 435 LEU A O 1
ATOM 3175 N N . ARG A 1 436 ? -3.003 4.564 35.079 1.00 77.19 436 ARG A N 1
ATOM 3176 C CA . ARG A 1 436 ? -1.533 4.539 35.147 1.00 77.19 436 ARG A CA 1
ATOM 3177 C C . ARG A 1 436 ? -0.990 5.701 35.969 1.00 77.19 436 ARG A C 1
ATOM 3179 O O . ARG A 1 436 ? -0.017 5.518 36.690 1.00 77.19 436 ARG A O 1
ATOM 3186 N N . GLU A 1 437 ? -1.599 6.872 35.834 1.00 76.44 437 GLU A N 1
ATOM 3187 C CA . GLU A 1 437 ? -1.149 8.103 36.492 1.00 76.44 437 GLU A CA 1
ATOM 3188 C C . GLU A 1 437 ? -1.765 8.266 37.892 1.00 76.44 437 GLU A C 1
ATOM 3190 O O . GLU A 1 437 ? -1.121 8.772 38.808 1.00 76.44 437 GLU A O 1
ATOM 3195 N N . ARG A 1 438 ? -2.997 7.785 38.079 1.00 77.75 438 ARG A N 1
ATOM 3196 C CA . ARG A 1 438 ? -3.816 7.905 39.291 1.00 77.75 438 ARG A CA 1
ATOM 3197 C C . ARG A 1 438 ? -4.489 6.569 39.644 1.00 77.75 438 ARG A C 1
ATOM 3199 O O . ARG A 1 438 ? -5.699 6.402 39.457 1.00 77.75 438 ARG A O 1
ATOM 3206 N N . PRO A 1 439 ? -3.729 5.594 40.184 1.00 84.06 439 PRO A N 1
ATOM 3207 C CA . PRO A 1 439 ? -4.277 4.299 40.595 1.00 84.06 439 PRO A CA 1
ATOM 3208 C C . PRO A 1 439 ? -5.368 4.402 41.673 1.00 84.06 439 PRO A C 1
ATOM 3210 O O . PRO A 1 439 ? -6.184 3.493 41.814 1.00 84.06 439 PRO A O 1
ATOM 3213 N N . ASP A 1 440 ? -5.412 5.510 42.420 1.00 84.25 440 ASP A N 1
ATOM 3214 C CA . ASP A 1 440 ? -6.447 5.816 43.413 1.00 84.25 440 ASP A CA 1
ATOM 3215 C C . ASP A 1 440 ? -7.858 5.917 42.809 1.00 84.25 440 ASP A C 1
ATOM 3217 O O . ASP A 1 440 ? -8.843 5.684 43.507 1.00 84.25 440 ASP A O 1
ATOM 3221 N N . LEU A 1 441 ? -7.970 6.183 41.503 1.00 87.69 441 LEU A N 1
ATOM 3222 C CA . LEU A 1 441 ? -9.245 6.248 40.783 1.00 87.69 441 LEU A CA 1
ATOM 3223 C C . LEU A 1 441 ? -9.776 4.876 40.345 1.00 87.69 441 LEU A C 1
ATOM 3225 O O . LEU A 1 441 ? -10.847 4.813 39.740 1.00 87.69 441 LEU A O 1
ATOM 3229 N N . ALA A 1 442 ? -9.077 3.777 40.652 1.00 87.69 442 ALA A N 1
ATOM 3230 C CA . ALA A 1 442 ? -9.490 2.430 40.258 1.00 87.69 442 ALA A CA 1
ATOM 3231 C C . ALA A 1 442 ? -10.946 2.073 40.617 1.00 87.69 442 ALA A C 1
ATOM 3233 O O . ALA A 1 442 ? -11.641 1.558 39.739 1.00 87.69 442 ALA A O 1
ATOM 3234 N N . PRO A 1 443 ? -11.470 2.388 41.820 1.00 88.06 443 PRO A N 1
ATOM 3235 C CA . PRO A 1 443 ? -12.871 2.112 42.146 1.00 88.06 443 PRO A CA 1
ATOM 3236 C C . PRO A 1 443 ? -13.860 2.928 41.301 1.00 88.06 443 PRO A C 1
ATOM 3238 O O . PRO A 1 443 ? -14.903 2.416 40.900 1.00 88.06 443 PRO A O 1
ATOM 3241 N N . THR A 1 444 ? -13.528 4.188 41.004 1.00 90.12 444 THR A N 1
ATOM 3242 C CA . THR A 1 444 ? -14.348 5.084 40.172 1.00 90.12 444 THR A CA 1
ATOM 3243 C C . THR A 1 444 ? -14.404 4.588 38.732 1.00 90.12 444 THR A C 1
ATOM 3245 O O . THR A 1 444 ? -15.482 4.485 38.154 1.00 90.12 444 THR A O 1
ATOM 3248 N N . ILE A 1 445 ? -13.246 4.245 38.163 1.00 91.56 445 ILE A N 1
ATOM 3249 C CA . ILE A 1 445 ? -13.142 3.762 36.785 1.00 91.56 445 ILE A CA 1
ATOM 3250 C C . ILE A 1 445 ? -13.807 2.393 36.638 1.00 91.56 445 ILE A C 1
ATOM 3252 O O . ILE A 1 445 ? -14.536 2.186 35.677 1.00 91.56 445 ILE A O 1
ATOM 3256 N N . ALA A 1 446 ? -13.643 1.484 37.604 1.00 87.56 446 ALA A N 1
ATOM 3257 C CA . ALA A 1 446 ? -14.327 0.191 37.578 1.00 87.56 446 ALA A CA 1
ATOM 3258 C C . ALA A 1 446 ? -15.854 0.349 37.499 1.00 87.56 446 ALA A C 1
ATOM 3260 O O . ALA A 1 446 ? -16.500 -0.347 36.720 1.00 87.56 446 ALA A O 1
ATOM 3261 N N . LYS A 1 447 ? -16.416 1.309 38.245 1.00 90.31 447 LYS A N 1
ATOM 3262 C CA . LYS A 1 447 ? -17.844 1.632 38.189 1.00 90.31 447 LYS A CA 1
ATOM 3263 C C . LYS A 1 447 ? -18.267 2.201 36.826 1.00 90.31 447 LYS A C 1
ATOM 3265 O O . LYS A 1 447 ? -19.308 1.820 36.310 1.00 90.31 447 LYS A O 1
ATOM 3270 N N . LEU A 1 448 ? -17.464 3.084 36.228 1.00 92.88 448 LEU A N 1
ATOM 3271 C CA . LEU A 1 448 ? -17.747 3.637 34.895 1.00 92.88 448 LEU A CA 1
ATOM 3272 C C . LEU A 1 448 ? -17.703 2.555 33.801 1.00 92.88 448 LEU A C 1
ATOM 3274 O O . LEU A 1 448 ? -18.595 2.495 32.960 1.00 92.88 448 LEU A O 1
ATOM 3278 N N . VAL A 1 449 ? -16.725 1.648 33.861 1.00 89.44 449 VAL A N 1
ATOM 3279 C CA . VAL A 1 449 ? -16.624 0.492 32.951 1.00 89.44 449 VAL A CA 1
ATOM 3280 C C . VAL A 1 449 ? -17.812 -0.463 33.134 1.00 89.44 449 VAL A C 1
ATOM 3282 O O . VAL A 1 449 ? -18.322 -1.030 32.167 1.00 89.44 449 VAL A O 1
ATOM 3285 N N . GLU A 1 450 ? -18.290 -0.643 34.367 1.00 90.25 450 GLU A N 1
ATOM 3286 C CA . GLU A 1 450 ? -19.506 -1.414 34.641 1.00 90.25 450 GLU A CA 1
ATOM 3287 C C . GLU A 1 450 ? -20.742 -0.766 33.987 1.00 90.25 450 GLU A C 1
ATOM 3289 O O . GLU A 1 450 ? -21.493 -1.445 33.277 1.00 90.25 450 GLU A O 1
ATOM 3294 N N . ASP A 1 451 ? -20.902 0.556 34.126 1.00 91.31 451 ASP A N 1
ATOM 3295 C CA . ASP A 1 451 ? -21.953 1.325 33.447 1.00 91.31 451 ASP A CA 1
ATOM 3296 C C . ASP A 1 451 ? -21.877 1.170 31.914 1.00 91.31 451 ASP A C 1
ATOM 3298 O O . ASP A 1 451 ? -22.907 0.971 31.255 1.00 91.31 451 ASP A O 1
ATOM 3302 N N . HIS A 1 452 ? -20.671 1.172 31.327 1.00 93.81 452 HIS A N 1
ATOM 3303 C CA . HIS A 1 452 ? -20.471 0.911 29.895 1.00 93.81 452 HIS A CA 1
ATOM 3304 C C . HIS A 1 452 ? -20.981 -0.475 29.483 1.00 93.81 452 HIS A C 1
ATOM 3306 O O . HIS A 1 452 ? -21.581 -0.622 28.411 1.00 93.81 452 HIS A O 1
ATOM 3312 N N . GLY A 1 453 ? -20.807 -1.484 30.341 1.00 87.25 453 GLY A N 1
ATOM 3313 C CA . GLY A 1 453 ? -21.363 -2.823 30.154 1.00 87.25 453 GLY A CA 1
ATOM 3314 C C . GLY A 1 453 ? -22.892 -2.813 30.045 1.00 87.25 453 GLY A C 1
ATOM 3315 O O . GLY A 1 453 ? -23.451 -3.381 29.099 1.00 87.25 453 GLY A O 1
ATOM 3316 N N . PHE A 1 454 ? -23.576 -2.107 30.952 1.00 90.44 454 PHE A N 1
ATOM 3317 C CA . PHE A 1 454 ? -25.036 -1.961 30.916 1.00 90.44 454 PHE A CA 1
ATOM 3318 C C . PHE A 1 454 ? -25.518 -1.215 29.667 1.00 90.44 454 PHE A C 1
ATOM 3320 O O . PHE A 1 454 ? -26.464 -1.653 29.003 1.00 90.44 454 PHE A O 1
ATOM 3327 N N . ILE A 1 455 ? -24.845 -0.122 29.299 1.00 91.94 455 ILE A N 1
ATOM 3328 C CA . ILE A 1 455 ? -25.179 0.651 28.099 1.00 91.94 455 ILE A CA 1
ATOM 3329 C C . ILE A 1 455 ? -24.973 -0.195 26.835 1.00 91.94 455 ILE A C 1
ATOM 3331 O O . ILE A 1 455 ? -25.835 -0.217 25.954 1.00 91.94 455 ILE A O 1
ATOM 3335 N N . SER A 1 456 ? -23.877 -0.951 26.752 1.00 88.69 456 SER A N 1
ATOM 3336 C CA . SER A 1 456 ? -23.583 -1.844 25.625 1.00 88.69 456 SER A CA 1
ATOM 3337 C C . SER A 1 456 ? -24.656 -2.923 25.437 1.00 88.69 456 SER A C 1
ATOM 3339 O O . SER A 1 456 ? -25.071 -3.206 24.305 1.00 88.69 456 SER A O 1
ATOM 3341 N N . ALA A 1 457 ? -25.179 -3.478 26.536 1.00 89.69 457 ALA A N 1
ATOM 3342 C CA . ALA A 1 457 ? -26.274 -4.443 26.492 1.00 89.69 457 ALA A CA 1
ATOM 3343 C C . ALA A 1 457 ? -27.558 -3.832 25.898 1.00 89.69 457 ALA A C 1
ATOM 3345 O O . ALA A 1 457 ? -28.177 -4.437 25.020 1.00 89.69 457 ALA A O 1
ATOM 3346 N N . ILE A 1 458 ? -27.928 -2.613 26.307 1.00 90.56 458 ILE A N 1
ATOM 3347 C CA . ILE A 1 458 ? -29.100 -1.908 25.760 1.00 90.56 458 ILE A CA 1
ATOM 3348 C C . ILE A 1 458 ? -28.890 -1.551 24.287 1.00 90.56 458 ILE A C 1
ATOM 3350 O O . ILE A 1 458 ? -29.761 -1.805 23.458 1.00 90.56 458 ILE A O 1
ATOM 3354 N N . LEU A 1 459 ? -27.716 -1.029 23.922 1.00 90.19 459 LEU A N 1
ATOM 3355 C CA . LEU A 1 459 ? -27.388 -0.720 22.528 1.00 90.19 459 LEU A CA 1
ATOM 3356 C C . LEU A 1 459 ? -27.468 -1.954 21.625 1.00 90.19 459 LEU A C 1
ATOM 3358 O O . LEU A 1 459 ? -27.890 -1.851 20.475 1.00 90.19 459 LEU A O 1
ATOM 3362 N N . THR A 1 460 ? -27.078 -3.122 22.133 1.00 87.75 460 THR A N 1
ATOM 3363 C CA . THR A 1 460 ? -27.205 -4.390 21.404 1.00 87.75 460 THR A CA 1
ATOM 3364 C C . THR A 1 460 ? -28.675 -4.744 21.179 1.00 87.75 460 THR A C 1
ATOM 3366 O O . THR A 1 460 ? -29.058 -4.981 20.035 1.00 87.75 460 THR A O 1
ATOM 3369 N N . ARG A 1 461 ? -29.525 -4.641 22.212 1.00 89.69 461 ARG A N 1
ATOM 3370 C CA . ARG A 1 461 ? -30.981 -4.838 22.071 1.00 89.69 461 ARG A CA 1
ATOM 3371 C C . ARG A 1 461 ? -31.611 -3.877 21.062 1.00 89.69 461 ARG A C 1
ATOM 3373 O O . ARG A 1 461 ? -32.375 -4.307 20.202 1.00 89.69 461 ARG A O 1
ATOM 3380 N N . VAL A 1 462 ? -31.256 -2.591 21.109 1.00 88.06 462 VAL A N 1
ATOM 3381 C CA . VAL A 1 462 ? -31.750 -1.578 20.158 1.00 88.06 462 VAL A CA 1
ATOM 3382 C C . VAL A 1 462 ? -31.355 -1.921 18.720 1.00 88.06 462 VAL A C 1
ATOM 3384 O O . VAL A 1 462 ? -32.186 -1.815 17.816 1.00 88.06 462 VAL A O 1
ATOM 3387 N N . ARG A 1 463 ? -30.107 -2.351 18.484 1.00 88.69 463 ARG A N 1
ATOM 3388 C CA . ARG A 1 463 ? -29.646 -2.766 17.148 1.00 88.69 463 ARG A CA 1
ATOM 3389 C C . ARG A 1 463 ? -30.410 -3.984 16.641 1.00 88.69 463 ARG A C 1
ATOM 3391 O O . ARG A 1 463 ? -30.822 -3.972 15.483 1.00 88.69 463 ARG A O 1
ATOM 3398 N N . ASP A 1 464 ? -30.628 -4.982 17.491 1.00 86.25 464 ASP A N 1
ATOM 3399 C CA . ASP A 1 464 ? -31.353 -6.201 17.126 1.00 86.25 464 ASP A CA 1
ATOM 3400 C C . ASP A 1 464 ? -32.805 -5.888 16.749 1.00 86.25 464 ASP A C 1
ATOM 3402 O O . ASP A 1 464 ? -33.271 -6.308 15.690 1.00 86.25 464 ASP A O 1
ATOM 3406 N N . LEU A 1 465 ? -33.497 -5.076 17.554 1.00 85.75 465 LEU A N 1
ATOM 3407 C CA . LEU A 1 465 ? -34.860 -4.622 17.260 1.00 85.75 465 LEU A CA 1
ATOM 3408 C C . LEU A 1 465 ? -34.921 -3.782 15.975 1.00 85.75 465 LEU A C 1
ATOM 3410 O O . LEU A 1 465 ? -35.821 -3.949 15.158 1.00 85.75 465 LEU A O 1
ATOM 3414 N N . THR A 1 466 ? -33.928 -2.918 15.747 1.00 83.69 466 THR A N 1
ATOM 3415 C CA . THR A 1 466 ? -33.829 -2.099 14.527 1.00 83.69 466 THR A CA 1
ATOM 3416 C C . THR A 1 466 ? -33.646 -2.962 13.274 1.00 83.69 466 THR A C 1
ATOM 3418 O O . THR A 1 466 ? -34.223 -2.669 12.228 1.00 83.69 466 THR A O 1
ATOM 3421 N N . GLN A 1 467 ? -32.870 -4.045 13.371 1.00 80.75 467 GLN A N 1
ATOM 3422 C CA . GLN A 1 467 ? -32.679 -5.002 12.280 1.00 80.75 467 GLN A CA 1
ATOM 3423 C C . GLN A 1 467 ? -33.919 -5.870 12.038 1.00 80.75 467 GLN A C 1
ATOM 3425 O O . GLN A 1 467 ? -34.232 -6.167 10.887 1.00 80.75 467 GLN A O 1
ATOM 3430 N N . GLN A 1 468 ? -34.635 -6.254 13.098 1.00 78.50 468 GLN A N 1
ATOM 3431 C CA . GLN A 1 468 ? -35.893 -7.003 13.002 1.00 78.50 468 GLN A CA 1
ATOM 3432 C C . GLN A 1 468 ? -37.010 -6.156 12.381 1.00 78.50 468 GLN A C 1
ATOM 3434 O O . GLN A 1 468 ? -37.712 -6.643 11.497 1.00 78.50 468 GLN A O 1
ATOM 3439 N N . SER A 1 469 ? -37.094 -4.871 12.742 1.00 75.12 469 SER A N 1
ATOM 3440 C CA . SER A 1 469 ? -38.062 -3.920 12.177 1.00 75.12 469 SER A CA 1
ATOM 3441 C C . SER A 1 469 ? -37.914 -3.749 10.663 1.00 75.12 469 SER A C 1
ATOM 3443 O O . SER A 1 469 ? -38.908 -3.619 9.954 1.00 75.12 469 SER A O 1
ATOM 3445 N N . ALA A 1 470 ? -36.687 -3.837 10.138 1.00 68.50 470 ALA A N 1
ATOM 3446 C CA . ALA A 1 470 ? -36.437 -3.819 8.695 1.00 68.50 470 ALA A CA 1
ATOM 3447 C C . ALA A 1 470 ? -36.983 -5.064 7.956 1.00 68.50 470 ALA A C 1
ATOM 3449 O O . ALA A 1 470 ? -37.069 -5.058 6.730 1.00 68.50 470 ALA A O 1
ATOM 3450 N N . ALA A 1 471 ? -37.342 -6.129 8.681 1.00 66.25 471 ALA A N 1
ATOM 3451 C CA . ALA A 1 471 ? -37.821 -7.401 8.141 1.00 66.25 471 ALA A CA 1
ATOM 3452 C C . ALA A 1 471 ? -39.274 -7.748 8.543 1.00 66.25 471 ALA A C 1
ATOM 3454 O O . ALA A 1 471 ? -39.771 -8.794 8.121 1.00 66.25 471 ALA A O 1
ATOM 3455 N N . GLY A 1 472 ? -39.942 -6.917 9.356 1.00 65.81 472 GLY A N 1
ATOM 3456 C CA . GLY A 1 472 ? -41.171 -7.271 10.083 1.00 65.81 472 GLY A CA 1
ATOM 3457 C C . GLY A 1 472 ? -42.260 -6.187 10.131 1.00 65.81 472 GLY A C 1
ATOM 3458 O O . GLY A 1 472 ? -42.375 -5.355 9.233 1.00 65.81 472 GLY A O 1
ATOM 3459 N N . SER A 1 473 ? -43.110 -6.244 11.169 1.00 62.31 473 SER A N 1
ATOM 3460 C CA . SER A 1 473 ? -44.259 -5.343 11.369 1.00 62.31 473 SER A CA 1
ATOM 3461 C C . SER A 1 473 ? -43.810 -4.004 11.984 1.00 62.31 473 SER A C 1
ATOM 3463 O O . SER A 1 473 ? -43.456 -3.979 13.163 1.00 62.31 473 SER A O 1
ATOM 3465 N N . PRO A 1 474 ? -43.883 -2.871 11.259 1.00 65.25 474 PRO A N 1
ATOM 3466 C CA . PRO A 1 474 ? -43.150 -1.651 11.615 1.00 65.25 474 PRO A CA 1
ATOM 3467 C C . PRO A 1 474 ? -43.515 -1.001 12.958 1.00 65.25 474 PRO A C 1
ATOM 3469 O O . PRO A 1 474 ? -42.654 -0.376 13.570 1.00 65.25 474 PRO A O 1
ATOM 3472 N N . ASP A 1 475 ? -44.763 -1.109 13.420 1.00 65.75 475 ASP A N 1
ATOM 3473 C CA . ASP A 1 475 ? -45.248 -0.290 14.544 1.00 65.75 475 ASP A CA 1
ATOM 3474 C C . ASP A 1 475 ? -44.924 -0.883 15.927 1.00 65.75 475 ASP A C 1
ATOM 3476 O O . ASP A 1 475 ? -44.450 -0.167 16.810 1.00 65.75 475 ASP A O 1
ATOM 3480 N N . ALA A 1 476 ? -45.085 -2.199 16.109 1.00 68.00 476 ALA A N 1
ATOM 3481 C CA . ALA A 1 476 ? -44.773 -2.875 17.375 1.00 68.00 476 ALA A CA 1
ATOM 3482 C C . ALA A 1 476 ? -43.264 -2.852 17.687 1.00 68.00 476 ALA A C 1
ATOM 3484 O O . ALA A 1 476 ? -42.855 -2.644 18.833 1.00 68.00 476 ALA A O 1
ATOM 3485 N N . ASP A 1 477 ? -42.434 -2.989 16.650 1.00 77.00 477 ASP A N 1
ATOM 3486 C CA . ASP A 1 477 ? -40.978 -2.948 16.777 1.00 77.00 477 ASP A CA 1
ATOM 3487 C C . ASP A 1 477 ? -40.487 -1.537 17.141 1.00 77.00 477 ASP A C 1
ATOM 3489 O O . ASP A 1 477 ? -39.535 -1.379 17.906 1.00 77.00 477 ASP A O 1
ATOM 3493 N N . ARG A 1 478 ? -41.173 -0.484 16.673 1.00 76.94 478 ARG A N 1
ATOM 3494 C CA . ARG A 1 478 ? -40.843 0.910 17.011 1.00 76.94 478 ARG A CA 1
ATOM 3495 C C . ARG A 1 478 ? -41.131 1.254 18.460 1.00 76.94 478 ARG A C 1
ATOM 3497 O O . ARG A 1 478 ? -40.320 1.940 19.077 1.00 76.94 478 ARG A O 1
ATOM 3504 N N . GLU A 1 479 ? -42.242 0.778 19.013 1.00 82.62 479 GLU A N 1
ATOM 3505 C CA . GLU A 1 479 ? -42.520 0.949 20.441 1.00 82.62 479 GLU A CA 1
ATOM 3506 C C . GLU A 1 479 ? -41.478 0.233 21.304 1.00 82.62 479 GLU A C 1
ATOM 3508 O O . GLU A 1 479 ? -41.043 0.769 22.324 1.00 82.62 479 GLU A O 1
ATOM 3513 N N . ALA A 1 480 ? -41.032 -0.955 20.886 1.00 85.88 480 ALA A N 1
ATOM 3514 C CA . ALA A 1 480 ? -39.965 -1.675 21.572 1.00 85.88 480 ALA A CA 1
ATOM 3515 C C . ALA A 1 480 ? -38.631 -0.909 21.519 1.00 85.88 480 ALA A C 1
ATOM 3517 O O . ALA A 1 480 ? -37.991 -0.732 22.555 1.00 85.88 480 ALA A O 1
ATOM 3518 N N . ILE A 1 481 ? -38.250 -0.384 20.347 1.00 87.69 481 ILE A N 1
ATOM 3519 C CA . ILE A 1 481 ? -37.052 0.456 20.183 1.00 87.69 481 ILE A CA 1
ATOM 3520 C C . ILE A 1 481 ? -37.147 1.718 21.050 1.00 87.69 481 ILE A C 1
ATOM 3522 O O . ILE A 1 481 ? -36.174 2.083 21.709 1.00 87.69 481 ILE A O 1
ATOM 3526 N N . ALA A 1 482 ? -38.307 2.380 21.078 1.00 86.75 482 ALA A N 1
ATOM 3527 C CA . ALA A 1 482 ? -38.519 3.577 21.885 1.00 86.75 482 ALA A CA 1
ATOM 3528 C C . ALA A 1 482 ? -38.337 3.296 23.385 1.00 86.75 482 ALA A C 1
ATOM 3530 O O . ALA A 1 482 ? -37.614 4.035 24.049 1.00 86.75 482 ALA A O 1
ATOM 3531 N N . ARG A 1 483 ? -38.897 2.190 23.899 1.00 88.38 483 ARG A N 1
ATOM 3532 C CA . ARG A 1 483 ? -38.727 1.780 25.305 1.00 88.38 483 ARG A CA 1
ATOM 3533 C C . ARG A 1 483 ? -37.263 1.532 25.675 1.00 88.38 483 ARG A C 1
ATOM 3535 O O . ARG A 1 483 ? -36.815 1.998 26.720 1.00 88.38 483 ARG A O 1
ATOM 3542 N N . GLU A 1 484 ? -36.507 0.837 24.825 1.00 92.38 484 GLU A N 1
ATOM 3543 C CA . GLU A 1 484 ? -35.076 0.605 25.076 1.00 92.38 484 GLU A CA 1
ATOM 3544 C C . GLU A 1 484 ? -34.272 1.916 25.031 1.00 92.38 484 GLU A C 1
ATOM 3546 O O . GLU A 1 484 ? -33.390 2.127 25.862 1.00 92.38 484 GLU A O 1
ATOM 3551 N N . LEU A 1 485 ? -34.594 2.835 24.112 1.00 90.81 485 LEU A N 1
ATOM 3552 C CA . LEU A 1 485 ? -33.944 4.150 24.040 1.00 90.81 485 LEU A CA 1
ATOM 3553 C C . LEU A 1 485 ? -34.305 5.071 25.215 1.00 90.81 485 LEU A C 1
ATOM 3555 O O . LEU A 1 485 ? -33.478 5.893 25.612 1.00 90.81 485 LEU A O 1
ATOM 3559 N N . ASP A 1 486 ? -35.503 4.943 25.783 1.00 88.75 486 ASP A N 1
ATOM 3560 C CA . ASP A 1 486 ? -35.892 5.647 27.007 1.00 88.75 486 ASP A CA 1
ATOM 3561 C C . ASP A 1 486 ? -35.097 5.131 28.214 1.00 88.75 486 ASP A C 1
ATOM 3563 O O . ASP A 1 486 ? -34.566 5.930 28.991 1.00 88.75 486 ASP A O 1
ATOM 3567 N N . GLY A 1 487 ? -34.938 3.806 28.327 1.00 88.06 487 GLY A N 1
ATOM 3568 C CA . GLY A 1 487 ? -34.072 3.184 29.331 1.00 88.06 487 GLY A CA 1
ATOM 3569 C C . GLY A 1 487 ? -32.609 3.605 29.175 1.00 88.06 487 GLY A C 1
ATOM 3570 O O . GLY A 1 487 ? -31.957 3.977 30.152 1.00 88.06 487 GLY A O 1
ATOM 3571 N N . LEU A 1 488 ? -32.114 3.640 27.936 1.00 92.50 488 LEU A N 1
ATOM 3572 C CA . LEU A 1 488 ? -30.774 4.125 27.619 1.00 92.50 488 LEU A CA 1
ATOM 3573 C C . LEU A 1 488 ? -30.579 5.586 28.040 1.00 92.50 488 LEU A C 1
ATOM 3575 O O . LEU A 1 488 ? -29.562 5.913 28.644 1.00 92.50 488 LEU A O 1
ATOM 3579 N N . ALA A 1 489 ? -31.548 6.458 27.750 1.00 89.62 48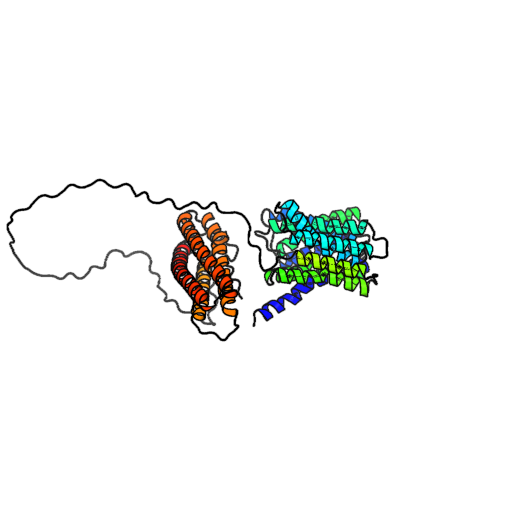9 ALA A N 1
ATOM 3580 C CA . ALA A 1 489 ? -31.470 7.873 28.104 1.00 89.62 489 ALA A CA 1
ATOM 3581 C C . ALA A 1 489 ? -31.364 8.087 29.620 1.00 89.62 489 ALA A C 1
ATOM 3583 O O . ALA A 1 489 ? -30.588 8.933 30.061 1.00 89.62 489 ALA A O 1
ATOM 3584 N N . ALA A 1 490 ? -32.111 7.311 30.411 1.00 88.62 490 ALA A N 1
ATOM 3585 C CA . ALA A 1 490 ? -32.056 7.388 31.867 1.00 88.62 490 ALA A CA 1
ATOM 3586 C C . ALA A 1 490 ? -30.672 6.993 32.410 1.00 88.62 490 ALA A C 1
ATOM 3588 O O . ALA A 1 490 ? -30.104 7.711 33.235 1.00 88.62 490 ALA A O 1
ATOM 3589 N N . ILE A 1 491 ? -30.109 5.888 31.911 1.00 89.50 491 ILE A N 1
ATOM 3590 C CA . ILE A 1 491 ? -28.785 5.417 32.332 1.00 89.50 491 ILE A CA 1
ATOM 3591 C C . ILE A 1 491 ? -27.704 6.402 31.894 1.00 89.50 491 ILE A C 1
ATOM 3593 O O . ILE A 1 491 ? -26.919 6.834 32.735 1.00 89.50 491 ILE A O 1
ATOM 3597 N N . MET A 1 492 ? -27.710 6.825 30.626 1.00 92.69 492 MET A N 1
ATOM 3598 C CA . MET A 1 492 ? -26.732 7.776 30.088 1.00 92.69 492 MET A CA 1
ATOM 3599 C C . MET A 1 492 ? -26.695 9.084 30.874 1.00 92.69 492 MET A C 1
ATOM 3601 O O . MET A 1 492 ? -25.615 9.609 31.114 1.00 92.69 492 MET A O 1
ATOM 3605 N N . GLU A 1 493 ? -27.843 9.611 31.305 1.00 91.25 493 GLU A N 1
ATOM 3606 C CA . GLU A 1 493 ? -27.860 10.860 32.067 1.00 91.25 493 GLU A CA 1
ATOM 3607 C C . GLU A 1 493 ? -27.178 10.705 33.432 1.00 91.25 493 GLU A C 1
ATOM 3609 O O . GLU A 1 493 ? -26.366 11.545 33.828 1.00 91.25 493 GLU A O 1
ATOM 3614 N N . SER A 1 494 ? -27.458 9.601 34.131 1.00 89.00 494 SER A N 1
ATOM 3615 C CA . SER A 1 494 ? -26.813 9.302 35.412 1.00 89.00 494 SER A CA 1
ATOM 3616 C C . SER A 1 494 ? -25.315 9.010 35.265 1.00 89.00 494 SER A C 1
ATOM 3618 O O . SER A 1 494 ? -24.520 9.511 36.062 1.00 89.00 494 SER A O 1
ATOM 3620 N N . HIS A 1 495 ? -24.942 8.272 34.218 1.00 92.94 495 HIS A N 1
ATOM 3621 C CA . HIS A 1 495 ? -23.578 7.868 33.906 1.00 92.94 495 HIS A CA 1
ATOM 3622 C C . HIS A 1 495 ? -22.713 9.073 33.520 1.00 92.94 495 HIS A C 1
ATOM 3624 O O . HIS A 1 495 ? -21.768 9.394 34.236 1.00 92.94 495 HIS A O 1
ATOM 3630 N N . PHE A 1 496 ? -23.106 9.833 32.491 1.00 93.44 496 PHE A N 1
ATOM 3631 C CA . PHE A 1 496 ? -22.376 11.028 32.057 1.00 93.44 496 PHE A CA 1
ATOM 3632 C C . PHE A 1 496 ? -22.274 12.070 33.169 1.00 93.44 496 PHE A C 1
ATOM 3634 O O . PHE A 1 496 ? -21.231 12.688 33.352 1.00 93.44 496 PHE A O 1
ATOM 3641 N N . GLY A 1 497 ? -23.339 12.265 33.954 1.00 88.44 497 GLY A N 1
ATOM 3642 C CA . GLY A 1 497 ? -23.298 13.188 35.087 1.00 88.44 497 GLY A CA 1
ATOM 3643 C C . GLY A 1 497 ? -22.371 12.720 36.215 1.00 88.44 497 GLY A C 1
ATOM 3644 O O . GLY A 1 497 ? -21.792 13.543 36.929 1.00 88.44 497 GLY A O 1
ATOM 3645 N N . TYR A 1 498 ? -22.237 11.411 36.436 1.00 89.31 498 TYR A N 1
ATOM 3646 C CA . TYR A 1 498 ? -21.270 10.867 37.388 1.00 89.31 498 TYR A CA 1
ATOM 3647 C C . TYR A 1 498 ? -19.841 11.013 36.864 1.00 89.31 498 TYR A C 1
ATOM 3649 O O . TYR A 1 498 ? -18.998 11.545 37.583 1.00 89.31 498 TYR A O 1
ATOM 3657 N N . GLU A 1 499 ? -19.603 10.630 35.614 1.00 91.31 499 GLU A N 1
ATOM 3658 C CA . GLU A 1 499 ? -18.308 10.713 34.952 1.00 91.31 499 GLU A CA 1
ATOM 3659 C C . GLU A 1 499 ? -17.773 12.146 34.896 1.00 91.31 499 GLU A C 1
ATOM 3661 O O . GLU A 1 499 ? -16.673 12.406 35.377 1.00 91.31 499 GLU A O 1
ATOM 3666 N N . GLU A 1 500 ? -18.572 13.099 34.405 1.00 89.00 500 GLU A N 1
ATOM 3667 C CA . GLU A 1 500 ? -18.184 14.511 34.307 1.00 89.00 500 GLU A CA 1
ATOM 3668 C C . GLU A 1 500 ? -17.752 15.060 35.675 1.00 89.00 500 GLU A C 1
ATOM 3670 O O . GLU A 1 500 ? -16.745 15.752 35.776 1.00 89.00 500 GLU A O 1
ATOM 3675 N N . ARG A 1 501 ? -18.463 14.716 36.759 1.00 84.31 501 ARG A N 1
ATOM 3676 C CA . ARG A 1 501 ? -18.105 15.165 38.117 1.00 84.31 501 ARG A CA 1
ATOM 3677 C C . ARG A 1 501 ? -16.876 14.452 38.669 1.00 84.31 501 ARG A C 1
ATOM 3679 O O . ARG A 1 501 ? -16.030 15.095 39.285 1.00 84.31 501 ARG A O 1
ATOM 3686 N N . ALA A 1 502 ? -16.806 13.135 38.497 1.00 81.94 502 ALA A N 1
ATOM 3687 C CA . ALA A 1 502 ? -15.746 12.312 39.062 1.00 81.94 502 ALA A CA 1
ATOM 3688 C C . ALA A 1 502 ? -14.404 12.560 38.359 1.00 81.94 502 ALA A C 1
ATOM 3690 O O . ALA A 1 502 ? -13.369 12.636 39.019 1.00 81.94 502 ALA A O 1
ATOM 3691 N N . LEU A 1 503 ? -14.430 12.738 37.036 1.00 79.88 503 LEU A N 1
ATOM 3692 C CA . LEU A 1 503 ? -13.237 12.950 36.230 1.00 79.88 503 LEU A CA 1
ATOM 3693 C C . LEU A 1 503 ? -12.835 14.415 36.137 1.00 79.88 503 LEU A C 1
ATOM 3695 O O . LEU A 1 503 ? -11.638 14.665 36.138 1.00 79.88 503 LEU A O 1
ATOM 3699 N N . ALA A 1 504 ? -13.754 15.390 36.154 1.00 72.56 504 ALA A N 1
ATOM 3700 C CA . ALA A 1 504 ? -13.344 16.797 36.251 1.00 72.56 504 ALA A CA 1
ATOM 3701 C C . ALA A 1 504 ? -12.528 17.042 37.529 1.00 72.56 504 ALA A C 1
ATOM 3703 O O . ALA A 1 504 ? -11.455 17.629 37.476 1.00 72.56 504 ALA A O 1
ATOM 3704 N N . ALA A 1 505 ? -12.963 16.487 38.667 1.00 66.25 505 ALA A N 1
ATOM 3705 C CA . ALA A 1 505 ? -12.222 16.594 39.923 1.00 66.25 505 ALA A CA 1
ATOM 3706 C C . ALA A 1 505 ? -10.831 15.928 39.873 1.00 66.25 505 ALA A C 1
ATOM 3708 O O . ALA A 1 505 ? -9.906 16.393 40.535 1.00 66.25 505 ALA A O 1
ATOM 3709 N N . ALA A 1 506 ? -10.680 14.848 39.102 1.00 67.12 506 ALA A N 1
ATOM 3710 C CA . ALA A 1 506 ? -9.417 14.130 38.948 1.00 67.12 506 ALA A CA 1
ATOM 3711 C C . ALA A 1 506 ? -8.471 14.769 37.918 1.00 67.12 506 ALA A C 1
ATOM 3713 O O . ALA A 1 506 ? -7.261 14.772 38.120 1.00 67.12 506 ALA A O 1
ATOM 3714 N N . LEU A 1 507 ? -9.022 15.304 36.829 1.00 66.44 507 LEU A N 1
ATOM 3715 C CA . LEU A 1 507 ? -8.286 15.925 35.730 1.00 66.44 507 LEU A CA 1
ATOM 3716 C C . LEU A 1 507 ? -7.853 17.354 36.082 1.00 66.44 507 LEU A C 1
ATOM 3718 O O . LEU A 1 507 ? -6.747 17.759 35.737 1.00 66.44 507 LEU A O 1
ATOM 3722 N N . ASP A 1 508 ? -8.669 18.104 36.824 1.00 61.78 508 ASP A N 1
ATOM 3723 C CA . ASP A 1 508 ? -8.354 19.484 37.211 1.00 61.78 508 ASP A CA 1
ATOM 3724 C C . ASP A 1 508 ? -7.391 19.564 38.420 1.00 61.78 508 ASP A C 1
ATOM 3726 O O . ASP A 1 508 ? -6.861 20.635 38.723 1.00 61.78 508 ASP A O 1
ATOM 3730 N N . ALA A 1 509 ? -7.122 18.438 39.100 1.00 54.69 509 ALA A N 1
ATOM 3731 C CA . ALA A 1 509 ? -6.234 18.350 40.260 1.00 54.69 509 ALA A CA 1
ATOM 3732 C C . ALA A 1 509 ? -4.975 17.499 39.981 1.00 54.69 509 ALA A C 1
ATOM 3734 O O . ALA A 1 509 ? -4.943 16.301 40.265 1.00 54.69 509 ALA A O 1
ATOM 3735 N N . GLY A 1 510 ? -3.910 18.158 39.510 1.00 52.81 510 GLY A N 1
ATOM 3736 C CA . GLY A 1 510 ? -2.518 17.722 39.705 1.00 52.81 510 GLY A CA 1
ATOM 3737 C C . GLY A 1 510 ? -2.052 16.506 38.900 1.00 52.81 510 GLY A C 1
ATOM 3738 O O . GLY A 1 510 ? -1.562 15.544 39.486 1.00 52.81 510 GLY A O 1
ATOM 3739 N N . VAL A 1 511 ? -2.167 16.560 37.574 1.00 51.31 511 VAL A N 1
ATOM 3740 C CA . VAL A 1 511 ? -1.453 15.651 36.667 1.00 51.31 511 VAL A CA 1
ATOM 3741 C C . VAL A 1 511 ? -0.374 16.468 35.952 1.00 51.31 511 VAL A C 1
ATOM 3743 O O . VAL A 1 511 ? -0.715 17.421 35.255 1.00 51.31 511 VAL A O 1
ATOM 3746 N N . ASP A 1 512 ? 0.904 16.130 36.152 1.00 46.91 512 ASP A N 1
ATOM 3747 C CA . ASP A 1 512 ? 2.022 16.791 35.463 1.00 46.91 512 ASP A CA 1
ATOM 3748 C C . ASP A 1 512 ? 1.933 16.545 33.934 1.00 46.91 512 ASP A C 1
ATOM 3750 O O . ASP A 1 512 ? 1.594 15.448 33.477 1.00 46.91 512 ASP A O 1
ATOM 3754 N N . ASP A 1 513 ? 2.187 17.591 33.134 1.00 47.66 513 ASP A N 1
ATOM 3755 C CA . ASP A 1 513 ? 1.871 17.717 31.691 1.00 47.66 513 ASP A CA 1
ATOM 3756 C C . ASP A 1 513 ? 2.766 16.867 30.746 1.00 47.66 513 ASP A C 1
ATOM 3758 O O . ASP A 1 513 ? 2.839 17.078 29.531 1.00 47.66 513 ASP A O 1
ATOM 3762 N N . ASP A 1 514 ? 3.447 15.856 31.280 1.00 43.41 514 ASP A N 1
ATOM 3763 C CA . ASP A 1 514 ? 4.463 15.055 30.593 1.00 43.41 514 ASP A CA 1
ATOM 3764 C C . ASP A 1 514 ? 3.867 13.917 29.732 1.00 43.41 514 ASP A C 1
ATOM 3766 O O . ASP A 1 514 ? 4.561 13.338 28.889 1.00 43.41 514 ASP A O 1
ATOM 3770 N N . GLY A 1 515 ? 2.592 13.554 29.942 1.00 45.84 515 GLY A N 1
ATOM 3771 C CA . GLY A 1 515 ? 2.011 12.293 29.445 1.00 45.84 515 GLY A CA 1
ATOM 3772 C C . GLY A 1 515 ? 1.005 12.385 28.286 1.00 45.84 515 GLY A C 1
ATOM 3773 O O . GLY A 1 515 ? 0.816 11.417 27.540 1.00 45.84 515 GLY A O 1
ATOM 3774 N N . TRP A 1 516 ? 0.347 13.527 28.077 1.00 45.56 516 TRP A N 1
ATOM 3775 C CA . TRP A 1 516 ? -0.873 13.606 27.254 1.00 45.56 516 TRP A CA 1
ATOM 3776 C C . TRP A 1 516 ? -0.605 14.167 25.848 1.00 45.56 516 TRP A C 1
ATOM 3778 O O . TRP A 1 516 ? -0.912 15.309 25.518 1.00 45.56 516 TRP A O 1
ATOM 3788 N N . SER A 1 517 ? -0.010 13.352 24.973 1.00 40.38 517 SER A N 1
ATOM 3789 C CA . SER A 1 517 ? 0.430 13.785 23.629 1.00 40.38 517 SER A CA 1
ATOM 3790 C C . SER A 1 517 ? -0.616 13.650 22.502 1.00 40.38 517 SER A C 1
ATOM 3792 O O . SER A 1 517 ? -0.285 13.877 21.329 1.00 40.38 517 SER A O 1
ATOM 3794 N N . ARG A 1 518 ? -1.873 13.271 22.795 1.00 42.28 518 ARG A N 1
ATOM 3795 C CA . ARG A 1 518 ? -2.917 13.029 21.773 1.00 42.28 518 ARG A CA 1
ATOM 3796 C C . ARG A 1 518 ? -4.327 13.451 22.212 1.00 42.28 518 ARG A C 1
ATOM 3798 O O . ARG A 1 518 ? -4.645 13.307 23.385 1.00 42.28 518 ARG A O 1
ATOM 3805 N N . PRO A 1 519 ? -5.189 13.903 21.274 1.00 40.28 519 PRO A N 1
ATOM 3806 C CA . PRO A 1 519 ? -6.611 14.072 21.552 1.00 40.28 519 PRO A CA 1
ATOM 3807 C C . PRO A 1 519 ? -7.223 12.708 21.872 1.00 40.28 519 PRO A C 1
ATOM 3809 O O . PRO A 1 519 ? -7.116 11.777 21.070 1.00 40.28 519 PRO A O 1
ATOM 3812 N N . VAL A 1 520 ? -7.815 12.608 23.059 1.00 43.59 520 VAL A N 1
ATOM 3813 C CA . VAL A 1 520 ? -8.311 11.357 23.647 1.00 43.59 520 VAL A CA 1
ATOM 3814 C C . VAL A 1 520 ? -9.699 10.999 23.113 1.00 43.59 520 VAL A C 1
ATOM 3816 O O . VAL A 1 520 ? -10.008 9.827 22.934 1.00 43.59 520 VAL A O 1
ATOM 3819 N N . LEU A 1 521 ? -10.503 12.002 22.752 1.00 37.81 521 LEU A N 1
ATOM 3820 C CA . LEU A 1 521 ? -11.856 11.811 22.238 1.00 37.81 521 LEU A CA 1
ATOM 3821 C C . LEU A 1 521 ? -11.900 12.093 20.730 1.00 37.81 521 LEU A C 1
ATOM 3823 O O . LEU A 1 521 ? -11.711 13.226 20.282 1.00 37.81 521 LEU A O 1
ATOM 3827 N N . GLN A 1 522 ? -12.133 11.051 19.928 1.00 41.75 522 GLN A N 1
ATOM 3828 C CA . GLN A 1 522 ? -12.338 11.168 18.482 1.00 41.75 522 GLN A CA 1
ATOM 3829 C C . GLN A 1 522 ? -13.831 11.075 18.154 1.00 41.75 522 GLN A C 1
ATOM 3831 O O . GLN A 1 522 ? -14.357 9.996 17.886 1.00 41.75 522 GLN A O 1
ATOM 3836 N N . PHE A 1 523 ? -14.517 12.220 18.106 1.00 33.97 523 PHE A N 1
ATOM 3837 C CA . PHE A 1 523 ? -15.825 12.290 17.454 1.00 33.97 523 PHE A CA 1
ATOM 3838 C C . PHE A 1 523 ? -15.612 12.247 15.951 1.00 33.97 523 PHE A C 1
ATOM 3840 O O . PHE A 1 523 ? -15.141 13.213 15.351 1.00 33.97 523 PHE A O 1
ATOM 3847 N N . GLY A 1 524 ? -15.968 11.121 15.335 1.00 33.69 524 GLY A N 1
ATOM 3848 C CA . GLY A 1 524 ? -16.230 11.095 13.904 1.00 33.69 524 GLY A CA 1
ATOM 3849 C C . GLY A 1 524 ? -17.312 12.130 13.603 1.00 33.69 524 GLY A C 1
ATOM 3850 O O . GLY A 1 524 ? -18.473 11.957 13.985 1.00 33.69 524 GLY A O 1
ATOM 3851 N N . THR A 1 525 ? -16.927 13.243 12.985 1.00 26.88 525 THR A N 1
ATOM 3852 C CA . THR A 1 525 ? -17.888 14.187 12.423 1.00 26.88 525 THR A CA 1
ATOM 3853 C C . THR A 1 525 ? -18.489 13.588 11.144 1.00 26.88 525 THR A C 1
ATOM 3855 O O . THR A 1 525 ? -17.795 12.848 10.443 1.00 26.88 525 THR A O 1
ATOM 3858 N N . PRO A 1 526 ? -19.792 13.822 10.898 1.00 33.91 526 PRO A N 1
ATOM 3859 C CA . PRO A 1 526 ? -20.566 13.165 9.840 1.00 33.91 526 PRO A CA 1
ATOM 3860 C C . PRO A 1 526 ? -20.116 13.483 8.409 1.00 33.91 526 PRO A C 1
ATOM 3862 O O . PRO A 1 526 ? -19.520 14.564 8.184 1.00 33.91 526 PRO A O 1
#

pLDDT: mean 75.74, std 23.35, range [23.44, 98.38]

Sequence (526 aa):
MSSMEANARWVLPTALAPLAWGANYYVTHAYLPAGHPLWGAVLRALPAGLLLLALARRRPHGPWWWRSALLGLLNTAVFFVLLYLASQLLPTSAAATVMAASPLAMLLTAWALAGRRPHRAHLVGAVVGLAGVALTLLGTGGAVGFGGLAASAAAMLVSSVGYVLAARWREGADPLAATSWQLTAGGLMLLPSAVAVEGAPPPMDTSTLLAFGYSTLIATALAFACWFAGLRQLPAGTVGLLGLLNPLTGVLLGTVLDGDAFGVRQGAGLALVTTGILLGLPRRGGARPDGARPEAAQPDALHPAPDAPDAPDAPDAPAGPSRVPDGRLPPEAGRRDPMAAASRAGDGPRQAWRCPTERDPPPVASPDNGRTAALSLQLTLAHRELRRRLAEVRANLGRPRPAGDDHLLTHCLAFCTALTNHHQGEDDGLFAQLLRERPDLAPTIAKLVEDHGFISAILTRVRDLTQQSAAGSPDADREAIARELDGLAAIMESHFGYEERALAAALDAGVDDDGWSRPVLQFGTP

Secondary structure (DSSP, 8-state):
--HHHHHHHHHHHHHHHHHHHHHHHHHHHHHS-TT-HHHHHHHHHHHHHHHHHHHH-----TTHHHHHHHHHIIIIIIHHHHHHHHHHHS-HHHHHHHHTTHHHHHHHHHHHHH-PPPPHHHHHHHHHHHHHHHHHHHH-SS---HHHHHHHHHHHHHHHHHHHHHHHS-TT--HHHHHHHHHHHHHHHHHHHHHHHH-SPPP--HHHHHHHHIIIIIIIIIHHHHHHHHHHHS-HHHHHHHHTHHHHHHHHHHHHTS-----HHHHHHHHHHHHHHHHTS--SS------------------PPPPPPPPPPP--------------------------S---S-----PPP----TTPPPP---SSSHHHHHHHHHHHHHHHHHHHHHHHHHHHHTS---TT--HHHHHHHHHHHHHHHHHHHIIIIIIHHHHHH-GGGHHHHHHHHHHHHHHHHHHHHHHHHHHHHTTS-HHHHHHHHHHHHHHHHHHHHHHHHHHHHHHHHHHSS---TTS--S-S------